Protein 3LA7 (pdb70)

Sequence (414 aa):
DKALANVFRQMATGAFPPVVETFERNKTIFFPGDPAERVYFLLKGAVKLSRVYEAGEEITVALLRENSVFGVLSLLTGNKSDRFYHAVAFTPVELLSAPIEQVEQALKENPELSMLMLRGLSSRILQTEMMIETLAHRDMGSRLVSFLLILCRDFGVPCADGITIDLKLSHQAIAEAIGSTRVTVTRLLGDLREKKMISIHKKKITVHKDKALANVFRQMPVVETFERNKTIFFPGDPAERVYFLLKGAVKLSRVYEAGEEITVALLRENSVFGVLSLLTGNKSDRFYHAVAFTPVELLSAPIEQVEQALKENPELSMLMLRGLSSRILQTEMMIETLAHRDMGSRLVSFLLILCRDFGVPCADGITIDLKLSHQAIAEAIGSTRVTVTRLLGDLREKKMISIHHKKKITVHKPV

Radius of gyration: 21.8 Å; Cα contacts (8 Å, |Δi|>4): 839; chains: 2; bounding box: 55×54×52 Å

B-factor: mean 40.81, std 11.16, range [18.42, 88.59]

Organism: Nostoc sp. (strain PCC 7120 / SAG 25.82 / UTEX 2576) (NCBI:txid103690)

InterPro domains:
  IPR000595 Cyclic nucleotide-binding domain [PF00027] (26-115)
  IPR000595 Cyclic nucleotide-binding domain [PS50042] (28-129)
  IPR000595 Cyclic nucleotide-binding domain [SM00100] (8-127)
  IPR000595 Cyclic nucleotide-binding domain [cd00038] (25-123)
  IPR012318 Crp-type HTH domain [PF13545] (148-219)
  IPR012318 Crp-type HTH domain [PR00034] (172-188)
  IPR012318 Crp-type HTH domain [PR00034] (188-203)
  IPR012318 Crp-type HTH domain [PS51063] (143-216)
  IPR012318 Crp-type HTH domain [SM00419] (166-214)
  IPR014710 RmlC-like jelly roll fold [G3DSA:2.60.120.10] (6-129)
  IPR018335 Transcription regulator HTH, Crp-type, conserved site [PS00042] (174-197)
  IPR018490 Cyclic nucleotide-binding domain superfamily [SSF51206] (25-141)
  IPR022299 Transcription regulator, NtcA [TIGR03697] (32-223)
  IPR036388 Winged helix-like DNA-binding domain superfamily [G3DSA:1.10.10.10] (130-223)
  IPR036390 Winged helix DNA-binding domain superfamily [SSF46785] (145-220)
  IPR050397 Global Transcriptional Regulators in Environmental Response [PTHR24567] (23-216)

Structure (mmCIF, N/CA/C/O backbone):
data_3LA7
#
_entry.id   3LA7
#
_cell.length_a   67.506
_cell.length_b   85.624
_cell.length_c   171.959
_cell.angle_alpha   90.00
_cell.angle_beta   90.00
_cell.angle_gamma   90.00
#
_symmetry.space_group_name_H-M   'C 2 2 21'
#
loop_
_entity.id
_entity.type
_entity.pdbx_description
1 polymer 'Global nitrogen regulator'
2 non-polymer 'octyl beta-D-glucopyranoside'
3 water water
#
loop_
_atom_site.group_PDB
_atom_site.id
_atom_site.type_symbol
_atom_site.label_atom_id
_atom_site.label_alt_id
_atom_site.label_comp_id
_atom_site.label_asym_id
_atom_site.label_entity_id
_atom_site.label_seq_id
_atom_site.pdbx_PDB_ins_code
_atom_site.Cartn_x
_atom_site.Cartn_y
_atom_site.Cartn_z
_atom_site.occupancy
_atom_site.B_iso_or_equiv
_atom_site.auth_seq_id
_atom_site.auth_comp_id
_atom_site.auth_asym_id
_atom_site.auth_atom_id
_atom_site.pdbx_PDB_model_num
ATOM 1 N N . ASP A 1 26 ? 2.532 -14.464 39.488 1.00 58.07 6 ASP A N 1
ATOM 2 C CA . ASP A 1 26 ? 3.837 -14.431 38.779 1.00 58.01 6 ASP A CA 1
ATOM 3 C C . ASP A 1 26 ? 3.972 -13.174 37.929 1.00 57.37 6 ASP A C 1
ATOM 4 O O . ASP A 1 26 ? 3.233 -12.207 38.112 1.00 57.41 6 ASP A O 1
ATOM 9 N N . LYS A 1 27 ? 4.922 -13.184 37.003 1.00 56.55 7 LYS A N 1
ATOM 10 C CA . LYS A 1 27 ? 5.245 -11.963 36.263 1.00 55.97 7 LYS A CA 1
ATOM 11 C C . LYS A 1 27 ? 4.069 -11.446 35.440 1.00 55.39 7 LYS A C 1
ATOM 12 O O . LYS A 1 27 ? 3.855 -10.221 35.340 1.00 54.26 7 LYS A O 1
ATOM 18 N N . ALA A 1 28 ? 3.319 -12.386 34.854 1.00 54.48 8 ALA A N 1
ATOM 19 C CA . ALA A 1 28 ? 2.096 -12.064 34.110 1.00 54.05 8 ALA A CA 1
ATOM 20 C C . ALA A 1 28 ? 1.075 -11.316 34.970 1.00 53.35 8 ALA A C 1
ATOM 21 O O . ALA A 1 28 ? 0.554 -10.272 34.561 1.00 53.62 8 ALA A O 1
ATOM 23 N N . LEU A 1 29 ? 0.791 -11.839 36.156 1.00 52.82 9 LEU A N 1
ATOM 24 C CA . LEU A 1 29 ? -0.139 -11.188 37.091 1.00 52.39 9 LEU A CA 1
ATOM 25 C C . LEU A 1 29 ? 0.368 -9.794 37.516 1.00 51.79 9 LEU A C 1
ATOM 26 O O . LEU A 1 29 ? -0.396 -8.827 37.608 1.00 51.68 9 LEU A O 1
ATOM 31 N N . ALA A 1 30 ? 1.664 -9.695 37.794 1.00 50.57 10 ALA A N 1
ATOM 32 C CA . ALA A 1 30 ? 2.198 -8.451 38.323 1.00 49.00 10 ALA A CA 1
ATOM 33 C C . ALA A 1 30 ? 2.081 -7.392 37.250 1.00 48.18 10 ALA A C 1
ATOM 34 O O . ALA A 1 30 ? 1.875 -6.214 37.560 1.00 47.71 10 ALA A O 1
ATOM 36 N N . ASN A 1 31 ? 2.201 -7.825 35.993 1.00 46.70 11 ASN A N 1
ATOM 37 C CA . ASN A 1 31 ? 2.033 -6.959 34.825 1.00 46.20 11 ASN A CA 1
ATOM 38 C C . ASN A 1 31 ? 0.644 -6.334 34.818 1.00 45.30 11 ASN A C 1
ATOM 39 O O . ASN A 1 31 ? 0.498 -5.162 34.506 1.00 44.62 11 ASN A O 1
ATOM 44 N N . VAL A 1 32 ? -0.369 -7.138 35.142 1.00 44.50 12 VAL A N 1
ATOM 45 C CA . VAL A 1 32 ? -1.753 -6.667 35.148 1.00 42.90 12 VAL A CA 1
ATOM 46 C C . VAL A 1 32 ? -1.948 -5.597 36.199 1.00 42.51 12 VAL A C 1
ATOM 47 O O . VAL A 1 32 ? -2.614 -4.588 35.954 1.00 40.72 12 VAL A O 1
ATOM 51 N N . PHE A 1 33 ? -1.381 -5.817 37.378 1.00 40.86 13 PHE A N 1
ATOM 52 C CA . PHE A 1 33 ? -1.303 -4.752 38.352 1.00 41.18 13 PHE A CA 1
ATOM 53 C C . PHE A 1 33 ? -0.658 -3.489 37.782 1.00 40.01 13 PHE A C 1
ATOM 54 O O . PHE A 1 33 ? -1.152 -2.395 37.997 1.00 39.19 13 PHE A O 1
ATOM 62 N N . ARG A 1 34 ? 0.432 -3.645 37.040 1.00 39.20 14 ARG A N 1
ATOM 63 C CA . ARG A 1 34 ? 1.144 -2.481 36.506 1.00 38.65 14 ARG A CA 1
ATOM 64 C C . ARG A 1 34 ? 0.350 -1.776 35.439 1.00 37.21 14 ARG A C 1
ATOM 65 O O . ARG A 1 34 ? 0.334 -0.549 35.367 1.00 35.49 14 ARG A O 1
ATOM 73 N N . GLN A 1 35 ? -0.326 -2.544 34.591 1.00 35.12 15 GLN A N 1
ATOM 74 C CA . GLN A 1 35 ? -1.057 -1.919 33.523 1.00 34.57 15 GLN A CA 1
ATOM 75 C C . GLN A 1 35 ? -2.349 -1.291 34.061 1.00 33.59 15 GLN A C 1
ATOM 76 O O . GLN A 1 35 ? -2.881 -0.386 33.467 1.00 33.69 15 GLN A O 1
ATOM 82 N N . MET A 1 36 ? -2.849 -1.780 35.180 1.00 32.12 16 MET A N 1
ATOM 83 C CA . MET A 1 36 ? -4.106 -1.278 35.734 1.00 32.82 16 MET A CA 1
ATOM 84 C C . MET A 1 36 ? -3.941 -0.127 36.743 1.00 33.10 16 MET A C 1
ATOM 85 O O . MET A 1 36 ? -4.950 0.453 37.206 1.00 32.98 16 MET A O 1
ATOM 90 N N . ALA A 1 37 ? -2.700 0.237 37.083 1.00 32.50 17 ALA A N 1
ATOM 91 C CA . ALA A 1 37 ? -2.485 1.316 38.072 1.00 32.67 17 ALA A CA 1
ATOM 92 C C . ALA A 1 37 ? -3.001 2.659 37.518 1.00 32.17 17 ALA A C 1
ATOM 93 O O . ALA A 1 37 ? -2.716 3.044 36.378 1.00 33.24 17 ALA A O 1
ATOM 95 N N . THR A 1 38 ? -3.828 3.357 38.283 1.00 30.85 18 THR A N 1
ATOM 96 C CA . THR A 1 38 ? -4.358 4.629 37.788 1.00 29.43 18 THR A CA 1
ATOM 97 C C . THR A 1 38 ? -4.232 5.682 38.855 1.00 30.07 18 THR A C 1
ATOM 98 O O . THR A 1 38 ? -4.801 6.763 38.722 1.00 29.98 18 THR A O 1
ATOM 102 N N . GLY A 1 39 ? -3.491 5.382 39.912 1.00 29.31 19 GLY A N 1
ATOM 103 C CA . GLY A 1 39 ? -3.294 6.376 40.959 1.00 30.05 19 GLY A CA 1
ATOM 104 C C . GLY A 1 39 ? -4.360 6.265 42.029 1.00 30.67 19 GLY A C 1
ATOM 105 O O . GLY A 1 39 ? -4.502 7.158 42.854 1.00 29.15 19 GLY A O 1
ATOM 106 N N . ALA A 1 40 ? -5.117 5.168 42.011 1.00 29.63 20 ALA A N 1
ATOM 107 C CA . ALA A 1 40 ? -6.075 4.936 43.077 1.00 31.49 20 ALA A CA 1
ATOM 108 C C . ALA A 1 40 ? -5.950 3.499 43.583 1.00 31.11 20 ALA A C 1
ATOM 109 O O . ALA A 1 40 ? -4.854 3.069 43.946 1.00 28.87 20 ALA A O 1
ATOM 111 N N . PHE A 1 41 ? -7.051 2.748 43.636 1.00 30.43 21 PHE A N 1
ATOM 112 C CA . PHE A 1 41 ? -6.926 1.365 44.100 1.00 30.79 21 PHE A CA 1
ATOM 113 C C . PHE A 1 41 ? -6.303 0.430 43.069 1.00 30.16 21 PHE A C 1
ATOM 114 O O . PHE A 1 41 ? -6.545 0.549 41.879 1.00 29.18 21 PHE A O 1
ATOM 122 N N . PRO A 1 42 ? -5.524 -0.541 43.522 1.00 30.03 22 PRO A N 1
ATOM 123 C CA . PRO A 1 42 ? -5.176 -1.591 42.589 1.00 31.07 22 PRO A CA 1
ATOM 124 C C . PRO A 1 42 ? -6.429 -2.472 42.381 1.00 30.80 22 PRO A C 1
ATOM 125 O O . PRO A 1 42 ? -7.428 -2.288 43.113 1.00 30.08 22 PRO A O 1
ATOM 129 N N . PRO A 1 43 ? -6.373 -3.416 41.435 1.00 31.38 23 PRO A N 1
ATOM 130 C CA . PRO A 1 43 ? -7.406 -4.451 41.320 1.00 32.52 23 PRO A CA 1
ATOM 131 C C . PRO A 1 43 ? -7.470 -5.225 42.628 1.00 32.74 23 PRO A C 1
ATOM 132 O O . PRO A 1 43 ? -6.450 -5.446 43.297 1.00 33.29 23 PRO A O 1
ATOM 136 N N . VAL A 1 44 ? -8.683 -5.567 43.006 1.00 32.33 24 VAL A N 1
ATOM 137 C CA . VAL A 1 44 ? -8.946 -6.196 44.262 1.00 32.57 24 VAL A CA 1
ATOM 138 C C . VAL A 1 44 ? -9.107 -7.689 44.073 1.00 33.09 24 VAL A C 1
ATOM 139 O O . VAL A 1 44 ? -9.767 -8.121 43.116 1.00 30.45 24 VAL A O 1
ATOM 143 N N . VAL A 1 45 ? -8.501 -8.458 44.985 1.00 33.38 25 VAL A N 1
ATOM 144 C CA . VAL A 1 45 ? -8.744 -9.910 45.030 1.00 34.93 25 VAL A CA 1
ATOM 145 C C . VAL A 1 45 ? -10.090 -10.240 45.674 1.00 34.91 25 VAL A C 1
ATOM 146 O O . VAL A 1 45 ? -10.415 -9.743 46.742 1.00 34.16 25 VAL A O 1
ATOM 150 N N . GLU A 1 46 ? -10.882 -11.094 45.030 1.00 34.49 26 GLU A N 1
ATOM 151 C CA . GLU A 1 46 ? -12.164 -11.533 45.600 1.00 35.35 26 GLU A CA 1
ATOM 152 C C . GLU A 1 46 ? -12.236 -13.047 45.471 1.00 34.65 26 GLU A C 1
ATOM 153 O O . GLU A 1 46 ? -11.694 -13.608 44.530 1.00 32.98 26 GLU A O 1
ATOM 159 N N . THR A 1 47 ? -12.899 -13.716 46.408 1.00 35.88 27 THR A N 1
ATOM 160 C CA . THR A 1 47 ? -13.008 -15.182 46.292 1.00 37.16 27 THR A CA 1
ATOM 161 C C . THR A 1 47 ? -14.478 -15.474 46.390 1.00 36.83 27 THR A C 1
ATOM 162 O O . THR A 1 47 ? -15.211 -14.762 47.082 1.00 37.58 27 THR A O 1
ATOM 166 N N . PHE A 1 48 ? -14.944 -16.500 45.682 1.00 37.67 28 PHE A N 1
ATOM 167 C CA . PHE A 1 48 ? -16.359 -16.839 45.762 1.00 37.00 28 PHE A CA 1
ATOM 168 C C . PHE A 1 48 ? -16.462 -18.333 46.015 1.00 37.77 28 PHE A C 1
ATOM 169 O O . PHE A 1 48 ? -15.657 -19.110 45.500 1.00 35.68 28 PHE A O 1
ATOM 177 N N . GLU A 1 49 ? -17.433 -18.752 46.819 1.00 39.24 29 GLU A N 1
ATOM 178 C CA . GLU A 1 49 ? -17.570 -20.187 47.032 1.00 41.56 29 GLU A CA 1
ATOM 179 C C . GLU A 1 49 ? -18.350 -20.807 45.861 1.00 41.78 29 GLU A C 1
ATOM 180 O O . GLU A 1 49 ? -19.051 -20.094 45.132 1.00 41.24 29 GLU A O 1
ATOM 186 N N . ARG A 1 50 ? -18.213 -22.128 45.693 1.00 42.96 30 ARG A N 1
ATOM 187 C CA . ARG A 1 50 ? -18.931 -22.873 44.644 1.00 43.21 30 ARG A CA 1
ATOM 188 C C . ARG A 1 50 ? -20.351 -22.436 44.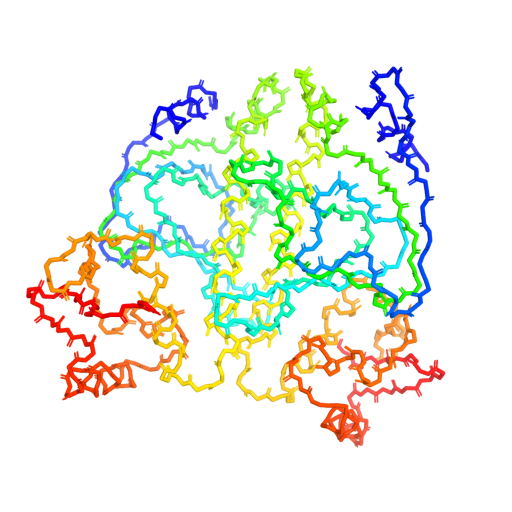559 1.00 43.20 30 ARG A C 1
ATOM 189 O O . ARG A 1 50 ? -21.063 -22.350 45.574 1.00 43.32 30 ARG A O 1
ATOM 197 N N . ASN A 1 51 ? -20.772 -22.148 43.332 1.00 42.80 31 ASN A N 1
ATOM 198 C CA . ASN A 1 51 ? -22.153 -21.872 43.046 1.00 42.71 31 ASN A CA 1
ATOM 199 C C . ASN A 1 51 ? -22.649 -20.498 43.479 1.00 42.10 31 ASN A C 1
ATOM 200 O O . ASN A 1 51 ? -23.832 -20.203 43.339 1.00 42.21 31 ASN A O 1
ATOM 205 N N . LYS A 1 52 ? -21.764 -19.647 43.994 1.00 41.00 32 LYS A N 1
ATOM 206 C CA . LYS A 1 52 ? -22.200 -18.312 44.384 1.00 40.93 32 LYS A CA 1
ATOM 207 C C . LYS A 1 52 ? -22.240 -17.418 43.153 1.00 39.84 32 LYS A C 1
ATOM 208 O O . LYS A 1 52 ? -21.410 -17.561 42.256 1.00 39.35 32 LYS A O 1
ATOM 214 N N . THR A 1 53 ? -23.205 -16.508 43.108 1.00 39.01 33 THR A N 1
ATOM 215 C CA . THR A 1 53 ? -23.276 -15.522 42.028 1.00 37.43 33 THR A CA 1
ATOM 216 C C . THR A 1 53 ? -22.272 -14.392 42.215 1.00 37.19 33 THR A C 1
ATOM 217 O O . THR A 1 53 ? -22.154 -13.811 43.313 1.00 36.17 33 THR A O 1
ATOM 221 N N . ILE A 1 54 ? -21.541 -14.099 41.139 1.00 34.16 34 ILE A N 1
ATOM 222 C CA . ILE A 1 54 ? -20.584 -13.003 41.106 1.00 32.22 34 ILE A CA 1
ATOM 223 C C . ILE A 1 54 ? -21.304 -11.723 40.726 1.00 33.48 34 ILE A C 1
ATOM 224 O O . ILE A 1 54 ? -21.076 -10.679 41.302 1.00 34.29 34 ILE A O 1
ATOM 229 N N . PHE A 1 55 ? -22.176 -11.767 39.733 1.00 33.07 35 PHE A N 1
ATOM 230 C CA . PHE A 1 55 ? -23.030 -10.629 39.459 1.00 33.96 35 PHE A CA 1
ATOM 231 C C . PHE A 1 55 ? -24.309 -11.100 38.787 1.00 35.47 35 PHE A C 1
ATOM 232 O O . PHE A 1 55 ? -24.306 -12.119 38.094 1.00 34.69 35 PHE A O 1
ATOM 240 N N . PHE A 1 56 ? -25.395 -10.357 39.011 1.00 37.25 36 PHE A N 1
ATOM 241 C CA . PHE A 1 56 ? -26.740 -10.752 38.577 1.00 38.79 36 PHE A CA 1
ATOM 242 C C . PHE A 1 56 ? -27.128 -9.941 37.380 1.00 39.11 36 PHE A C 1
ATOM 243 O O . PHE A 1 56 ? -26.687 -8.811 37.213 1.00 39.77 36 PHE A O 1
ATOM 251 N N . PRO A 1 57 ? -27.982 -10.506 36.533 1.00 39.80 37 PRO A N 1
ATOM 252 C CA . PRO A 1 57 ? -28.584 -9.725 35.476 1.00 40.63 37 PRO A CA 1
ATOM 253 C C . PRO A 1 57 ? -29.473 -8.658 36.123 1.00 42.48 37 PRO A C 1
ATOM 254 O O . PRO A 1 57 ? -30.040 -8.900 37.185 1.00 41.40 37 PRO A O 1
ATOM 258 N N . GLY A 1 58 ? -29.582 -7.490 35.504 1.00 44.23 38 GLY A N 1
ATOM 259 C CA . GLY A 1 58 ? -30.316 -6.394 36.123 1.00 47.03 38 GLY A CA 1
ATOM 260 C C . GLY A 1 58 ? -29.453 -5.549 37.060 1.00 48.33 38 GLY A C 1
ATOM 261 O O . GLY A 1 58 ? -29.744 -4.381 37.286 1.00 49.37 38 GLY A O 1
ATOM 262 N N . ASP A 1 59 ? -28.402 -6.129 37.628 1.00 49.40 39 ASP A N 1
ATOM 263 C CA . ASP A 1 59 ? -27.522 -5.362 38.524 1.00 49.87 39 ASP A CA 1
ATOM 264 C C . ASP A 1 59 ? -26.641 -4.363 37.798 1.00 49.52 39 ASP A C 1
ATOM 265 O O . ASP A 1 59 ? -26.263 -4.571 36.643 1.00 48.74 39 ASP A O 1
ATOM 270 N N . PRO A 1 60 ? -26.327 -3.240 38.472 1.00 49.58 40 PRO A N 1
ATOM 271 C CA . PRO A 1 60 ? -25.499 -2.262 37.777 1.00 48.73 40 PRO A CA 1
ATOM 272 C C . PRO A 1 60 ? -24.193 -2.934 37.347 1.00 47.09 40 PRO A C 1
ATOM 273 O O . PRO A 1 60 ? -23.596 -3.659 38.148 1.00 46.75 40 PRO A O 1
ATOM 277 N N . ALA A 1 61 ? -23.779 -2.725 36.099 1.00 45.60 41 ALA A N 1
ATOM 278 C CA . ALA A 1 61 ? -22.503 -3.262 35.617 1.00 45.10 41 ALA A CA 1
ATOM 279 C C . ALA A 1 61 ? -21.389 -2.351 36.077 1.00 44.23 41 ALA A C 1
ATOM 280 O O . ALA A 1 61 ? -21.095 -1.358 35.435 1.00 45.76 41 ALA A O 1
ATOM 282 N N . GLU A 1 62 ? -20.772 -2.693 37.192 1.00 42.47 42 GLU A N 1
ATOM 283 C CA . GLU A 1 62 ? -19.846 -1.790 37.864 1.00 41.02 42 GLU A CA 1
ATOM 284 C C . GLU A 1 62 ? -18.375 -2.158 37.679 1.00 38.63 42 GLU A C 1
ATOM 285 O O . GLU A 1 62 ? -17.523 -1.274 37.568 1.00 37.82 42 GLU A O 1
ATOM 291 N N . ARG A 1 63 ? -18.083 -3.455 37.648 1.00 35.86 43 ARG A N 1
ATOM 292 C CA . ARG A 1 63 ? -16.691 -3.917 37.639 1.00 33.60 43 ARG A CA 1
ATOM 293 C C . ARG A 1 63 ? -16.342 -4.803 36.458 1.00 32.22 43 ARG A C 1
ATOM 294 O O . ARG A 1 63 ? -17.225 -5.404 35.819 1.00 30.75 43 ARG A O 1
ATOM 302 N N . VAL A 1 64 ? -15.049 -4.857 36.171 1.00 29.65 44 VAL A N 1
ATOM 303 C CA . VAL A 1 64 ? -14.480 -5.785 35.212 1.00 28.42 44 VAL A CA 1
ATOM 304 C C . VAL A 1 64 ? -13.714 -6.833 36.004 1.00 28.33 44 VAL A C 1
ATOM 305 O O . VAL A 1 64 ? -13.064 -6.496 37.016 1.00 27.57 44 VAL A O 1
ATOM 309 N N . TYR A 1 65 ? -13.756 -8.091 35.542 1.00 25.97 45 TYR A N 1
ATOM 310 C CA . TYR A 1 65 ? -13.212 -9.208 36.284 1.00 26.56 45 TYR A CA 1
ATOM 311 C C . TYR A 1 65 ? -12.129 -9.949 35.507 1.00 26.88 45 TYR A C 1
ATOM 312 O O . TYR A 1 65 ? -12.183 -10.069 34.288 1.00 27.72 45 TYR A O 1
ATOM 321 N N . PHE A 1 66 ? -11.157 -10.454 36.236 1.00 28.29 46 PHE A N 1
ATOM 322 C CA . PHE A 1 66 ? -10.074 -11.245 35.655 1.00 30.00 46 PHE A CA 1
ATOM 323 C C . PHE A 1 66 ? -9.947 -12.532 36.469 1.00 30.08 46 PHE A C 1
ATOM 324 O O . PHE A 1 66 ? -9.621 -12.504 37.638 1.00 31.63 46 PHE A O 1
ATOM 332 N N . LEU A 1 67 ? -10.205 -13.677 35.850 1.00 30.33 47 LEU A N 1
ATOM 333 C CA . LEU A 1 67 ? -10.299 -14.945 36.581 1.00 31.62 47 LEU A CA 1
ATOM 334 C C . LEU A 1 67 ? -8.914 -15.526 36.878 1.00 33.16 47 LEU A C 1
ATOM 335 O O . LEU A 1 67 ? -8.129 -15.774 35.956 1.00 33.11 47 LEU A O 1
ATOM 340 N N . LEU A 1 68 ? -8.627 -15.738 38.163 1.00 35.49 48 LEU A N 1
ATOM 341 C CA . LEU A 1 68 ? -7.315 -16.250 38.597 1.00 36.87 48 LEU A CA 1
ATOM 342 C C . LEU A 1 68 ? -7.340 -17.758 38.821 1.00 38.06 48 LEU A C 1
ATOM 343 O O . LEU A 1 68 ? -6.470 -18.468 38.334 1.00 39.44 48 LEU A O 1
ATOM 348 N N . LYS A 1 69 ? -8.316 -18.230 39.592 1.00 39.07 49 LYS A N 1
ATOM 349 C CA . LYS A 1 69 ? -8.495 -19.668 39.844 1.00 39.85 49 LYS A CA 1
ATOM 350 C C . LYS A 1 69 ? -9.946 -20.051 39.726 1.00 38.26 49 LYS A C 1
ATOM 351 O O . LYS A 1 69 ? -10.819 -19.316 40.163 1.00 38.32 49 LYS A O 1
ATOM 357 N N . GLY A 1 70 ? -10.195 -21.232 39.167 1.00 38.13 50 GLY A N 1
ATOM 358 C CA . GLY A 1 70 ? -11.529 -21.785 39.151 1.00 36.29 50 GLY A CA 1
ATOM 359 C C . GLY A 1 70 ? -12.192 -21.575 37.797 1.00 35.65 50 GLY A C 1
ATOM 360 O O . GLY A 1 70 ? -11.551 -21.209 36.818 1.00 36.69 50 GLY A O 1
ATOM 361 N N . ALA A 1 71 ? -13.480 -21.855 37.751 1.00 35.19 51 ALA A N 1
ATOM 362 C CA . ALA A 1 71 ? -14.229 -21.759 36.504 1.00 33.99 51 ALA A CA 1
ATOM 363 C C . ALA A 1 71 ? -15.414 -20.876 36.759 1.00 31.24 51 ALA A C 1
ATOM 364 O O . ALA A 1 71 ? -16.059 -20.984 37.821 1.00 32.91 51 ALA A O 1
ATOM 366 N N . VAL A 1 72 ? -15.729 -20.000 35.795 1.00 29.00 52 VAL A N 1
ATOM 367 C CA . VAL A 1 72 ? -16.900 -19.153 35.893 1.00 26.80 52 VAL A CA 1
ATOM 368 C C . VAL A 1 72 ? -17.885 -19.541 34.764 1.00 26.70 52 VAL A C 1
ATOM 369 O O . VAL A 1 72 ? -17.496 -19.621 33.619 1.00 26.06 52 VAL A O 1
ATOM 373 N N . LYS A 1 73 ? -19.142 -19.769 35.123 1.00 25.78 53 LYS A N 1
ATOM 374 C CA . LYS A 1 73 ? -20.197 -19.981 34.127 1.00 26.72 53 LYS A CA 1
ATOM 375 C C . LYS A 1 73 ? -20.826 -18.637 33.844 1.00 25.12 53 LYS A C 1
ATOM 376 O O . LYS A 1 73 ? -21.377 -17.968 34.748 1.00 25.57 53 LYS A O 1
ATOM 382 N N . LEU A 1 74 ? -20.745 -18.203 32.585 1.00 25.15 54 LEU A N 1
ATOM 383 C CA . LEU A 1 74 ? -21.353 -16.945 32.185 1.00 25.71 54 LEU A CA 1
ATOM 384 C C . LEU A 1 74 ? -22.612 -17.262 31.371 1.00 26.63 54 LEU A C 1
ATOM 385 O O . LEU A 1 74 ? -22.576 -18.088 30.449 1.00 26.35 54 LEU A O 1
ATOM 390 N N . SER A 1 75 ? -23.724 -16.640 31.720 1.00 26.85 55 SER A N 1
ATOM 391 C CA . SER A 1 75 ? -24.960 -16.855 30.960 1.00 28.71 55 SER A CA 1
ATOM 392 C C . SER A 1 75 ? -25.574 -15.513 30.635 1.00 30.19 55 SER A C 1
ATOM 393 O O . SER A 1 75 ? -25.277 -14.495 31.279 1.00 29.87 55 SER A O 1
ATOM 396 N N . ARG A 1 76 ? -26.443 -15.490 29.637 1.00 30.62 56 ARG A N 1
ATOM 397 C CA . ARG A 1 76 ? -27.011 -14.247 29.205 1.00 33.72 56 ARG A CA 1
ATOM 398 C C . ARG A 1 76 ? -28.516 -14.412 29.297 1.00 35.88 56 ARG A C 1
ATOM 399 O O . ARG A 1 76 ? -29.038 -15.466 28.967 1.00 34.94 56 ARG A O 1
ATOM 407 N N . VAL A 1 77 ? -29.190 -13.388 29.804 1.00 38.13 57 VAL A N 1
ATOM 408 C CA . VAL A 1 77 ? -30.640 -13.364 29.760 1.00 41.17 57 VAL A CA 1
ATOM 409 C C . VAL A 1 77 ? -31.069 -12.624 28.503 1.00 41.70 57 VAL A C 1
ATOM 410 O O . VAL A 1 77 ? -30.736 -11.462 28.309 1.00 43.03 57 VAL A O 1
ATOM 414 N N . TYR A 1 78 ? -31.777 -13.313 27.626 1.00 42.69 58 TYR A N 1
ATOM 415 C CA . TYR A 1 78 ? -32.158 -12.726 26.345 1.00 43.51 58 TYR A CA 1
ATOM 416 C C . TYR A 1 78 ? -33.492 -11.992 26.444 1.00 45.76 58 TYR A C 1
ATOM 417 O O . TYR A 1 78 ? -34.164 -12.056 27.474 1.00 46.14 58 TYR A O 1
ATOM 426 N N . GLU A 1 79 ? -33.849 -11.302 25.361 1.00 47.65 59 GLU A N 1
ATOM 427 C CA . GLU A 1 79 ? -35.010 -10.419 25.300 1.00 49.16 59 GLU A CA 1
ATOM 428 C C . GLU A 1 79 ? -36.327 -11.111 25.707 1.00 50.12 59 GLU A C 1
ATOM 429 O O . GLU A 1 79 ? -37.153 -10.531 26.429 1.00 50.71 59 GLU A O 1
ATOM 435 N N . ALA A 1 80 ? -36.536 -12.344 25.256 1.00 50.65 60 ALA A N 1
ATOM 436 C CA . ALA A 1 80 ? -37.733 -13.062 25.686 1.00 50.90 60 ALA A CA 1
ATOM 437 C C . ALA A 1 80 ? -37.585 -13.510 27.135 1.00 50.91 60 ALA A C 1
ATOM 438 O O . ALA A 1 80 ? -38.531 -14.016 27.727 1.00 51.91 60 ALA A O 1
ATOM 440 N N . GLY A 1 81 ? -36.390 -13.357 27.692 1.00 50.42 61 GLY A N 1
ATOM 441 C CA . GLY A 1 81 ? -36.164 -13.703 29.101 1.00 49.01 61 GLY A CA 1
ATOM 442 C C . GLY A 1 81 ? -35.553 -15.063 29.413 1.00 47.85 61 GLY A C 1
ATOM 443 O O . GLY A 1 81 ? -35.343 -15.377 30.566 1.00 48.52 61 GLY A O 1
ATOM 444 N N . GLU A 1 82 ? -35.262 -15.891 28.417 1.00 46.68 62 GLU A N 1
ATOM 445 C CA . GLU A 1 82 ? -34.584 -17.159 28.722 1.00 45.05 62 GLU A CA 1
ATOM 446 C C . GLU A 1 82 ? -33.106 -16.914 29.096 1.00 42.82 62 GLU A C 1
ATOM 447 O O . GLU A 1 82 ? -32.463 -16.018 28.512 1.00 41.81 62 GLU A O 1
ATOM 453 N N . GLU A 1 83 ? -32.601 -17.684 30.067 1.00 39.85 63 GLU A N 1
ATOM 454 C CA . GLU A 1 83 ? -31.170 -17.679 30.454 1.00 38.42 63 GLU A CA 1
ATOM 455 C C . GLU A 1 83 ? -30.380 -18.872 29.870 1.00 36.25 63 GLU A C 1
ATOM 456 O O . GLU A 1 83 ? -30.699 -20.045 30.097 1.00 36.23 63 GLU A O 1
ATOM 462 N N . ILE A 1 84 ? -29.331 -18.561 29.131 1.00 33.29 64 ILE A N 1
ATOM 463 C CA . ILE A 1 84 ? -28.617 -19.581 28.391 1.00 30.91 64 ILE A CA 1
ATOM 464 C C . ILE A 1 84 ? -27.128 -19.378 28.662 1.00 29.31 64 ILE A C 1
ATOM 465 O O . ILE A 1 84 ? -26.682 -18.252 28.650 1.00 27.69 64 ILE A O 1
ATOM 470 N N . THR A 1 85 ? -26.401 -20.463 28.911 1.00 28.24 65 THR A N 1
ATOM 471 C CA . THR A 1 85 ? -24.940 -20.407 29.109 1.00 27.20 65 THR A CA 1
ATOM 472 C C . THR A 1 85 ? -24.275 -19.907 27.838 1.00 27.84 65 THR A C 1
ATOM 473 O O . THR A 1 85 ? -24.436 -20.526 26.769 1.00 27.30 65 THR A O 1
ATOM 477 N N . VAL A 1 86 ? -23.506 -18.824 27.939 1.00 25.75 66 VAL A N 1
ATOM 478 C CA . VAL A 1 86 ? -22.749 -18.360 26.787 1.00 26.23 66 VAL A CA 1
ATOM 479 C C . VAL A 1 86 ? -21.283 -18.775 26.856 1.00 26.54 66 VAL A C 1
ATOM 480 O O . VAL A 1 86 ? -20.612 -18.875 25.812 1.00 26.63 66 VAL A O 1
ATOM 484 N N . ALA A 1 87 ? -20.753 -19.021 28.056 1.00 24.65 67 ALA A N 1
ATOM 485 C CA . ALA A 1 87 ? -19.375 -19.502 28.097 1.00 25.29 67 ALA A CA 1
ATOM 486 C C . ALA A 1 87 ? -19.036 -20.090 29.448 1.00 25.45 67 ALA A C 1
ATOM 487 O O . ALA A 1 87 ? -19.531 -19.620 30.460 1.00 24.75 67 ALA A O 1
ATOM 489 N N . LEU A 1 88 ? -18.192 -21.110 29.419 1.00 25.91 68 LEU A N 1
ATOM 490 C CA . LEU A 1 88 ? -17.544 -21.655 30.585 1.00 28.81 68 LEU A CA 1
ATOM 491 C C . LEU A 1 88 ? -16.116 -21.098 30.569 1.00 29.93 68 LEU A C 1
ATOM 492 O O . LEU A 1 88 ? -15.223 -21.526 29.793 1.00 30.51 68 LEU A O 1
ATOM 497 N N . LEU A 1 89 ? -15.910 -20.083 31.400 1.00 28.96 69 LEU A N 1
ATOM 498 C CA . LEU A 1 89 ? -14.662 -19.328 31.352 1.00 30.17 69 LEU A CA 1
ATOM 499 C C . LEU A 1 89 ? -13.595 -19.997 32.198 1.00 32.20 69 LEU A C 1
ATOM 500 O O . LEU A 1 89 ? -13.806 -20.320 33.367 1.00 31.14 69 LEU A O 1
ATOM 505 N N . ARG A 1 90 ? -12.431 -20.169 31.619 1.00 35.02 70 ARG A N 1
ATOM 506 C CA . ARG A 1 90 ? -11.313 -20.764 32.357 1.00 37.35 70 ARG A CA 1
ATOM 507 C C . ARG A 1 90 ? -10.387 -19.695 32.941 1.00 37.39 70 ARG A C 1
ATOM 508 O O . ARG A 1 90 ? -10.525 -18.514 32.634 1.00 37.97 70 ARG A O 1
ATOM 516 N N . GLU A 1 91 ? -9.447 -20.112 33.784 1.00 37.46 71 GLU A N 1
ATOM 517 C CA . GLU A 1 91 ? -8.442 -19.202 34.356 1.00 38.51 71 GLU A CA 1
ATOM 518 C C . GLU A 1 91 ? -7.786 -18.295 33.307 1.00 37.58 71 GLU A C 1
ATOM 519 O O . GLU A 1 91 ? -7.546 -18.712 32.191 1.00 36.95 71 GLU A O 1
ATOM 525 N N . ASN A 1 92 ? -7.573 -17.028 33.657 1.00 37.89 72 ASN A N 1
ATOM 526 C CA . ASN A 1 92 ? -6.982 -16.059 32.740 1.00 37.60 72 ASN A CA 1
ATOM 527 C C . ASN A 1 92 ? -7.988 -15.343 31.832 1.00 36.25 72 ASN A C 1
ATOM 528 O O . ASN A 1 92 ? -7.591 -14.503 31.012 1.00 35.42 72 ASN A O 1
ATOM 533 N N . SER A 1 93 ? -9.281 -15.644 31.983 1.00 34.08 73 SER A N 1
ATOM 534 C CA . SER A 1 93 ? -10.323 -14.978 31.183 1.00 33.13 73 SER A CA 1
ATOM 535 C C . SER A 1 93 ? -10.696 -13.641 31.788 1.00 32.19 73 SER A C 1
ATOM 536 O O . SER A 1 93 ? -10.634 -13.462 33.000 1.00 32.11 73 SER A O 1
ATOM 539 N N . VAL A 1 94 ? -11.164 -12.746 30.948 1.00 30.45 74 VAL A N 1
ATOM 540 C CA . VAL A 1 94 ? -11.709 -11.473 31.382 1.00 31.28 74 VAL A CA 1
ATOM 541 C C . VAL A 1 94 ? -13.186 -11.464 31.107 1.00 31.57 74 VAL A C 1
ATOM 542 O O . VAL A 1 94 ? -13.619 -11.952 30.060 1.00 32.56 74 VAL A O 1
ATOM 546 N N . PHE A 1 95 ? -13.971 -10.904 32.015 1.00 31.28 75 PHE A N 1
ATOM 547 C CA . PHE A 1 95 ? -15.398 -10.801 31.801 1.00 31.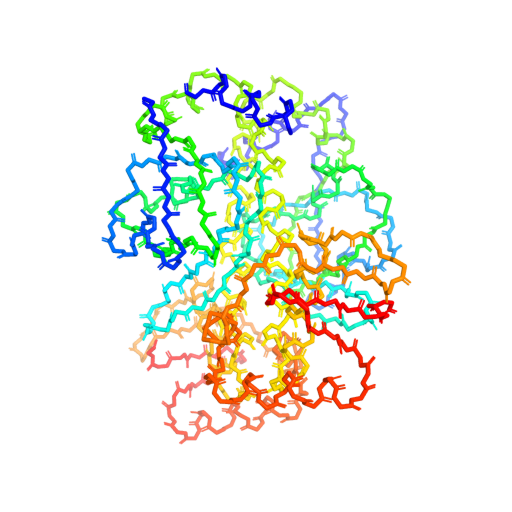16 75 PHE A CA 1
ATOM 548 C C . PHE A 1 95 ? -15.984 -9.591 32.511 1.00 32.45 75 PHE A C 1
ATOM 549 O O . PHE A 1 95 ? -15.312 -8.935 33.316 1.00 30.97 75 PHE A O 1
ATOM 557 N N . GLY A 1 96 ? -17.240 -9.309 32.204 1.00 34.15 76 GLY A N 1
ATOM 558 C CA . GLY A 1 96 ? -17.932 -8.148 32.750 1.00 37.37 76 GLY A CA 1
ATOM 559 C C . GLY A 1 96 ? -17.571 -6.868 32.015 1.00 39.92 76 GLY A C 1
ATOM 560 O O . GLY A 1 96 ? -17.872 -5.784 32.503 1.00 39.26 76 GLY A O 1
ATOM 561 N N . VAL A 1 97 ? -16.929 -6.983 30.850 1.00 42.48 77 VAL A N 1
ATOM 562 C CA . VAL A 1 97 ? -16.295 -5.812 30.248 1.00 46.36 77 VAL A CA 1
ATOM 563 C C . VAL A 1 97 ? -16.913 -5.338 28.938 1.00 48.16 77 VAL A C 1
ATOM 564 O O . VAL A 1 97 ? -16.457 -4.347 28.350 1.00 48.18 77 VAL A O 1
ATOM 568 N N . LEU A 1 98 ? -17.958 -6.030 28.492 1.00 50.53 78 LEU A N 1
ATOM 569 C CA . LEU A 1 98 ? -18.561 -5.738 27.196 1.00 53.10 78 LEU A CA 1
ATOM 570 C C . LEU A 1 98 ? -19.149 -4.338 27.147 1.00 54.68 78 LEU A C 1
ATOM 571 O O . LEU A 1 98 ? -19.024 -3.639 26.133 1.00 54.40 78 LEU A O 1
ATOM 576 N N . SER A 1 99 ? -19.776 -3.946 28.257 1.00 57.03 79 SER A N 1
ATOM 577 C CA . SER A 1 99 ? -20.509 -2.675 28.370 1.00 59.83 79 SER A CA 1
ATOM 578 C C . SER A 1 99 ? -19.608 -1.476 28.133 1.00 61.29 79 SER A C 1
ATOM 579 O O . SER A 1 99 ? -19.999 -0.506 27.467 1.00 62.01 79 SER A O 1
ATOM 582 N N . LEU A 1 100 ? -18.401 -1.554 28.682 1.00 62.65 80 LEU A N 1
ATOM 583 C CA . LEU A 1 100 ? -17.412 -0.504 28.530 1.00 64.01 80 LEU A CA 1
ATOM 584 C C . LEU A 1 100 ? -17.007 -0.332 27.072 1.00 65.12 80 LEU A C 1
ATOM 585 O O . LEU A 1 100 ? -16.770 0.788 26.606 1.00 65.04 80 LEU A O 1
ATOM 590 N N . LEU A 1 101 ? -16.912 -1.451 26.358 1.00 66.35 81 LEU A N 1
ATOM 591 C CA . LEU A 1 101 ? -16.433 -1.437 24.981 1.00 67.83 81 LEU A CA 1
ATOM 592 C C . LEU A 1 101 ? -17.564 -1.039 24.044 1.00 68.89 81 LEU A C 1
ATOM 593 O O . LEU A 1 101 ? -17.355 -0.830 22.845 1.00 69.23 81 LEU A O 1
ATOM 598 N N . THR A 1 102 ? -18.751 -0.908 24.631 1.00 70.17 82 THR A N 1
ATOM 599 C CA . THR A 1 102 ? -19.989 -0.590 23.926 1.00 71.41 82 THR A CA 1
ATOM 600 C C . THR A 1 102 ? -20.361 0.891 24.017 1.00 72.15 82 THR A C 1
ATOM 601 O O . THR A 1 102 ? -19.516 1.750 24.279 1.00 72.39 82 THR A O 1
ATOM 605 N N . GLY A 1 103 ? -21.646 1.173 23.805 1.00 72.88 83 GLY A N 1
ATOM 606 C CA . GLY A 1 103 ? -22.195 2.506 24.025 1.00 73.41 83 GLY A CA 1
ATOM 607 C C . GLY A 1 103 ? -22.994 2.512 25.317 1.00 73.83 83 GLY A C 1
ATOM 608 O O . GLY A 1 103 ? -22.546 3.066 26.325 1.00 73.99 83 GLY A O 1
ATOM 609 N N . ASN A 1 104 ? -24.172 1.883 25.292 1.00 73.96 84 ASN A N 1
ATOM 610 C CA . ASN A 1 104 ? -25.015 1.757 26.489 1.00 73.73 84 ASN A CA 1
ATOM 611 C C . ASN A 1 104 ? -24.384 0.835 27.536 1.00 73.39 84 ASN A C 1
ATOM 612 O O . ASN A 1 104 ? -23.785 -0.192 27.189 1.00 73.36 84 ASN A O 1
ATOM 617 N N . LYS A 1 105 ? -24.524 1.194 28.813 1.00 72.81 85 LYS A N 1
ATOM 618 C CA . LYS A 1 105 ? -23.632 0.643 29.839 1.00 72.20 85 LYS A CA 1
ATOM 619 C C . LYS A 1 105 ? -24.256 0.183 31.160 1.00 71.20 85 LYS A C 1
ATOM 620 O O . LYS A 1 105 ? -23.849 -0.844 31.717 1.00 71.61 85 LYS A O 1
ATOM 626 N N . SER A 1 106 ? -25.219 0.944 31.670 1.00 69.57 86 SER A N 1
ATOM 627 C CA . SER A 1 106 ? -25.678 0.792 33.063 1.00 67.65 86 SER A CA 1
ATOM 628 C C . SER A 1 106 ? -25.986 -0.623 33.556 1.00 66.13 86 SER A C 1
ATOM 629 O O . SER A 1 106 ? -25.586 -1.006 34.665 1.00 66.12 86 SER A O 1
ATOM 632 N N . ASP A 1 107 ? -26.694 -1.396 32.736 1.00 63.75 87 ASP A N 1
ATOM 633 C CA . ASP A 1 107 ? -27.390 -2.587 33.218 1.00 61.36 87 ASP A CA 1
ATOM 634 C C . ASP A 1 107 ? -26.812 -3.925 32.717 1.00 58.73 87 ASP A C 1
ATOM 635 O O . ASP A 1 107 ? -26.704 -4.147 31.519 1.00 58.82 87 ASP A O 1
ATOM 640 N N . ARG A 1 108 ? -26.458 -4.820 33.635 1.00 55.43 88 ARG A N 1
ATOM 641 C CA . ARG A 1 108 ? -25.887 -6.103 33.235 1.00 51.76 88 ARG A CA 1
ATOM 642 C C . ARG A 1 108 ? -26.995 -6.972 32.661 1.00 48.97 88 ARG A C 1
ATOM 643 O O . ARG A 1 108 ? -28.045 -7.106 33.274 1.00 48.12 88 ARG A O 1
ATOM 651 N N . PHE A 1 109 ? -26.776 -7.538 31.477 1.00 45.50 89 PHE A N 1
ATOM 652 C CA . PHE A 1 109 ? -27.682 -8.588 30.969 1.00 42.37 89 PHE A CA 1
ATOM 653 C C . PHE A 1 109 ? -27.026 -9.987 31.066 1.00 39.46 89 PHE A C 1
ATOM 654 O O . PHE A 1 109 ? -27.510 -10.968 30.497 1.00 38.51 89 PHE A O 1
ATOM 662 N N . TYR A 1 110 ? -25.933 -10.074 31.823 1.00 35.73 90 TYR A N 1
ATOM 663 C CA . TYR A 1 110 ? -25.286 -11.369 32.092 1.00 33.68 90 TYR A CA 1
ATOM 664 C C . TYR A 1 110 ? -25.434 -11.805 33.513 1.00 32.44 90 TYR A C 1
ATOM 665 O O . TYR A 1 110 ? -25.578 -10.989 34.428 1.00 32.21 90 TYR A O 1
ATOM 674 N N . HIS A 1 111 ? -25.356 -13.107 33.690 1.00 31.19 91 HIS A N 1
ATOM 675 C CA . HIS A 1 111 ? -25.288 -13.718 34.985 1.00 31.00 91 HIS A CA 1
ATOM 676 C C . HIS A 1 111 ? -23.953 -14.398 35.090 1.00 30.62 91 HIS A C 1
ATOM 677 O O . HIS A 1 111 ? -23.625 -15.255 34.279 1.00 28.69 91 HIS A O 1
ATOM 684 N N . ALA A 1 112 ? -23.140 -14.000 36.071 1.00 29.20 92 ALA A N 1
ATOM 685 C CA . ALA A 1 112 ? -21.895 -14.731 36.297 1.00 28.49 92 ALA A CA 1
ATOM 686 C C . ALA A 1 112 ? -21.918 -15.520 37.604 1.00 28.45 92 ALA A C 1
ATOM 687 O O . ALA A 1 112 ? -22.149 -14.955 38.686 1.00 29.48 92 ALA A O 1
ATOM 689 N N . VAL A 1 113 ? -21.626 -16.807 37.494 1.00 28.61 93 VAL A N 1
ATOM 690 C CA . VAL A 1 113 ? -21.641 -17.753 38.605 1.00 31.23 93 VAL A CA 1
ATOM 691 C C . VAL A 1 113 ? -20.331 -18.461 38.756 1.00 30.26 93 VAL A C 1
ATOM 692 O O . VAL A 1 113 ? -19.720 -18.919 37.780 1.00 29.89 93 VAL A O 1
ATOM 696 N N . ALA A 1 114 ? -19.897 -18.599 40.004 1.00 31.53 94 ALA A N 1
ATOM 697 C CA . ALA A 1 114 ? -18.725 -19.391 40.319 1.00 32.45 94 ALA A CA 1
ATOM 698 C C . ALA A 1 114 ? -19.049 -20.886 40.136 1.00 35.32 94 ALA A C 1
ATOM 699 O O . ALA A 1 114 ? -19.680 -21.501 41.012 1.00 35.43 94 ALA A O 1
ATOM 701 N N . PHE A 1 115 ? -18.604 -21.466 39.031 1.00 37.05 95 PHE A N 1
ATOM 702 C CA . PHE A 1 115 ? -18.946 -22.853 38.672 1.00 39.69 95 PHE A CA 1
ATOM 703 C C . PHE A 1 115 ? -18.313 -23.795 39.697 1.00 41.00 95 PHE A C 1
ATOM 704 O O . PHE A 1 115 ? -18.943 -24.762 40.135 1.00 41.89 95 PHE A O 1
ATOM 712 N N . THR A 1 116 ? -17.066 -23.474 40.057 1.00 41.53 96 THR A N 1
ATOM 713 C CA . THR A 1 116 ? -16.281 -24.083 41.152 1.00 42.26 96 THR A CA 1
ATOM 714 C C . THR A 1 116 ? -15.890 -22.918 42.080 1.00 41.33 96 THR A C 1
ATOM 715 O O . THR A 1 116 ? -16.198 -21.780 41.765 1.00 40.64 96 THR A O 1
ATOM 719 N N . PRO A 1 117 ? -15.193 -23.208 43.200 1.00 41.08 97 PRO A N 1
ATOM 720 C CA . PRO A 1 117 ? -14.606 -22.126 44.016 1.00 40.00 97 PRO A CA 1
ATOM 721 C C . PRO A 1 117 ? -13.754 -21.239 43.133 1.00 38.78 97 PRO A C 1
ATOM 722 O O . PRO A 1 117 ? -12.959 -21.751 42.343 1.00 38.40 97 PRO A O 1
ATOM 726 N N . VAL A 1 118 ? -13.904 -19.918 43.268 1.00 37.54 98 VAL A N 1
ATOM 727 C CA . VAL A 1 118 ? -13.200 -19.005 42.370 1.00 35.47 98 VAL A CA 1
ATOM 728 C C . VAL A 1 118 ? -12.434 -17.924 43.129 1.00 35.09 98 VAL A C 1
ATOM 729 O O . VAL A 1 118 ? -12.873 -17.457 44.196 1.00 33.61 98 VAL A O 1
ATOM 733 N N . GLU A 1 119 ? -11.293 -17.576 42.552 1.00 34.28 99 GLU A N 1
ATOM 734 C CA . GLU A 1 119 ? -10.546 -16.413 42.957 1.00 35.26 99 GLU A CA 1
ATOM 735 C C . GLU A 1 119 ? -10.356 -15.529 41.713 1.00 33.45 99 GLU A C 1
ATOM 736 O O . GLU A 1 119 ? -9.962 -15.998 40.638 1.00 33.16 99 GLU A O 1
ATOM 742 N N . LEU A 1 120 ? -10.650 -14.245 41.854 1.00 31.99 100 LEU A N 1
ATOM 743 C CA . LEU A 1 120 ? -10.467 -13.353 40.737 1.00 31.83 100 LEU A CA 1
ATOM 744 C C . LEU A 1 120 ? -9.983 -11.959 41.164 1.00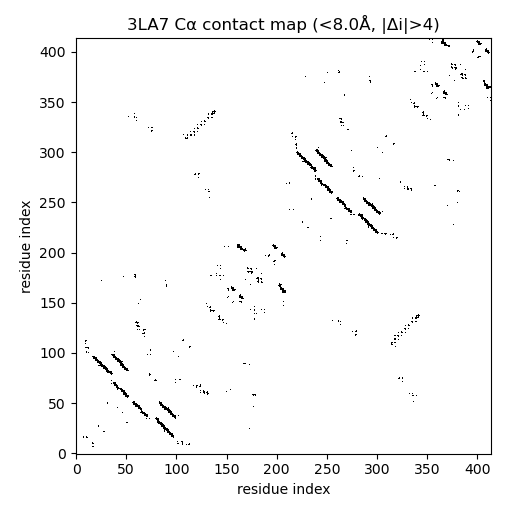 31.66 100 LEU A C 1
ATOM 745 O O . LEU A 1 120 ? -9.982 -11.626 42.368 1.00 30.78 100 LEU A O 1
ATOM 750 N N . LEU A 1 121 ? -9.622 -11.158 40.168 1.00 31.02 101 LEU A N 1
ATOM 751 C CA . LEU A 1 121 ? -9.299 -9.734 40.383 1.00 31.22 101 LEU A CA 1
ATOM 752 C C . LEU A 1 121 ? -10.403 -8.919 39.781 1.00 31.08 101 LEU A C 1
ATOM 753 O O . LEU A 1 121 ? -10.935 -9.297 38.720 1.00 31.06 101 LEU A O 1
ATOM 758 N N . SER A 1 122 ? -10.763 -7.804 40.406 1.00 29.75 102 SER A N 1
ATOM 759 C CA . SER A 1 122 ? -11.782 -6.958 39.830 1.00 30.09 102 SER A CA 1
ATOM 760 C C . SER A 1 122 ? -11.401 -5.484 39.992 1.00 29.85 102 SER A C 1
ATOM 761 O O . SER A 1 122 ? -10.656 -5.134 40.926 1.00 29.44 102 SER A O 1
ATOM 764 N N . ALA A 1 123 ? -11.862 -4.648 39.060 1.00 29.05 103 ALA A N 1
ATOM 765 C CA . ALA A 1 123 ? -11.630 -3.204 39.123 1.00 29.30 103 ALA A CA 1
ATOM 766 C C . ALA A 1 123 ? -12.861 -2.517 38.594 1.00 29.53 103 ALA A C 1
ATOM 767 O O . ALA A 1 123 ? -13.564 -3.066 37.723 1.00 29.11 103 ALA A O 1
ATOM 769 N N . PRO A 1 124 ? -13.142 -1.310 39.096 1.00 29.59 104 PRO A N 1
ATOM 770 C CA . PRO A 1 124 ? -14.251 -0.547 38.542 1.00 30.85 104 PRO A CA 1
ATOM 771 C C . PRO A 1 124 ? -14.099 -0.338 37.057 1.00 31.31 104 PRO A C 1
ATOM 772 O O . PRO A 1 124 ? -12.986 -0.152 36.551 1.00 30.44 104 PRO A O 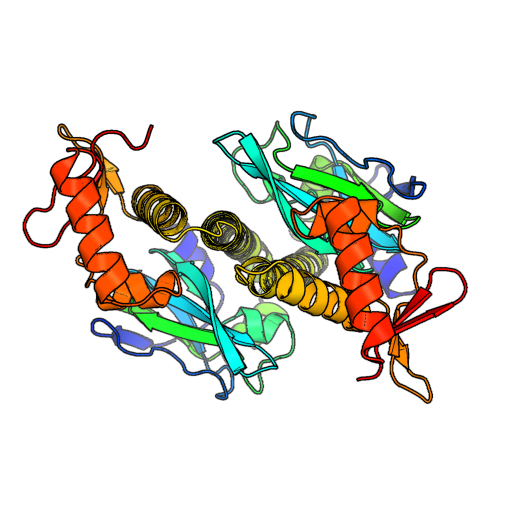1
ATOM 776 N N . ILE A 1 125 ? -15.228 -0.355 36.354 1.00 32.04 105 ILE A N 1
ATOM 777 C CA . ILE A 1 125 ? -15.213 -0.070 34.943 1.00 34.15 105 ILE A CA 1
ATOM 778 C C . ILE A 1 125 ? -14.493 1.218 34.591 1.00 34.39 105 ILE A C 1
ATOM 779 O O . ILE A 1 125 ? -13.764 1.271 33.592 1.00 34.53 105 ILE A O 1
ATOM 784 N N . GLU A 1 126 ? -14.684 2.260 35.402 1.00 34.32 106 GLU A N 1
ATOM 785 C CA . GLU A 1 126 ? -14.114 3.552 35.079 1.00 34.54 106 GLU A CA 1
ATOM 786 C C . GLU A 1 126 ? -12.588 3.500 35.197 1.00 33.47 106 GLU A C 1
ATOM 787 O O . GLU A 1 126 ? -11.878 4.173 34.461 1.00 32.76 106 GLU A O 1
ATOM 793 N N . GLN A 1 127 ? -12.085 2.667 36.102 1.00 31.93 107 GLN A N 1
ATOM 794 C CA . GLN A 1 127 ? -10.631 2.487 36.228 1.00 31.29 107 GLN A CA 1
ATOM 795 C C . GLN A 1 127 ? -10.060 1.797 34.997 1.00 29.80 107 GLN A C 1
ATOM 796 O O . GLN A 1 127 ? -8.997 2.179 34.468 1.00 28.57 107 GLN A O 1
ATOM 802 N N . VAL A 1 128 ? -10.758 0.767 34.512 1.00 29.98 108 VAL A N 1
ATOM 803 C CA . VAL A 1 128 ? -10.318 0.096 33.311 1.00 31.52 108 VAL A CA 1
ATOM 804 C C . VAL A 1 128 ? -10.317 1.063 32.135 1.00 32.24 108 VAL A C 1
ATOM 805 O O . VAL A 1 128 ? -9.380 1.108 31.330 1.00 33.05 108 VAL A O 1
ATOM 809 N N . GLU A 1 129 ? -11.396 1.809 32.017 1.00 34.16 109 GLU A N 1
ATOM 810 C CA . GLU A 1 129 ? -11.539 2.783 30.952 1.00 36.82 109 GLU A CA 1
ATOM 811 C C . GLU A 1 129 ? -10.373 3.786 31.030 1.00 36.71 109 GLU A C 1
ATOM 812 O O . GLU A 1 129 ? -9.754 4.118 30.014 1.00 37.08 109 GLU A O 1
ATOM 818 N N . GLN A 1 130 ? -10.028 4.228 32.233 1.00 36.85 110 GLN A N 1
ATOM 819 C CA . GLN A 1 130 ? -8.894 5.146 32.377 1.00 36.85 110 GLN A CA 1
ATOM 820 C C . GLN A 1 130 ? -7.560 4.509 31.996 1.00 36.62 110 GLN A C 1
ATOM 821 O O . GLN A 1 130 ? -6.716 5.134 31.319 1.00 36.49 110 GLN A O 1
ATOM 827 N N . ALA A 1 131 ? -7.344 3.287 32.468 1.00 34.54 111 ALA A N 1
ATOM 828 C CA . ALA A 1 131 ? -6.089 2.587 32.245 1.00 35.06 111 ALA A CA 1
ATOM 829 C C . ALA A 1 131 ? -5.875 2.275 30.765 1.00 35.97 111 ALA A C 1
ATOM 830 O O . ALA A 1 131 ? -4.734 2.133 30.323 1.00 36.06 111 ALA A O 1
ATOM 832 N N . LEU A 1 132 ? -6.964 2.142 30.015 1.00 37.10 112 LEU A N 1
ATOM 833 C CA . LEU A 1 132 ? -6.872 1.807 28.599 1.00 39.89 112 LEU A CA 1
ATOM 834 C C . LEU A 1 132 ? -6.313 2.995 27.825 1.00 41.23 112 LEU A C 1
ATOM 835 O O . LEU A 1 132 ? -5.637 2.842 26.819 1.00 42.31 112 LEU A O 1
ATOM 840 N N . LYS A 1 133 ? -6.579 4.184 28.331 1.00 43.76 113 LYS A N 1
ATOM 841 C CA . LYS A 1 133 ? -6.123 5.418 27.701 1.00 45.56 113 LYS A CA 1
ATOM 842 C C . LYS A 1 133 ? -4.656 5.406 27.284 1.00 46.30 113 LYS A C 1
ATOM 843 O O . LYS A 1 133 ? -3.730 5.364 28.124 1.00 45.78 113 LYS A O 1
ATOM 849 N N . GLU A 1 134 ? -4.465 5.432 25.966 1.00 46.83 114 GLU A N 1
ATOM 850 C CA . GLU A 1 134 ? -3.144 5.462 25.363 1.00 47.69 114 GLU A CA 1
ATOM 851 C C . GLU A 1 134 ? -2.236 4.428 26.018 1.00 47.22 114 GLU A C 1
ATOM 852 O O . GLU A 1 134 ? -1.084 4.703 26.327 1.00 47.22 114 GLU A O 1
ATOM 858 N N . ASN A 1 135 ? -2.769 3.229 26.213 1.00 46.49 115 ASN A N 1
ATOM 859 C CA . ASN A 1 135 ? -1.992 2.142 26.784 1.00 45.55 115 ASN A CA 1
ATOM 860 C C . ASN A 1 135 ? -2.075 0.910 25.865 1.00 45.67 115 ASN A C 1
ATOM 861 O O . ASN A 1 135 ? -2.967 0.049 26.005 1.00 45.28 115 ASN A O 1
ATOM 866 N N . PRO A 1 136 ? -1.163 0.837 24.895 1.00 44.87 116 PRO A N 1
ATOM 867 C CA . PRO A 1 136 ? -1.122 -0.288 23.962 1.00 44.39 116 PRO A CA 1
ATOM 868 C C . PRO A 1 136 ? -0.909 -1.632 24.655 1.00 43.29 116 PRO A C 1
ATOM 869 O O . PRO A 1 136 ? -1.401 -2.658 24.176 1.00 42.80 116 PRO A O 1
ATOM 873 N N . GLU A 1 137 ? -0.172 -1.649 25.762 1.00 42.13 117 GLU A N 1
ATOM 874 C CA . GLU A 1 137 ? 0.052 -2.924 26.422 1.00 41.10 117 GLU A CA 1
ATOM 875 C C . GLU A 1 137 ? -1.297 -3.453 26.956 1.00 40.52 117 GLU A C 1
ATOM 876 O O . GLU A 1 137 ? -1.621 -4.639 26.799 1.00 41.25 117 GLU A O 1
ATOM 882 N N . LEU A 1 138 ? -2.089 -2.582 27.568 1.00 39.58 118 LEU A N 1
ATOM 883 C CA . LEU A 1 138 ? -3.353 -3.047 28.178 1.00 37.90 118 LEU A CA 1
ATOM 884 C C . LEU A 1 138 ? -4.409 -3.354 27.119 1.00 37.08 118 LEU A C 1
ATOM 885 O O . LEU A 1 138 ? -5.176 -4.304 27.264 1.00 34.38 118 LEU A O 1
ATOM 890 N N . SER A 1 139 ? -4.486 -2.546 26.067 1.00 36.42 119 SER A N 1
ATOM 891 C CA . SER A 1 139 ? -5.507 -2.853 25.068 1.00 37.08 119 SER A CA 1
ATOM 892 C C . SER A 1 139 ? -5.138 -4.149 24.360 1.00 36.38 119 SER A C 1
ATOM 893 O O . SER A 1 139 ? -6.015 -4.898 23.949 1.00 35.36 119 SER A O 1
ATOM 896 N N . MET A 1 140 ? -3.849 -4.456 24.268 1.00 36.15 120 MET A N 1
ATOM 897 C CA . MET A 1 140 ? -3.439 -5.734 23.672 1.00 37.19 120 MET A CA 1
ATOM 898 C C . MET A 1 140 ? -3.795 -6.938 24.581 1.00 36.18 120 MET A C 1
ATOM 899 O O . MET A 1 140 ? -4.307 -7.968 24.102 1.00 34.51 120 MET A O 1
ATOM 904 N N . LEU A 1 141 ? -3.553 -6.804 25.884 1.00 34.37 121 LEU A N 1
ATOM 905 C CA . LEU A 1 141 ? -4.051 -7.790 26.855 1.00 34.47 121 LEU A CA 1
ATOM 906 C C . LEU A 1 141 ? -5.556 -7.962 26.741 1.00 33.75 121 LEU A C 1
ATOM 907 O O . LEU A 1 141 ? -6.042 -9.102 26.800 1.00 33.44 121 LEU A O 1
ATOM 912 N N . MET A 1 142 ? -6.277 -6.843 26.622 1.00 32.59 122 MET A N 1
ATOM 913 C CA . MET A 1 142 ? -7.756 -6.862 26.535 1.00 34.36 122 MET A CA 1
ATOM 914 C C . MET A 1 142 ? -8.205 -7.544 25.246 1.00 33.75 122 MET A C 1
ATOM 915 O O . MET A 1 142 ? -9.192 -8.296 25.247 1.00 32.51 122 MET A O 1
ATOM 920 N N . LEU A 1 143 ? -7.477 -7.280 24.160 1.00 32.53 123 LEU A N 1
ATOM 921 C CA . LEU A 1 143 ? -7.767 -7.883 22.843 1.00 33.75 123 LEU A CA 1
ATOM 922 C C . LEU A 1 143 ? -7.638 -9.404 22.910 1.00 33.26 123 LEU A C 1
ATOM 923 O O . LEU A 1 143 ? -8.516 -10.124 22.405 1.00 32.24 123 LEU A O 1
ATOM 928 N N . ARG A 1 144 ? -6.551 -9.895 23.524 1.00 33.06 124 ARG A N 1
ATOM 929 C CA . ARG A 1 144 ? -6.387 -11.328 23.765 1.00 33.19 124 ARG A CA 1
ATOM 930 C C . ARG A 1 144 ? -7.495 -11.893 24.640 1.00 32.49 124 ARG A C 1
ATOM 931 O O . ARG A 1 144 ? -7.921 -13.037 24.453 1.00 31.02 124 ARG A O 1
ATOM 939 N N . GLY A 1 145 ? -7.908 -11.124 25.634 1.00 30.97 125 GLY A N 1
ATOM 940 C CA . GLY A 1 145 ? -9.024 -11.534 26.490 1.00 29.48 125 GLY A CA 1
ATOM 941 C C . GLY A 1 145 ? -10.324 -11.663 25.713 1.00 28.64 125 GLY A C 1
ATOM 942 O O . GLY A 1 145 ? -11.083 -12.623 25.915 1.00 26.88 125 GLY A O 1
ATOM 943 N N . LEU A 1 146 ? -10.626 -10.688 24.858 1.00 27.38 126 LEU A N 1
ATOM 944 C CA . LEU A 1 146 ? -11.865 -10.758 24.081 1.00 28.09 126 LEU A CA 1
ATOM 945 C C . LEU A 1 146 ? -11.793 -11.916 23.105 1.00 28.44 126 LEU A C 1
ATOM 946 O O . LEU A 1 146 ? -12.809 -12.527 22.801 1.00 27.00 126 LEU A O 1
ATOM 951 N N . SER A 1 147 ? -10.604 -12.184 22.586 1.00 28.31 127 SER A N 1
ATOM 952 C CA . SER A 1 147 ? -10.447 -13.253 21.614 1.00 29.92 127 SER A CA 1
ATOM 953 C C . SER A 1 147 ? -10.638 -14.631 22.295 1.00 29.15 127 SER A C 1
ATOM 954 O O . SER A 1 147 ? -11.308 -15.547 21.743 1.00 27.57 127 SER A O 1
ATOM 957 N N . SER A 1 148 ? -10.088 -14.782 23.496 1.00 27.90 128 SER A N 1
ATOM 958 C CA . SER A 1 148 ? -10.364 -15.979 24.290 1.00 29.82 128 SER A CA 1
ATOM 959 C C . SER A 1 148 ? -11.859 -16.134 24.636 1.00 29.09 128 SER A C 1
ATOM 960 O O . SER A 1 148 ? -12.412 -17.232 24.598 1.00 29.13 128 SER A O 1
ATOM 963 N N . ARG A 1 149 ? -12.514 -15.040 24.980 1.00 28.96 129 ARG A N 1
ATOM 964 C CA . ARG A 1 149 ? -13.954 -15.088 25.270 1.00 28.09 129 ARG A CA 1
ATOM 965 C C . ARG A 1 149 ? -14.710 -15.575 24.029 1.00 27.18 129 ARG A C 1
ATOM 966 O O . ARG A 1 149 ? -15.656 -16.354 24.123 1.00 25.46 129 ARG A O 1
ATOM 974 N N . ILE A 1 150 ? -14.302 -15.092 22.855 1.00 25.28 130 ILE A N 1
ATOM 975 C CA . ILE A 1 150 ? -14.990 -15.512 21.631 1.00 25.82 130 ILE A CA 1
ATOM 976 C C . ILE A 1 150 ? -14.838 -17.004 21.421 1.00 24.32 130 ILE A C 1
ATOM 977 O O . ILE A 1 150 ? -15.841 -17.695 21.132 1.00 25.64 130 ILE A O 1
ATOM 982 N N . LEU A 1 151 ? -13.613 -17.517 21.542 1.00 24.37 131 LEU A N 1
ATOM 983 C CA . LEU A 1 151 ? -13.350 -18.935 21.373 1.00 26.25 131 LEU A CA 1
ATOM 984 C C . LEU A 1 151 ? -14.167 -19.793 22.360 1.00 26.84 131 LEU A C 1
ATOM 985 O O . LEU A 1 151 ? -14.705 -20.852 21.992 1.00 25.49 131 LEU A O 1
ATOM 990 N N . GLN A 1 152 ? -14.221 -19.346 23.616 1.00 26.24 132 GLN A N 1
ATOM 991 C CA . GLN A 1 152 ? -14.996 -20.093 24.612 1.00 26.28 132 GLN A CA 1
ATOM 992 C C . GLN A 1 152 ? -16.497 -20.059 24.335 1.00 24.66 132 GLN A C 1
ATOM 993 O O . GLN A 1 152 ? -17.199 -21.049 24.567 1.00 25.81 132 GLN A O 1
ATOM 999 N N . THR A 1 153 ? -17.006 -18.932 23.858 1.00 24.69 133 THR A N 1
ATOM 1000 C CA . THR A 1 153 ? -18.398 -18.855 23.475 1.00 24.79 133 THR A CA 1
ATOM 1001 C C . THR A 1 153 ? -18.681 -19.806 22.305 1.00 25.30 133 THR A C 1
ATOM 1002 O O . THR A 1 153 ? -19.761 -20.418 22.233 1.00 24.10 133 THR A O 1
ATOM 1006 N N . GLU A 1 154 ? -17.733 -19.907 21.358 1.00 24.16 134 GLU A N 1
ATOM 1007 C CA . GLU A 1 154 ? -17.869 -20.808 20.226 1.00 23.85 134 GLU A CA 1
ATOM 1008 C C . GLU A 1 154 ? -17.882 -22.281 20.638 1.00 25.33 134 GLU A C 1
ATOM 1009 O O . GLU A 1 154 ? -18.518 -23.113 19.983 1.00 25.62 134 GLU A O 1
ATOM 1015 N N . MET A 1 155 ? -17.191 -22.615 21.725 1.00 25.19 135 MET A N 1
ATOM 1016 C CA . MET A 1 155 ? -17.316 -23.965 22.279 1.00 27.18 135 MET A CA 1
ATOM 1017 C C . MET A 1 155 ? -18.704 -24.230 22.820 1.00 26.37 135 MET A C 1
ATOM 1018 O O . MET A 1 155 ? -19.238 -25.353 22.679 1.00 28.19 135 MET A O 1
ATOM 1023 N N . MET A 1 156 ? -19.333 -23.229 23.403 1.00 26.56 136 MET A N 1
ATOM 1024 C CA . MET A 1 156 ? -20.705 -23.429 23.889 1.00 26.95 136 MET A CA 1
ATOM 1025 C C . MET A 1 156 ? -21.674 -23.559 22.701 1.00 26.88 136 MET A C 1
ATOM 1026 O O . MET A 1 156 ? -22.663 -24.246 22.788 1.00 26.05 136 MET A O 1
ATOM 1031 N N . ILE A 1 157 ? -21.389 -22.877 21.600 1.00 26.34 137 ILE A N 1
ATOM 1032 C CA . ILE A 1 157 ? -22.196 -23.058 20.378 1.00 26.98 137 ILE A CA 1
ATOM 1033 C C . ILE A 1 157 ? -22.278 -24.513 19.933 1.00 26.82 137 ILE A C 1
ATOM 1034 O O . ILE A 1 157 ? -23.379 -25.033 19.712 1.00 27.49 137 ILE A O 1
ATOM 1039 N N . GLU A 1 158 ? -21.127 -25.167 19.836 1.00 26.81 138 GLU A N 1
ATOM 1040 C CA . GLU A 1 158 ? -21.054 -26.570 19.468 1.00 27.44 138 GLU A CA 1
ATOM 1041 C C . GLU A 1 158 ? -21.820 -27.450 20.477 1.00 28.14 138 GLU A C 1
ATOM 1042 O O . GLU A 1 158 ? -22.533 -28.401 20.088 1.00 26.45 138 GLU A O 1
ATOM 1048 N N . THR A 1 159 ? -21.676 -27.134 21.755 1.00 26.37 139 THR A N 1
ATOM 1049 C CA . THR A 1 159 ? -22.407 -27.845 22.817 1.00 27.19 139 THR A CA 1
ATOM 1050 C C . THR A 1 159 ? -23.933 -27.713 22.682 1.00 27.12 139 THR A C 1
ATOM 1051 O O . THR A 1 159 ? -24.679 -28.715 22.635 1.00 30.76 139 THR A O 1
ATOM 1055 N N . LEU A 1 160 ? -24.418 -26.483 22.631 1.00 26.28 140 LEU A N 1
ATOM 1056 C CA . LEU A 1 160 ? -25.836 -26.252 22.599 1.00 26.63 140 LEU A CA 1
ATOM 1057 C C . LEU A 1 160 ? -26.518 -26.522 21.254 1.00 26.47 140 LEU A C 1
ATOM 1058 O O . LEU A 1 160 ? -27.722 -26.728 21.235 1.00 27.48 140 LEU A O 1
ATOM 1063 N N . ALA A 1 161 ? -25.766 -26.513 20.156 1.00 26.57 141 ALA A N 1
ATOM 1064 C CA . ALA A 1 161 ? -26.328 -26.849 18.852 1.00 27.41 141 ALA A CA 1
ATOM 1065 C C . ALA A 1 161 ? -26.899 -28.262 18.821 1.00 28.82 141 ALA A C 1
ATOM 1066 O O . ALA A 1 161 ? -27.789 -28.539 18.013 1.00 29.47 141 ALA A O 1
ATOM 1068 N N . HIS A 1 162 ? -26.395 -29.158 19.665 1.00 28.87 142 HIS A N 1
ATOM 1069 C CA . HIS A 1 162 ? -26.975 -30.526 19.731 1.00 29.59 142 HIS A CA 1
ATOM 1070 C C . HIS A 1 162 ? -28.406 -30.498 20.232 1.00 29.60 142 HIS A C 1
ATOM 1071 O O . HIS A 1 162 ? -28.684 -29.922 21.257 1.00 28.98 142 HIS A O 1
ATOM 1078 N N . ARG A 1 163 ? -29.331 -31.101 19.494 1.00 29.80 143 ARG A N 1
ATOM 1079 C CA . ARG A 1 163 ? -30.720 -31.076 19.907 1.00 32.55 143 ARG A CA 1
ATOM 1080 C C . ARG A 1 163 ? -31.010 -32.143 20.973 1.00 33.25 143 ARG A C 1
ATOM 1081 O O . ARG A 1 163 ? -32.026 -32.056 21.678 1.00 34.37 143 ARG A O 1
ATOM 1089 N N . ASP A 1 164 ? -30.134 -33.132 21.092 1.00 32.98 144 ASP A N 1
ATOM 1090 C CA . ASP A 1 164 ? -30.307 -34.186 22.116 1.00 33.87 144 ASP A CA 1
ATOM 1091 C C . ASP A 1 164 ? -29.426 -33.962 23.364 1.00 32.68 144 ASP A C 1
ATOM 1092 O O . ASP A 1 164 ? -28.243 -33.651 23.242 1.00 30.55 144 ASP A O 1
ATOM 1097 N N . MET A 1 165 ? -29.997 -34.132 24.554 1.00 31.80 145 MET A N 1
ATOM 1098 C CA . MET A 1 165 ? -29.255 -33.791 25.791 1.00 32.18 145 MET A CA 1
ATOM 1099 C C . MET A 1 165 ? -28.028 -34.623 26.006 1.00 31.08 145 MET A C 1
ATOM 1100 O O . MET A 1 165 ? -27.048 -34.142 26.564 1.00 31.30 145 MET A O 1
ATOM 1105 N N . GLY A 1 166 ? -28.094 -35.894 25.619 1.00 30.58 146 GLY A N 1
ATOM 1106 C CA . GLY A 1 166 ? -26.950 -36.775 25.697 1.00 30.17 146 GLY A CA 1
ATOM 1107 C C . GLY A 1 166 ? -25.713 -36.196 25.010 1.00 30.32 146 GLY A C 1
ATOM 1108 O O . GLY A 1 166 ? -24.623 -36.238 25.560 1.00 28.71 146 GLY A O 1
ATOM 1109 N N . SER A 1 167 ? -25.882 -35.654 23.807 1.00 29.51 147 SER A N 1
ATOM 1110 C CA . SER A 1 167 ? -24.753 -35.088 23.076 1.00 30.16 147 SER A CA 1
ATOM 1111 C C . SER A 1 167 ? -24.314 -33.758 23.643 1.00 28.87 147 SER A C 1
ATOM 1112 O O . SER A 1 167 ? -23.109 -33.456 23.650 1.00 29.10 147 SER A O 1
ATOM 1115 N N . ARG A 1 168 ? -25.262 -32.958 24.124 1.00 27.32 148 ARG A N 1
ATOM 1116 C CA . ARG A 1 168 ? -24.857 -31.726 24.824 1.00 27.47 148 ARG A CA 1
ATOM 1117 C C . ARG A 1 168 ? -23.964 -32.070 26.022 1.00 27.64 148 ARG A C 1
ATOM 1118 O O . ARG A 1 168 ? -22.948 -31.416 26.282 1.00 27.26 148 ARG A O 1
ATOM 1126 N N . LEU A 1 169 ? -24.371 -33.089 26.786 1.00 27.06 149 LEU A N 1
ATOM 1127 C CA . LEU A 1 169 ? -23.608 -33.470 27.976 1.00 26.87 149 LEU A CA 1
ATOM 1128 C C . LEU A 1 169 ? -22.199 -33.916 27.598 1.00 27.35 149 LEU A C 1
ATOM 1129 O O . LEU A 1 169 ? -21.203 -33.520 28.219 1.00 27.45 149 LEU A O 1
ATOM 1134 N N . VAL A 1 170 ? -22.106 -34.749 26.590 1.00 27.31 150 VAL A N 1
ATOM 1135 C CA . VAL A 1 170 ? -20.797 -35.163 26.150 1.00 30.05 150 VAL A CA 1
ATOM 1136 C C . VAL A 1 170 ? -19.937 -33.949 25.723 1.00 29.94 150 VAL A C 1
ATOM 1137 O O . VAL A 1 170 ? -18.783 -33.832 26.134 1.00 30.54 150 VAL A O 1
ATOM 1141 N N . SER A 1 171 ? -20.496 -33.040 24.925 1.00 30.61 151 SER A N 1
ATOM 1142 C CA . SER A 1 171 ? -19.718 -31.873 24.492 1.00 30.21 151 SER A CA 1
ATOM 1143 C C . SER A 1 171 ? -19.277 -31.021 25.669 1.00 30.99 151 SER A C 1
ATOM 1144 O O . SER A 1 171 ? -18.130 -30.542 25.708 1.00 30.45 151 SER A O 1
ATOM 1147 N N . PHE A 1 172 ? -20.178 -30.817 26.626 1.00 30.01 152 PHE A N 1
ATOM 1148 C CA . PHE A 1 172 ? -19.838 -30.063 27.831 1.00 30.76 152 PHE A CA 1
ATOM 1149 C C . PHE A 1 172 ? -18.679 -30.706 28.611 1.00 31.53 152 PHE A C 1
ATOM 1150 O O . PHE A 1 172 ? -17.729 -30.013 29.010 1.00 30.55 152 PHE A O 1
ATOM 1158 N N . LEU A 1 173 ? -18.740 -32.024 28.804 1.00 31.37 153 LEU A N 1
ATOM 1159 C CA . LEU A 1 173 ? -17.668 -32.741 29.472 1.00 32.66 153 LEU A CA 1
ATOM 1160 C C . LEU A 1 173 ? -16.339 -32.513 28.746 1.00 33.38 153 LEU A C 1
ATOM 1161 O O . LEU A 1 173 ? -15.312 -32.370 29.378 1.00 32.19 153 LEU A O 1
ATOM 1166 N N . LEU A 1 174 ? -16.361 -32.522 27.413 1.00 34.81 154 LEU A N 1
ATOM 1167 C CA . LEU A 1 174 ? -15.132 -32.252 26.639 1.00 35.58 154 LEU A CA 1
ATOM 1168 C C . LEU A 1 174 ? -14.600 -30.809 26.797 1.00 35.97 154 LEU A C 1
ATOM 1169 O O . LEU A 1 174 ? -13.383 -30.589 26.767 1.00 36.12 154 LEU A O 1
ATOM 1174 N N . ILE A 1 175 ? -15.491 -29.839 26.979 1.00 35.68 155 ILE A N 1
ATOM 1175 C CA . ILE A 1 175 ? -15.046 -28.488 27.325 1.00 36.43 155 ILE A CA 1
ATOM 1176 C C . ILE A 1 175 ? -14.297 -28.553 28.657 1.00 37.43 155 ILE A C 1
ATOM 1177 O O . ILE A 1 175 ? -13.206 -27.974 28.810 1.00 37.37 155 ILE A O 1
ATOM 1182 N N . LEU A 1 176 ? -14.889 -29.243 29.637 1.00 37.12 156 LEU A N 1
ATOM 1183 C CA . LEU A 1 176 ? -14.259 -29.343 30.954 1.00 37.51 156 LEU A CA 1
ATOM 1184 C C . LEU A 1 176 ? -12.938 -30.117 30.878 1.00 38.27 156 LEU A C 1
ATOM 1185 O O . LEU A 1 176 ? -11.986 -29.806 31.614 1.00 37.77 156 LEU A O 1
ATOM 1190 N N . CYS A 1 177 ? -12.874 -31.125 30.005 1.00 38.11 157 CYS A N 1
ATOM 1191 C CA . CYS A 1 177 ? -11.619 -31.857 29.828 1.00 40.13 157 CYS A CA 1
ATOM 1192 C C . CYS A 1 177 ? -10.516 -30.918 29.333 1.00 41.22 157 CYS A C 1
ATOM 1193 O O . CYS A 1 177 ? -9.408 -30.951 29.840 1.00 41.20 157 CYS A O 1
ATOM 1196 N N . ARG A 1 178 ? -10.836 -30.091 28.346 1.00 42.60 158 ARG A N 1
ATOM 1197 C CA . ARG A 1 178 ? -9.878 -29.132 27.797 1.00 45.16 158 ARG A CA 1
ATOM 1198 C C . ARG A 1 178 ? -9.479 -28.049 28.797 1.00 46.53 158 ARG A C 1
ATOM 1199 O O . ARG A 1 178 ? -8.308 -27.675 28.889 1.00 46.84 158 ARG A O 1
ATOM 1207 N N . ASP A 1 179 ? -10.451 -27.524 29.529 1.00 47.70 159 ASP A N 1
ATOM 1208 C CA . ASP A 1 179 ? -10.183 -26.416 30.448 1.00 49.55 159 ASP A CA 1
ATOM 1209 C C . ASP A 1 179 ? -9.529 -26.850 31.763 1.00 50.15 159 ASP A C 1
ATOM 1210 O O . ASP A 1 179 ? -8.756 -26.081 32.356 1.00 50.46 159 ASP A O 1
ATOM 1215 N N . PHE A 1 180 ? -9.830 -28.072 32.210 1.00 50.61 160 PHE A N 1
ATOM 1216 C CA . PHE A 1 180 ? -9.494 -28.507 33.565 1.00 51.46 160 PHE A CA 1
ATOM 1217 C C . PHE A 1 180 ? -9.039 -29.957 33.634 1.00 51.83 160 PHE A C 1
ATOM 1218 O O . PHE A 1 180 ? -8.928 -30.528 34.713 1.00 52.51 160 PHE A O 1
ATOM 1226 N N . GLY A 1 181 ? -8.784 -30.560 32.484 1.00 52.72 161 GLY A N 1
ATOM 1227 C CA . GLY A 1 181 ? -8.447 -31.987 32.431 1.00 54.02 161 GLY A CA 1
ATOM 1228 C C . GLY A 1 181 ? -7.019 -32.384 32.789 1.00 55.52 161 GLY A C 1
ATOM 1229 O O . GLY A 1 181 ? -6.052 -31.702 32.428 1.00 55.38 161 GLY A O 1
ATOM 1230 N N . VAL A 1 182 ? -6.889 -33.501 33.499 1.00 56.26 162 VAL A N 1
ATOM 1231 C CA . VAL A 1 182 ? -5.589 -34.046 33.864 1.00 58.16 162 VAL A CA 1
ATOM 1232 C C . VAL A 1 182 ? -5.430 -35.449 33.299 1.00 59.28 162 VAL A C 1
ATOM 1233 O O . VAL A 1 182 ? -6.209 -36.349 33.618 1.00 59.68 162 VAL A O 1
ATOM 1237 N N . PRO A 1 183 ? -4.428 -35.639 32.425 1.00 60.71 163 PRO A N 1
ATOM 1238 C CA . PRO A 1 183 ? -4.198 -36.941 31.792 1.00 61.42 163 PRO A CA 1
ATOM 1239 C C . PRO A 1 183 ? -4.106 -38.071 32.809 1.00 62.39 163 PRO A C 1
ATOM 1240 O O . PRO A 1 183 ? -3.681 -37.852 33.937 1.00 62.63 163 PRO A O 1
ATOM 1244 N N . CYS A 1 184 ? -4.518 -39.270 32.408 1.00 63.60 164 CYS A N 1
ATOM 1245 C CA . CYS A 1 184 ? -4.403 -40.454 33.261 1.00 64.68 164 CYS A CA 1
ATOM 1246 C C . CYS A 1 184 ? -4.456 -41.724 32.420 1.00 64.68 164 CYS A C 1
ATOM 1247 O O . CYS A 1 184 ? -4.729 -41.675 31.226 1.00 64.70 164 CYS A O 1
ATOM 1250 N N . ALA A 1 185 ? -4.208 -42.865 33.052 1.00 65.20 165 ALA A N 1
ATOM 1251 C CA . ALA A 1 185 ? -4.180 -44.136 32.338 1.00 65.38 165 ALA A CA 1
ATOM 1252 C C . ALA A 1 185 ? -5.384 -44.321 31.413 1.00 65.39 165 ALA A C 1
ATOM 1253 O O . ALA A 1 185 ? -5.234 -44.388 30.186 1.00 65.70 165 ALA A O 1
ATOM 1255 N N . ASP A 1 186 ? -6.579 -44.395 31.996 1.00 65.33 166 ASP A N 1
ATOM 1256 C CA . ASP A 1 186 ? -7.788 -44.672 31.206 1.00 64.87 166 ASP A CA 1
ATOM 1257 C C . ASP A 1 186 ? -8.265 -43.523 30.316 1.00 63.48 166 ASP A C 1
ATOM 1258 O O . ASP A 1 186 ? -8.983 -43.762 29.339 1.00 63.89 166 ASP A O 1
ATOM 1263 N N . GLY A 1 187 ? -7.856 -42.292 30.625 1.00 61.54 167 GLY A N 1
ATOM 1264 C CA . GLY A 1 187 ? -8.224 -41.139 29.791 1.00 58.53 167 GLY A CA 1
ATOM 1265 C C . GLY A 1 187 ? -7.840 -39.787 30.363 1.00 56.87 167 GLY A C 1
ATOM 1266 O O . GLY A 1 187 ? -6.661 -39.480 30.511 1.00 56.89 167 GLY A O 1
ATOM 1267 N N . ILE A 1 188 ? -8.844 -38.971 30.679 1.00 54.40 168 ILE A N 1
ATOM 1268 C CA . ILE A 1 188 ? -8.626 -37.641 31.232 1.00 52.32 168 ILE A CA 1
ATOM 1269 C C . ILE A 1 188 ? -9.597 -37.391 32.375 1.00 51.12 168 ILE A C 1
ATOM 1270 O O . ILE A 1 188 ? -10.810 -37.537 32.226 1.00 50.71 168 ILE A O 1
ATOM 1275 N N . THR A 1 189 ? -9.049 -37.004 33.516 1.00 50.03 169 THR A N 1
ATOM 1276 C CA . THR A 1 189 ? -9.848 -36.683 34.674 1.00 48.48 169 THR A CA 1
ATOM 1277 C C . THR A 1 189 ? -10.120 -35.193 34.734 1.00 47.93 169 THR A C 1
ATOM 1278 O O . THR A 1 189 ? -9.196 -34.375 34.749 1.00 47.96 169 THR A O 1
ATOM 1282 N N . ILE A 1 190 ? -11.398 -34.832 34.760 1.00 46.16 170 ILE A N 1
ATOM 1283 C CA . ILE A 1 190 ? -11.767 -33.455 34.919 1.00 45.27 170 ILE A CA 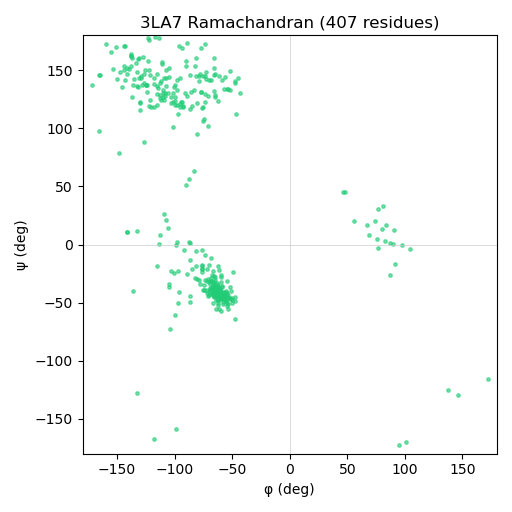1
ATOM 1284 C C . ILE A 1 190 ? -11.512 -33.080 36.369 1.00 45.57 170 ILE A C 1
ATOM 1285 O O . ILE A 1 190 ? -12.055 -33.692 37.296 1.00 44.42 170 ILE A O 1
ATOM 1290 N N . ASP A 1 191 ? -10.683 -32.061 36.556 1.00 45.93 171 ASP A N 1
ATOM 1291 C CA . ASP A 1 191 ? -10.099 -31.802 37.859 1.00 46.99 171 ASP A CA 1
ATOM 1292 C C . ASP A 1 191 ? -10.965 -30.864 38.683 1.00 46.99 171 ASP A C 1
ATOM 1293 O O . ASP A 1 191 ? -10.479 -29.854 39.201 1.00 47.57 171 ASP A O 1
ATOM 1298 N N . LEU A 1 192 ? -12.253 -31.198 38.780 1.00 45.92 172 LEU A N 1
ATOM 1299 C CA . LEU A 1 192 ? -13.220 -30.419 39.540 1.00 45.23 172 LEU A CA 1
ATOM 1300 C C . LEU A 1 192 ? -14.272 -31.346 40.131 1.00 44.27 172 LEU A C 1
ATOM 1301 O O . LEU A 1 192 ? -14.581 -32.398 39.555 1.00 44.04 172 LEU A O 1
ATOM 1306 N N . LYS A 1 193 ? -14.801 -30.972 41.290 1.00 43.26 173 LYS A N 1
ATOM 1307 C CA . LYS A 1 193 ? -15.910 -31.717 41.863 1.00 42.73 173 LYS A CA 1
ATOM 1308 C C . LYS A 1 193 ? -17.161 -31.125 41.240 1.00 41.65 173 LYS A C 1
ATOM 1309 O O . LYS A 1 193 ? -17.470 -29.957 41.431 1.00 41.81 173 LYS A O 1
ATOM 1315 N N . LEU A 1 194 ? -17.881 -31.937 40.484 1.00 40.03 174 LEU A N 1
ATOM 1316 C CA . LEU A 1 194 ? -18.977 -31.425 39.705 1.00 38.70 174 LEU A CA 1
ATOM 1317 C C . LEU A 1 194 ? -20.332 -31.852 40.282 1.00 36.98 174 LEU A C 1
ATOM 1318 O O . LEU A 1 194 ? -20.569 -33.038 40.493 1.00 37.35 174 LEU A O 1
ATOM 1323 N N . SER A 1 195 ? -21.224 -30.917 40.519 1.00 34.10 175 SER A N 1
ATOM 1324 C CA . SER A 1 195 ? -22.569 -31.341 40.910 1.00 33.55 175 SER A CA 1
ATOM 1325 C C . SER A 1 195 ? -23.384 -31.587 39.633 1.00 31.04 175 SER A C 1
ATOM 1326 O O . SER A 1 195 ? -23.163 -30.951 38.594 1.00 30.18 175 SER A O 1
ATOM 1329 N N . HIS A 1 196 ? -24.266 -32.564 39.700 1.00 29.04 176 HIS A N 1
ATOM 1330 C CA . HIS A 1 196 ? -25.221 -32.783 38.627 1.00 27.47 176 HIS A CA 1
ATOM 1331 C C . HIS A 1 196 ? -26.065 -31.529 38.332 1.00 26.75 176 HIS A C 1
ATOM 1332 O O . HIS A 1 196 ? -26.325 -31.216 37.172 1.00 26.52 176 HIS A O 1
ATOM 1339 N N . GLN A 1 197 ? -26.522 -30.819 39.364 1.00 26.90 177 GLN A N 1
ATOM 1340 C CA . GLN A 1 197 ? -27.330 -29.624 39.119 1.00 28.88 177 GLN A CA 1
ATOM 1341 C C . GLN A 1 197 ? -26.556 -28.543 38.355 1.00 29.02 177 GLN A C 1
ATOM 1342 O O . GLN A 1 197 ? -27.101 -27.898 37.468 1.00 27.55 177 GLN A O 1
ATOM 1348 N N . ALA A 1 198 ? -25.286 -28.363 38.707 1.00 29.51 178 ALA A N 1
ATOM 1349 C CA . ALA A 1 198 ? -24.455 -27.349 38.011 1.00 29.88 178 ALA A CA 1
ATOM 1350 C C . ALA A 1 198 ? -24.272 -27.697 36.520 1.00 28.90 178 ALA A C 1
ATOM 1351 O O . ALA A 1 198 ? -24.363 -26.831 35.641 1.00 28.73 178 ALA A O 1
ATOM 1353 N N . ILE A 1 199 ? -24.069 -28.979 36.236 1.00 28.57 179 ILE A N 1
ATOM 1354 C CA . ILE A 1 199 ? -23.972 -29.458 34.859 1.00 27.50 179 ILE A CA 1
ATOM 1355 C C . ILE A 1 199 ? -25.295 -29.207 34.121 1.00 26.95 179 ILE A C 1
ATOM 1356 O O . ILE A 1 199 ? -25.307 -28.683 32.994 1.00 26.31 179 ILE A O 1
ATOM 1361 N N . ALA A 1 200 ? -26.414 -29.555 34.763 1.00 26.60 180 ALA A N 1
ATOM 1362 C CA . ALA A 1 200 ? -27.740 -29.358 34.165 1.00 26.70 180 ALA A CA 1
ATOM 1363 C C . ALA A 1 200 ? -27.948 -27.892 33.807 1.00 27.94 180 ALA A C 1
ATOM 1364 O O . ALA A 1 200 ? -28.457 -27.559 32.750 1.00 27.83 180 ALA A O 1
ATOM 1366 N N . GLU A 1 201 ? -27.600 -27.000 34.721 1.00 29.76 181 GLU A N 1
ATOM 1367 C CA . GLU A 1 201 ? -27.745 -25.576 34.451 1.00 31.54 181 GLU A CA 1
ATOM 1368 C C . GLU A 1 201 ? -26.910 -25.168 33.234 1.00 30.96 181 GLU A C 1
ATOM 1369 O O . GLU A 1 201 ? -27.365 -24.391 32.394 1.00 32.50 181 GLU A O 1
ATOM 1375 N N . ALA A 1 202 ? -25.706 -25.700 33.105 1.00 31.16 182 ALA A N 1
ATOM 1376 C CA . ALA A 1 202 ? -24.870 -25.310 31.966 1.00 31.30 182 ALA A CA 1
ATOM 1377 C C . ALA A 1 202 ? -25.512 -25.680 30.632 1.00 31.66 182 ALA A C 1
ATOM 1378 O O . ALA A 1 202 ? -25.514 -24.887 29.691 1.00 31.80 182 ALA A O 1
ATOM 1380 N N . ILE A 1 203 ? -26.051 -26.895 30.550 1.00 30.38 183 ILE A N 1
ATOM 1381 C CA . ILE A 1 203 ? -26.514 -27.418 29.252 1.00 29.69 183 ILE A CA 1
ATOM 1382 C C . ILE A 1 203 ? -28.009 -27.265 28.999 1.00 29.44 183 ILE A C 1
ATOM 1383 O O . ILE A 1 203 ? -28.504 -27.683 27.953 1.00 29.73 183 ILE A O 1
ATOM 1388 N N . GLY A 1 204 ? -28.712 -26.656 29.936 1.00 29.53 184 GLY A N 1
ATOM 1389 C CA . GLY A 1 204 ? -30.093 -26.316 29.752 1.00 29.76 184 GLY A CA 1
ATOM 1390 C C . GLY A 1 204 ? -30.995 -27.510 29.993 1.00 31.23 184 GLY A C 1
ATOM 1391 O O . GLY A 1 204 ? -32.030 -27.626 29.361 1.00 30.86 184 GLY A O 1
ATOM 1392 N N . SER A 1 205 ? -30.599 -28.384 30.921 1.00 30.42 185 SER A N 1
ATOM 1393 C CA . SER A 1 205 ? -31.359 -29.587 31.212 1.00 31.17 185 SER A CA 1
ATOM 1394 C C . SER A 1 205 ? -31.820 -29.533 32.660 1.00 29.86 185 SER A C 1
ATOM 1395 O O . SER A 1 205 ? -31.797 -28.472 33.276 1.00 31.61 185 SER A O 1
ATOM 1398 N N . THR A 1 206 ? -32.306 -30.646 33.204 1.00 29.38 186 THR A N 1
ATOM 1399 C CA . THR A 1 206 ? -32.677 -30.682 34.626 1.00 27.86 186 THR A CA 1
ATOM 1400 C C . THR A 1 206 ? -31.661 -31.599 35.306 1.00 26.27 186 THR A C 1
ATOM 1401 O O . THR A 1 206 ? -31.017 -32.432 34.645 1.00 25.51 186 THR A O 1
ATOM 1405 N N . ARG A 1 207 ? -31.493 -31.420 36.603 1.00 26.40 187 ARG A N 1
ATOM 1406 C CA . ARG A 1 207 ? -30.594 -32.292 37.408 1.00 27.11 187 ARG A CA 1
ATOM 1407 C C . ARG A 1 207 ? -30.918 -33.762 37.185 1.00 27.11 187 ARG A C 1
ATOM 1408 O O . ARG A 1 207 ? -30.044 -34.586 36.937 1.00 26.31 187 ARG A O 1
ATOM 1416 N N . VAL A 1 208 ? -32.211 -34.081 37.222 1.00 27.49 188 VAL A N 1
ATOM 1417 C CA . VAL A 1 208 ? -32.640 -35.473 36.970 1.00 28.89 188 VAL A CA 1
ATOM 1418 C C . VAL A 1 208 ? -32.143 -36.059 35.670 1.00 27.84 188 VAL A C 1
ATOM 1419 O O . VAL A 1 208 ? -31.646 -37.191 35.644 1.00 27.77 188 VAL A O 1
ATOM 1423 N N . THR A 1 209 ? -32.238 -35.300 34.579 1.00 27.99 189 THR A N 1
ATOM 1424 C CA . THR A 1 209 ? -31.756 -35.775 33.292 1.00 28.38 189 THR A CA 1
ATOM 1425 C C . THR A 1 209 ? -30.260 -36.024 33.275 1.00 27.00 189 THR A C 1
ATOM 1426 O O . THR A 1 209 ? -29.790 -37.024 32.760 1.00 26.74 189 THR A O 1
ATOM 1430 N N . VAL A 1 210 ? -29.493 -35.089 33.823 1.00 26.05 190 VAL A N 1
ATOM 1431 C CA . VAL A 1 210 ? -28.071 -35.255 33.923 1.00 24.36 190 VAL A CA 1
ATOM 1432 C C . VAL A 1 210 ? -27.681 -36.494 34.722 1.00 23.70 190 VAL A C 1
ATOM 1433 O O . VAL A 1 210 ? -26.809 -37.268 34.316 1.00 23.39 190 VAL A O 1
ATOM 1437 N N . THR A 1 211 ? -28.329 -36.705 35.857 1.00 23.76 191 THR A N 1
ATOM 1438 C CA . THR A 1 211 ? -28.009 -37.907 36.631 1.00 25.00 191 THR A CA 1
ATOM 1439 C C . THR A 1 211 ? -28.265 -39.161 35.792 1.00 25.36 191 THR A C 1
ATOM 1440 O O . THR A 1 211 ? -27.450 -40.090 35.766 1.00 25.77 191 THR A O 1
ATOM 1444 N N . ARG A 1 212 ? -29.398 -39.194 35.094 1.00 26.20 192 ARG A N 1
ATOM 1445 C CA . ARG A 1 212 ? -29.703 -40.337 34.204 1.00 27.13 192 ARG A CA 1
ATOM 1446 C C . ARG A 1 212 ? -28.639 -40.538 33.133 1.00 27.89 192 ARG A C 1
ATOM 1447 O O . ARG A 1 212 ? -28.083 -41.633 32.964 1.00 28.00 192 ARG A O 1
ATOM 1455 N N . LEU A 1 213 ? -28.326 -39.448 32.428 1.00 27.31 193 LEU A N 1
ATOM 1456 C CA . LEU A 1 213 ? -27.308 -39.483 31.375 1.00 27.72 193 LEU A CA 1
ATOM 1457 C C . LEU A 1 213 ? -25.918 -39.868 31.822 1.00 26.57 193 LEU A C 1
ATOM 1458 O O . LEU A 1 213 ? -25.235 -40.609 31.126 1.00 27.13 193 LEU A O 1
ATOM 1463 N N . LEU A 1 214 ? -25.455 -39.351 32.964 1.00 27.51 194 LEU A N 1
ATOM 1464 C CA . LEU A 1 214 ? -24.155 -39.752 33.482 1.00 26.46 194 LEU A CA 1
ATOM 1465 C C . LEU A 1 214 ? -24.157 -41.211 33.914 1.00 28.07 194 LEU A C 1
ATOM 1466 O O . LEU A 1 214 ? -23.156 -41.885 33.749 1.00 28.64 194 LEU A O 1
ATOM 1471 N N . GLY A 1 215 ? -25.260 -41.661 34.518 1.00 28.87 195 GLY A N 1
ATOM 1472 C CA . GLY A 1 215 ? -25.416 -43.081 34.815 1.00 30.76 195 GLY A CA 1
ATOM 1473 C C . GLY A 1 215 ? -25.315 -43.915 33.554 1.00 31.80 195 GLY A C 1
ATOM 1474 O O . GLY A 1 215 ? -24.681 -44.964 33.590 1.00 32.36 195 GLY A O 1
ATOM 1475 N N . ASP A 1 216 ? -25.949 -43.458 32.454 1.00 32.69 196 ASP A N 1
ATOM 1476 C CA . ASP A 1 216 ? -25.912 -44.183 31.151 1.00 34.52 196 ASP A CA 1
ATOM 1477 C C . ASP A 1 216 ? -24.465 -44.237 30.659 1.00 34.94 196 ASP A C 1
ATOM 1478 O O . ASP A 1 216 ? -23.966 -45.311 30.286 1.00 35.65 196 ASP A O 1
ATOM 1483 N N . LEU A 1 217 ? -23.800 -43.077 30.635 1.00 35.67 197 LEU A N 1
ATOM 1484 C CA . LEU A 1 217 ? -22.389 -42.998 30.249 1.00 36.05 197 LEU A CA 1
ATOM 1485 C C . LEU A 1 217 ? -21.490 -43.915 31.085 1.00 37.30 197 LEU A C 1
ATOM 1486 O O . LEU A 1 217 ? -20.557 -44.562 30.558 1.00 37.71 197 LEU A O 1
ATOM 1491 N N . ARG A 1 218 ? -21.738 -43.963 32.391 1.00 39.00 198 ARG A N 1
ATOM 1492 C CA . ARG A 1 218 ? -20.931 -44.818 33.278 1.00 39.87 198 ARG A CA 1
ATOM 1493 C C . ARG A 1 218 ? -21.193 -46.283 32.968 1.00 41.19 198 ARG A C 1
ATOM 1494 O O . ARG A 1 218 ? -20.267 -47.103 32.942 1.00 41.38 198 ARG A O 1
ATOM 1502 N N . GLU A 1 219 ? -22.456 -46.635 32.753 1.00 42.76 199 GLU A N 1
ATOM 1503 C CA . GLU A 1 219 ? -22.785 -48.035 32.481 1.00 44.80 199 GLU A CA 1
ATOM 1504 C C . GLU A 1 219 ? -22.231 -48.492 31.134 1.00 45.62 199 GLU A C 1
ATOM 1505 O O . GLU A 1 219 ? -21.962 -49.683 30.952 1.00 46.64 199 GLU A O 1
ATOM 1511 N N . LYS A 1 220 ? -22.051 -47.560 30.201 1.00 46.43 200 LYS A N 1
ATOM 1512 C CA . LYS A 1 220 ? -21.448 -47.867 28.900 1.00 47.22 200 LYS A CA 1
ATOM 1513 C C . LYS A 1 220 ? -19.936 -47.788 28.968 1.00 47.27 200 LYS A C 1
ATOM 1514 O O . LYS A 1 220 ? -19.267 -47.945 27.949 1.00 47.94 200 LYS A O 1
ATOM 1520 N N . LYS A 1 221 ? -19.393 -47.500 30.145 1.00 47.08 201 LYS A N 1
ATOM 1521 C CA . LYS A 1 221 ? -17.942 -47.517 30.316 1.00 47.46 201 LYS A CA 1
ATOM 1522 C C . LYS A 1 221 ? -17.244 -46.329 29.686 1.00 46.32 201 LYS A C 1
ATOM 1523 O O . LYS A 1 221 ? -16.030 -46.382 29.424 1.00 46.33 201 LYS A O 1
ATOM 1529 N N . MET A 1 222 ? -17.991 -45.257 29.446 1.00 45.01 202 MET A N 1
ATOM 1530 C CA . MET A 1 222 ? -17.428 -44.067 28.809 1.00 44.23 202 MET A CA 1
ATOM 1531 C C . MET A 1 222 ? -16.857 -43.091 29.818 1.00 42.81 202 MET A C 1
ATOM 1532 O O . MET A 1 222 ? -15.970 -42.303 29.508 1.00 42.24 202 MET A O 1
ATOM 1537 N N . ILE A 1 223 ? -17.359 -43.140 31.044 1.00 40.88 203 ILE A N 1
ATOM 1538 C CA . ILE A 1 223 ? -16.788 -42.317 32.076 1.00 39.56 203 ILE A CA 1
ATOM 1539 C C . ILE A 1 223 ? -16.694 -43.140 33.348 1.00 39.35 203 ILE A C 1
ATOM 1540 O O . ILE A 1 223 ? -17.368 -44.149 33.487 1.00 38.05 203 ILE A O 1
ATOM 1545 N N . SER A 1 224 ? -15.871 -42.674 34.276 1.00 39.49 204 SER A N 1
ATOM 1546 C CA . SER A 1 224 ? -15.935 -43.137 35.643 1.00 40.41 204 SER A CA 1
ATOM 1547 C C . SER A 1 224 ? -15.922 -41.923 36.566 1.00 39.34 204 SER A C 1
ATOM 1548 O O . SER A 1 224 ? -15.525 -40.820 36.167 1.00 39.09 204 SER A O 1
ATOM 1551 N N . ILE A 1 225 ? -16.383 -42.123 37.793 1.00 38.48 205 ILE A N 1
ATOM 1552 C CA . ILE A 1 225 ? -16.483 -41.041 38.763 1.00 38.24 205 ILE A CA 1
ATOM 1553 C C . ILE A 1 225 ? -15.853 -41.424 40.102 1.00 38.03 205 ILE A C 1
ATOM 1554 O O . ILE A 1 225 ? -16.240 -42.414 40.710 1.00 37.15 205 ILE A O 1
ATOM 1559 N N . HIS A 1 226 ? -14.874 -40.638 40.540 1.00 38.21 206 HIS A N 1
ATOM 1560 C CA . HIS A 1 226 ? -14.204 -40.856 41.815 1.00 39.70 206 HIS A CA 1
ATOM 1561 C C . HIS A 1 226 ? -14.181 -39.567 42.600 1.00 38.91 206 HIS A C 1
ATOM 1562 O O . HIS A 1 226 ? -13.660 -38.546 42.137 1.00 38.63 206 HIS A O 1
ATOM 1569 N N . LYS A 1 227 ? -14.759 -39.607 43.794 1.00 39.39 207 LYS A N 1
ATOM 1570 C CA . LYS A 1 227 ? -14.863 -38.411 44.634 1.00 40.37 207 LYS A CA 1
ATOM 1571 C C . LYS A 1 227 ? -15.391 -37.218 43.842 1.00 39.54 207 LYS A C 1
ATOM 1572 O O . LYS A 1 227 ? -14.883 -36.091 43.938 1.00 38.82 207 LYS A O 1
ATOM 1578 N N . LYS A 1 228 ? -16.435 -37.490 43.064 1.00 38.53 208 LYS A N 1
ATOM 1579 C CA . LYS A 1 228 ? -17.144 -36.472 42.281 1.00 38.72 208 LYS A CA 1
ATOM 1580 C C . LYS A 1 228 ? -16.354 -35.892 41.124 1.00 38.49 208 LYS A C 1
ATOM 1581 O O . LYS A 1 228 ? -16.800 -34.918 40.487 1.00 39.31 208 LYS A O 1
ATOM 1587 N N . LYS A 1 229 ? -15.194 -36.477 40.848 1.00 37.53 209 LYS A N 1
ATOM 1588 C CA . LYS A 1 229 ? -14.441 -36.108 39.661 1.00 37.57 209 LYS A CA 1
ATOM 1589 C C . LYS A 1 229 ? -14.656 -37.133 38.531 1.00 37.00 209 LYS A C 1
ATOM 1590 O O . LYS A 1 229 ? -14.542 -38.367 38.713 1.00 35.98 209 LYS A O 1
ATOM 1596 N N . ILE A 1 230 ? -15.052 -36.610 37.376 1.00 36.23 210 ILE A N 1
ATOM 1597 C CA . ILE A 1 230 ? -15.357 -37.453 36.240 1.00 36.70 210 ILE A CA 1
ATOM 1598 C C . ILE A 1 230 ? -14.103 -37.688 35.413 1.00 38.20 210 ILE A C 1
ATOM 1599 O O . ILE A 1 230 ? -13.405 -36.745 35.077 1.00 38.43 210 ILE A O 1
ATOM 1604 N N . THR A 1 231 ? -13.806 -38.951 35.143 1.00 39.00 211 THR A N 1
ATOM 1605 C CA . THR A 1 231 ? -12.763 -39.312 34.197 1.00 41.31 211 THR A CA 1
ATOM 1606 C C . THR A 1 231 ? -13.427 -39.749 32.895 1.00 42.62 211 THR A C 1
ATOM 1607 O O . THR A 1 231 ? -14.256 -40.657 32.882 1.00 42.63 211 THR A O 1
ATOM 1611 N N . VAL A 1 232 ? -13.083 -39.069 31.809 1.00 44.33 212 VAL A N 1
ATOM 1612 C CA . VAL A 1 232 ? -13.587 -39.431 30.485 1.00 46.29 212 VAL A CA 1
ATOM 1613 C C . VAL A 1 232 ? -12.562 -40.352 29.857 1.00 48.20 212 VAL A C 1
ATOM 1614 O O . VAL A 1 232 ? -11.379 -40.005 29.766 1.00 47.48 212 VAL A O 1
ATOM 1618 N N . HIS A 1 233 ? -12.995 -41.550 29.472 1.00 50.37 213 HIS A N 1
ATOM 1619 C CA . HIS A 1 233 ? -12.060 -42.512 28.901 1.00 53.41 213 HIS A CA 1
ATOM 1620 C C . HIS A 1 233 ? -11.829 -42.275 27.396 1.00 54.80 213 HIS A C 1
ATOM 1621 O O . HIS A 1 233 ? -12.146 -43.134 26.581 1.00 56.06 213 HIS A O 1
ATOM 1628 N N . LYS A 1 234 ? -11.269 -41.119 27.037 1.00 56.54 214 LYS A N 1
ATOM 1629 C CA . LYS A 1 234 ? -11.076 -40.734 25.625 1.00 57.60 214 LYS A CA 1
ATOM 1630 C C . LYS A 1 234 ? -11.535 -39.297 25.340 1.00 57.83 214 LYS A C 1
ATOM 1631 O O . LYS A 1 234 ? -10.880 -38.323 25.739 1.00 58.21 214 LYS A O 1
ATOM 1637 N N . ASP B 1 26 ? -18.616 3.057 10.369 1.00 54.75 6 ASP B N 1
ATOM 1638 C CA . ASP B 1 26 ? -18.559 3.745 9.043 1.00 54.94 6 ASP B CA 1
ATOM 1639 C C . ASP B 1 26 ? -17.264 4.566 8.959 1.00 54.66 6 ASP B C 1
ATOM 1640 O O . ASP B 1 26 ? -16.250 4.127 8.405 1.00 53.79 6 ASP B O 1
ATOM 1645 N N . LYS B 1 27 ? -17.301 5.754 9.543 1.00 54.25 7 LYS B N 1
ATOM 1646 C CA . LYS B 1 27 ? -16.076 6.495 9.794 1.00 54.56 7 LYS B CA 1
ATOM 1647 C C . LYS B 1 27 ? -15.152 5.661 10.708 1.00 54.01 7 LYS B C 1
ATOM 1648 O O . LYS B 1 27 ? -13.926 5.783 10.649 1.00 53.55 7 LYS B O 1
ATOM 1654 N N . ALA B 1 28 ? -15.741 4.802 11.540 1.00 53.76 8 ALA B N 1
ATOM 1655 C CA . ALA B 1 28 ? -14.947 3.967 12.465 1.00 53.61 8 ALA B CA 1
ATOM 1656 C C . ALA B 1 28 ? -14.184 2.882 11.719 1.00 53.54 8 ALA B C 1
ATOM 1657 O O . ALA B 1 28 ? -13.010 2.633 11.997 1.00 53.54 8 ALA B O 1
ATOM 1659 N N . LEU B 1 29 ? -14.867 2.234 10.779 1.00 53.33 9 LEU B N 1
ATOM 1660 C CA . LEU B 1 29 ? -14.257 1.231 9.904 1.00 53.30 9 LEU B CA 1
ATOM 1661 C C . LEU B 1 29 ? -13.064 1.809 9.116 1.00 53.10 9 LEU B C 1
ATOM 1662 O O . LEU B 1 29 ? -12.026 1.160 8.986 1.00 52.72 9 LEU B O 1
ATOM 1667 N N . ALA B 1 30 ? -13.215 3.024 8.588 1.00 53.52 10 ALA B N 1
ATOM 1668 C CA . ALA B 1 30 ? -12.111 3.673 7.876 1.00 53.83 10 ALA B CA 1
ATOM 1669 C C . ALA B 1 30 ? -10.957 3.894 8.847 1.00 54.27 10 ALA B C 1
ATOM 1670 O O . ALA B 1 30 ? -9.785 3.785 8.485 1.00 53.70 10 ALA B O 1
ATOM 1672 N N . ASN B 1 31 ? -11.302 4.194 10.093 1.00 54.93 11 ASN B N 1
ATOM 1673 C CA . ASN B 1 31 ? -10.287 4.439 11.094 1.00 55.96 11 ASN B CA 1
ATOM 1674 C C . ASN B 1 31 ? -9.451 3.186 11.355 1.00 56.22 11 ASN B C 1
ATOM 1675 O O . ASN B 1 31 ? -8.216 3.248 11.391 1.00 55.52 11 ASN B O 1
ATOM 1680 N N . VAL B 1 32 ? -10.127 2.051 11.539 1.00 56.66 12 VAL B N 1
ATOM 1681 C CA . VAL B 1 32 ? -9.440 0.776 11.730 1.00 57.29 12 VAL B CA 1
ATOM 1682 C C . VAL B 1 32 ? -8.503 0.512 10.561 1.00 58.39 12 VAL B C 1
ATOM 1683 O O . VAL B 1 32 ? -7.341 0.144 10.746 1.00 58.36 12 VAL B O 1
ATOM 1687 N N . PHE B 1 33 ? -9.016 0.703 9.349 1.00 59.64 13 PHE B N 1
ATOM 1688 C CA . PHE B 1 33 ? -8.210 0.487 8.150 1.00 60.81 13 PHE B CA 1
ATOM 1689 C C . PHE B 1 33 ? -6.977 1.393 8.134 1.00 61.35 13 PHE B C 1
ATOM 1690 O O . PHE B 1 33 ? -5.850 0.904 8.068 1.00 60.72 13 PHE B O 1
ATOM 1698 N N . ARG B 1 34 ? -7.183 2.708 8.218 1.00 62.34 14 ARG B N 1
ATOM 1699 C CA . ARG B 1 34 ? -6.047 3.636 8.149 1.00 63.60 14 ARG B CA 1
ATOM 1700 C C . ARG B 1 34 ? -4.930 3.208 9.102 1.00 64.24 14 ARG B C 1
ATOM 1701 O O . ARG B 1 34 ? -3.767 3.555 8.912 1.00 64.35 14 ARG B O 1
ATOM 1709 N N . GLN B 1 35 ? -5.291 2.452 10.130 1.00 64.93 15 GLN B N 1
ATOM 1710 C CA . GLN B 1 35 ? -4.297 1.710 10.889 1.00 65.86 15 GLN B CA 1
ATOM 1711 C C . GLN B 1 35 ? -4.328 0.258 10.394 1.00 66.27 15 GLN B C 1
ATOM 1712 O O . GLN B 1 35 ? -5.369 -0.398 10.432 1.00 66.70 15 GLN B O 1
ATOM 1718 N N . MET B 1 36 ? -3.202 -0.225 9.882 1.00 67.00 16 MET B N 1
ATOM 1719 C CA . MET B 1 36 ? -3.118 -1.591 9.352 1.00 67.51 16 MET B CA 1
ATOM 1720 C C . MET B 1 36 ? -2.343 -1.629 8.041 1.00 67.55 16 MET B C 1
ATOM 1721 O O . MET B 1 36 ? -1.659 -0.667 7.686 1.00 68.00 16 MET B O 1
ATOM 1726 N N . PRO B 1 43 ? -2.891 -4.256 -0.444 1.00 57.14 23 PRO B N 1
ATOM 1727 C CA . PRO B 1 43 ? -4.299 -3.866 -0.296 1.00 56.59 23 PRO B CA 1
ATOM 1728 C C . PRO B 1 43 ? -5.102 -4.299 -1.522 1.00 56.13 23 PRO B C 1
ATOM 1729 O O . PRO B 1 43 ? -4.617 -4.173 -2.649 1.00 56.40 23 PRO B O 1
ATOM 1733 N N . VAL B 1 44 ? -6.299 -4.836 -1.312 1.00 54.66 24 VAL B N 1
ATOM 1734 C CA . VAL B 1 44 ? -7.093 -5.355 -2.415 1.00 53.42 24 VAL B CA 1
ATOM 1735 C C . VAL B 1 44 ? -8.570 -5.127 -2.163 1.00 52.17 24 VAL B C 1
ATOM 1736 O O . VAL B 1 44 ? -9.054 -5.335 -1.049 1.00 51.81 24 VAL B O 1
ATOM 1740 N N . VAL B 1 45 ? -9.292 -4.678 -3.186 1.00 50.31 25 VAL B N 1
ATOM 1741 C CA . VAL B 1 45 ? -10.743 -4.710 -3.137 1.00 48.47 25 VAL B CA 1
ATOM 1742 C C . VAL B 1 45 ? -11.190 -5.943 -3.883 1.00 47.51 25 VAL B C 1
ATOM 1743 O O . VAL B 1 45 ? -10.693 -6.211 -4.974 1.00 46.95 25 VAL B O 1
ATOM 1747 N N . GLU B 1 46 ? -12.107 -6.702 -3.282 1.00 45.74 26 GLU B N 1
ATOM 1748 C CA . GLU B 1 46 ? -12.619 -7.925 -3.884 1.00 44.90 26 GLU B CA 1
ATOM 1749 C C . GLU B 1 46 ? -14.106 -7.978 -3.796 1.00 43.53 26 GLU B C 1
ATOM 1750 O O . GLU B 1 46 ? -14.715 -7.391 -2.912 1.00 43.46 26 GLU B O 1
ATOM 1756 N N . THR B 1 47 ? -14.691 -8.737 -4.699 1.00 42.55 27 THR B N 1
ATOM 1757 C CA . THR B 1 47 ? -16.087 -9.018 -4.620 1.00 42.17 27 THR B CA 1
ATOM 1758 C C . THR B 1 47 ? -16.232 -10.526 -4.639 1.00 41.03 27 THR B C 1
ATOM 1759 O O . THR B 1 47 ? -15.395 -11.235 -5.211 1.00 40.58 27 THR B O 1
ATOM 1763 N N . PHE B 1 48 ? -17.284 -11.017 -3.995 1.00 39.89 28 PHE B N 1
ATOM 1764 C CA . PHE B 1 48 ? -17.604 -12.419 -4.030 1.00 39.12 28 PHE B CA 1
ATOM 1765 C C . PHE B 1 48 ? -19.075 -12.543 -4.347 1.00 39.61 28 PHE B C 1
ATOM 1766 O O . PHE B 1 48 ? -19.911 -11.803 -3.814 1.00 40.10 28 PHE B O 1
ATOM 1774 N N . GLU B 1 49 ? -19.417 -13.446 -5.244 1.00 39.79 29 GLU B N 1
ATOM 1775 C CA . GLU B 1 49 ? -20.823 -13.658 -5.481 1.00 40.33 29 GLU B CA 1
ATOM 1776 C C . GLU B 1 49 ? -21.441 -14.498 -4.373 1.00 40.54 29 GLU B C 1
ATOM 1777 O O . GLU B 1 49 ? -20.746 -15.049 -3.523 1.00 38.48 29 GLU B O 1
ATOM 1783 N N . ARG B 1 50 ? -22.763 -14.548 -4.391 1.00 41.59 30 ARG B N 1
ATOM 1784 C CA . ARG B 1 50 ? -23.549 -15.245 -3.389 1.00 42.56 30 ARG B CA 1
ATOM 1785 C C . ARG B 1 50 ? -23.078 -16.682 -3.210 1.00 42.08 30 ARG B C 1
ATOM 1786 O O . ARG B 1 50 ? -22.853 -17.408 -4.185 1.00 41.99 30 ARG B O 1
ATOM 1794 N N . ASN B 1 51 ? -22.915 -17.094 -1.956 1.00 41.14 31 ASN B N 1
ATOM 1795 C CA . ASN B 1 51 ? -22.516 -18.453 -1.627 1.00 41.21 31 ASN B CA 1
ATOM 1796 C C . ASN B 1 51 ? -21.050 -18.786 -1.834 1.00 39.39 31 ASN B C 1
ATOM 1797 O O . ASN B 1 51 ? -20.652 -19.892 -1.535 1.00 40.33 31 ASN B O 1
ATOM 1802 N N . LYS B 1 52 ? -20.260 -17.856 -2.350 1.00 37.47 32 LYS B N 1
ATOM 1803 C CA . LYS B 1 52 ? -18.872 -18.144 -2.663 1.00 35.76 32 LYS B CA 1
ATOM 1804 C C . LYS B 1 52 ? -18.077 -18.098 -1.374 1.00 34.19 32 LYS B C 1
ATOM 1805 O O . LYS B 1 52 ? -18.365 -17.299 -0.480 1.00 32.80 32 LYS B O 1
ATOM 1811 N N . THR B 1 53 ? -17.072 -18.952 -1.281 1.00 32.44 33 THR B N 1
ATOM 1812 C CA . THR B 1 53 ? -16.245 -18.966 -0.087 1.00 31.79 33 THR B CA 1
ATOM 1813 C C . THR B 1 53 ? -15.181 -17.913 -0.172 1.00 30.52 33 THR B C 1
ATOM 1814 O O . THR B 1 53 ? -14.492 -17.807 -1.186 1.00 28.75 33 THR B O 1
ATOM 1818 N N . ILE B 1 54 ? -15.028 -17.145 0.909 1.00 29.88 34 ILE B N 1
ATOM 1819 C CA . ILE B 1 54 ? -14.016 -16.127 1.012 1.00 28.92 34 ILE B CA 1
ATOM 1820 C C . ILE B 1 54 ? -12.732 -16.744 1.521 1.00 30.22 34 ILE B C 1
ATOM 1821 O O . ILE B 1 54 ? -11.640 -16.532 0.933 1.00 31.14 34 ILE B O 1
ATOM 1826 N N . PHE B 1 55 ? -12.824 -17.515 2.607 1.00 28.58 35 PHE B N 1
ATOM 1827 C CA . PHE B 1 55 ? -11.713 -18.372 2.986 1.00 28.01 35 PHE B CA 1
ATOM 1828 C C . PHE B 1 55 ? -12.185 -19.688 3.561 1.00 28.41 35 PHE B C 1
ATOM 1829 O O . PHE B 1 55 ? -13.301 -19.772 4.074 1.00 27.17 35 PHE B O 1
ATOM 1837 N N . PHE B 1 56 ? -11.338 -20.712 3.428 1.00 28.23 36 PHE B N 1
ATOM 1838 C CA . PHE B 1 56 ? -11.639 -22.083 3.781 1.00 29.29 36 PHE B CA 1
ATOM 1839 C C . PHE B 1 56 ? -10.953 -22.472 5.073 1.00 30.28 36 PHE B C 1
ATOM 1840 O O . PHE B 1 56 ? -9.804 -22.094 5.319 1.00 30.82 36 PHE B O 1
ATOM 1848 N N . PRO B 1 57 ? -11.617 -23.300 5.877 1.00 30.67 37 PRO B N 1
ATOM 1849 C CA . PRO B 1 57 ? -10.912 -23.883 7.005 1.00 31.34 37 PRO B CA 1
ATOM 1850 C C . PRO B 1 57 ? -9.795 -24.819 6.513 1.00 32.14 37 PRO B C 1
ATOM 1851 O O . PRO B 1 57 ? -9.897 -25.415 5.426 1.00 31.53 37 PRO B O 1
ATOM 1855 N N . GLY B 1 58 ? -8.762 -24.951 7.326 1.00 32.93 38 GLY B N 1
ATOM 1856 C CA . GLY B 1 58 ? -7.606 -25.758 6.963 1.00 35.06 38 GLY B CA 1
ATOM 1857 C C . GLY B 1 58 ? -6.540 -24.922 6.275 1.00 35.61 38 GLY B C 1
ATOM 1858 O O . GLY B 1 58 ? -5.419 -25.373 6.131 1.00 36.51 38 GLY B O 1
ATOM 1859 N N . ASP B 1 59 ? -6.905 -23.728 5.797 1.00 35.97 39 ASP B N 1
ATOM 1860 C CA . ASP B 1 59 ? -5.941 -22.852 5.126 1.00 36.35 39 ASP B CA 1
ATOM 1861 C C . ASP B 1 59 ? -5.396 -21.870 6.181 1.00 36.26 39 ASP B C 1
ATOM 1862 O O . ASP B 1 59 ? -6.150 -21.403 7.041 1.00 35.42 39 ASP B O 1
ATOM 1867 N N . PRO B 1 60 ? -4.100 -21.525 6.108 1.00 36.55 40 PRO B N 1
ATOM 1868 C CA . PRO B 1 60 ? -3.612 -20.539 7.094 1.00 36.33 40 PRO B CA 1
ATOM 1869 C C . PRO B 1 60 ? -4.243 -19.179 6.906 1.00 35.26 40 PRO B C 1
ATOM 1870 O O . PRO B 1 60 ? -4.804 -18.890 5.858 1.00 34.60 40 PRO B O 1
ATOM 1874 N N . ALA B 1 61 ? -4.198 -18.344 7.933 1.00 34.42 41 ALA B N 1
ATOM 1875 C CA . ALA B 1 61 ? -4.745 -17.013 7.801 1.00 34.63 41 ALA B CA 1
ATOM 1876 C C . ALA B 1 61 ? -3.764 -16.188 6.988 1.00 35.43 41 ALA B C 1
ATOM 1877 O O . ALA B 1 61 ? -2.633 -15.980 7.416 1.00 36.74 41 ALA B O 1
ATOM 1879 N N . GLU B 1 62 ? -4.195 -15.715 5.837 1.00 34.98 42 GLU B N 1
ATOM 1880 C CA . GLU B 1 62 ? -3.337 -14.923 4.956 1.00 36.04 42 GLU B CA 1
ATOM 1881 C C . GLU B 1 62 ? -3.641 -13.445 4.947 1.00 34.82 42 GLU B C 1
ATOM 1882 O O . GLU B 1 62 ? -2.726 -12.614 4.743 1.00 35.36 42 GLU B O 1
ATOM 1888 N N . ARG B 1 63 ? -4.917 -13.099 5.088 1.00 33.54 43 ARG B N 1
ATOM 1889 C CA . ARG B 1 63 ? -5.329 -11.716 5.003 1.00 33.35 43 ARG B CA 1
ATOM 1890 C C . ARG B 1 63 ? -6.346 -11.396 6.080 1.00 33.51 43 ARG B C 1
ATOM 1891 O O . ARG B 1 63 ? -6.953 -12.299 6.647 1.00 33.24 43 ARG B O 1
ATOM 1899 N N . VAL B 1 64 ? -6.551 -10.103 6.307 1.00 33.07 44 VAL B N 1
ATOM 1900 C CA . VAL B 1 64 ? -7.618 -9.589 7.168 1.00 33.49 44 VAL B CA 1
ATOM 1901 C C . VAL B 1 64 ? -8.555 -8.799 6.273 1.00 33.65 44 VAL B C 1
ATOM 1902 O O . VAL B 1 64 ? -8.110 -8.183 5.304 1.00 35.11 44 VAL B O 1
ATOM 1906 N N . TYR B 1 65 ? -9.839 -8.828 6.595 1.00 33.01 45 TYR B N 1
ATOM 1907 C CA . TYR B 1 65 ? -10.914 -8.413 5.728 1.00 33.15 45 TYR B CA 1
ATOM 1908 C C . TYR B 1 65 ? -11.792 -7.346 6.395 1.00 34.75 45 TYR B C 1
ATOM 1909 O O . TYR B 1 65 ? -12.131 -7.460 7.564 1.00 33.57 45 TYR B O 1
ATOM 1918 N N . PHE B 1 66 ? -12.155 -6.319 5.631 1.00 35.61 46 PHE B N 1
ATOM 1919 C CA . PHE B 1 66 ? -13.043 -5.274 6.104 1.00 37.68 46 PHE B CA 1
ATOM 1920 C C . PHE B 1 66 ? -14.251 -5.359 5.189 1.00 37.82 46 PHE B C 1
ATOM 1921 O O . PHE B 1 66 ? -14.122 -5.197 3.964 1.00 37.91 46 PHE B O 1
ATOM 1929 N N . LEU B 1 67 ? -15.416 -5.649 5.748 1.00 37.33 47 LEU B N 1
ATOM 1930 C CA . LEU B 1 67 ? -16.611 -5.863 4.945 1.00 38.73 47 LEU B CA 1
ATOM 1931 C C . LEU B 1 67 ? -17.335 -4.542 4.590 1.00 40.67 47 LEU B C 1
ATOM 1932 O O . LEU B 1 67 ? -17.791 -3.810 5.479 1.00 40.78 47 LEU B O 1
ATOM 1937 N N . LEU B 1 68 ? -17.442 -4.257 3.294 1.00 42.00 48 LEU B N 1
ATOM 1938 C CA . LEU B 1 68 ? -18.072 -3.011 2.801 1.00 43.05 48 LEU B CA 1
ATOM 1939 C C . LEU B 1 68 ? -19.530 -3.184 2.417 1.00 43.34 48 LEU B C 1
ATOM 1940 O O . LEU B 1 68 ? -20.366 -2.321 2.700 1.00 43.48 48 LEU B O 1
ATOM 1945 N N . LYS B 1 69 ? -19.852 -4.293 1.768 1.00 43.18 49 LYS B N 1
ATOM 1946 C CA . LYS B 1 69 ? -21.220 -4.518 1.332 1.00 43.57 49 LYS B CA 1
ATOM 1947 C C . LYS B 1 69 ? -21.596 -5.976 1.456 1.00 42.78 49 LYS B C 1
ATOM 1948 O O . LYS B 1 69 ? -20.779 -6.852 1.168 1.00 42.54 49 LYS B O 1
ATOM 1954 N N . GLY B 1 70 ? -22.835 -6.221 1.872 1.00 41.18 50 GLY B N 1
ATOM 1955 C CA . GLY B 1 70 ? -23.399 -7.554 1.891 1.00 40.77 50 GLY B CA 1
ATOM 1956 C C . GLY B 1 70 ? -23.245 -8.195 3.258 1.00 39.30 50 GLY B C 1
ATOM 1957 O O . GLY B 1 70 ? -22.830 -7.549 4.215 1.00 39.68 50 GLY B O 1
ATOM 1958 N N . ALA B 1 71 ? -23.590 -9.470 3.325 1.00 38.60 51 ALA B N 1
ATOM 1959 C CA . ALA B 1 71 ? -23.516 -10.255 4.560 1.00 37.19 51 ALA B CA 1
ATOM 1960 C C . ALA B 1 71 ? -22.493 -11.393 4.437 1.00 35.39 51 ALA B C 1
ATOM 1961 O O . ALA B 1 71 ? -22.466 -12.101 3.413 1.00 36.07 51 ALA B O 1
ATOM 1963 N N . VAL B 1 72 ? -21.687 -11.587 5.487 1.00 32.43 52 VAL B N 1
ATOM 1964 C CA . VAL B 1 72 ? -20.773 -12.751 5.591 1.00 31.00 52 VAL B CA 1
ATOM 1965 C C . VAL B 1 72 ? -21.231 -13.736 6.671 1.00 30.19 52 VAL B C 1
ATOM 1966 O O . VAL B 1 72 ? -21.577 -13.319 7.791 1.00 31.52 52 VAL B O 1
ATOM 1970 N N . LYS B 1 73 ? -21.304 -15.013 6.325 1.00 29.02 53 LYS B N 1
ATOM 1971 C CA . LYS B 1 73 ? -21.592 -16.073 7.302 1.00 28.13 53 LYS B CA 1
ATOM 1972 C C . LYS B 1 73 ? -20.255 -16.671 7.701 1.00 28.20 53 LYS B C 1
ATOM 1973 O O . LYS B 1 73 ? -19.499 -17.139 6.832 1.00 28.07 53 LYS B O 1
ATOM 1979 N N . LEU B 1 74 ? -19.938 -16.595 8.991 1.00 26.65 54 LEU B N 1
ATOM 1980 C CA . LEU B 1 74 ? -18.761 -17.261 9.529 1.00 26.12 54 LEU B CA 1
ATOM 1981 C C . LEU B 1 74 ? -19.220 -18.533 10.228 1.00 25.72 54 LEU B C 1
ATOM 1982 O O . LEU B 1 74 ? -20.122 -18.501 11.061 1.00 25.33 54 LEU B O 1
ATOM 1987 N N . SER B 1 75 ? -18.587 -19.644 9.913 1.00 24.67 55 SER B N 1
ATOM 1988 C CA . SER B 1 75 ? -18.841 -20.887 10.622 1.00 24.71 55 SER B CA 1
ATOM 1989 C C . SER B 1 75 ? -17.508 -21.468 11.112 1.00 25.73 55 SER B C 1
ATOM 1990 O O . SER B 1 75 ? -16.415 -21.125 10.609 1.00 24.87 55 SER B O 1
ATOM 1993 N N . ARG B 1 76 ? -17.600 -22.358 12.075 1.00 24.68 56 ARG B N 1
ATOM 1994 C CA . ARG B 1 76 ? -16.448 -22.999 12.633 1.00 25.71 56 ARG B CA 1
ATOM 1995 C C . ARG B 1 76 ? -16.536 -24.483 12.385 1.00 26.71 56 ARG B C 1
ATOM 1996 O O . ARG B 1 76 ? -17.618 -25.113 12.486 1.00 25.59 56 ARG B O 1
ATOM 2004 N N . VAL B 1 77 ? -15.395 -25.048 12.021 1.00 27.99 57 VAL B N 1
ATOM 2005 C CA . VAL B 1 77 ? -15.273 -26.492 11.909 1.00 30.02 57 VAL B CA 1
ATOM 2006 C C . VAL B 1 77 ? -14.694 -27.048 13.207 1.00 30.84 57 VAL B C 1
ATOM 2007 O O . VAL B 1 77 ? -13.553 -26.719 13.605 1.00 31.28 57 VAL B O 1
ATOM 2011 N N . TYR B 1 78 ? -15.461 -27.889 13.884 1.00 30.45 58 TYR B N 1
ATOM 2012 C CA . TYR B 1 78 ? -14.980 -28.398 15.164 1.00 32.43 58 TYR B CA 1
ATOM 2013 C C . TYR B 1 78 ? -14.254 -29.729 15.063 1.00 35.60 58 TYR B C 1
ATOM 2014 O O . TYR B 1 78 ? -14.287 -30.411 14.023 1.00 36.20 58 TYR B O 1
ATOM 2023 N N . GLU B 1 79 ? -13.619 -30.078 16.174 1.00 38.64 59 GLU B N 1
ATOM 2024 C CA . GLU B 1 79 ? -12.688 -31.188 16.227 1.00 42.42 59 GLU B CA 1
ATOM 2025 C C . GLU B 1 79 ? -13.282 -32.417 15.565 1.00 43.66 59 GLU B C 1
ATOM 2026 O O . GLU B 1 79 ? -12.660 -33.034 14.718 1.00 45.52 59 GLU B O 1
ATOM 2032 N N . ALA B 1 80 ? -14.508 -32.751 15.928 1.00 45.46 60 ALA B N 1
ATOM 2033 C CA . ALA B 1 80 ? -15.143 -33.940 15.383 1.00 46.31 60 ALA B CA 1
ATOM 2034 C C . ALA B 1 80 ? -15.637 -33.776 13.948 1.00 46.20 60 ALA B C 1
ATOM 2035 O O . ALA B 1 80 ? -16.145 -34.724 13.367 1.00 47.33 60 ALA B O 1
ATOM 2037 N N . GLY B 1 81 ? -15.525 -32.574 13.386 1.00 45.52 61 GLY B N 1
ATOM 2038 C CA . GLY B 1 81 ? -15.813 -32.374 11.956 1.00 43.60 61 GLY B CA 1
ATOM 2039 C C . GLY B 1 81 ? -17.129 -31.707 11.591 1.00 41.98 61 GLY B C 1
ATOM 2040 O O . GLY B 1 81 ? -17.392 -31.455 10.408 1.00 42.58 61 GLY B O 1
ATOM 2041 N N . GLU B 1 82 ? -17.969 -31.426 12.588 1.00 39.89 62 GLU B N 1
ATOM 2042 C CA . GLU B 1 82 ? -19.171 -30.638 12.360 1.00 37.41 62 GLU B CA 1
ATOM 2043 C C . GLU B 1 82 ? -18.831 -29.171 12.063 1.00 35.39 62 GLU B C 1
ATOM 2044 O O . GLU B 1 82 ? -17.919 -28.568 12.673 1.00 34.56 62 GLU B O 1
ATOM 2050 N N . GLU B 1 83 ? -19.586 -28.601 11.143 1.00 33.03 63 GLU B N 1
ATOM 2051 C CA . GLU B 1 83 ? -19.455 -27.190 10.816 1.00 31.81 63 GLU B CA 1
ATOM 2052 C C . GLU B 1 83 ? -20.713 -26.464 11.241 1.00 30.64 63 GLU B C 1
ATOM 2053 O O . GL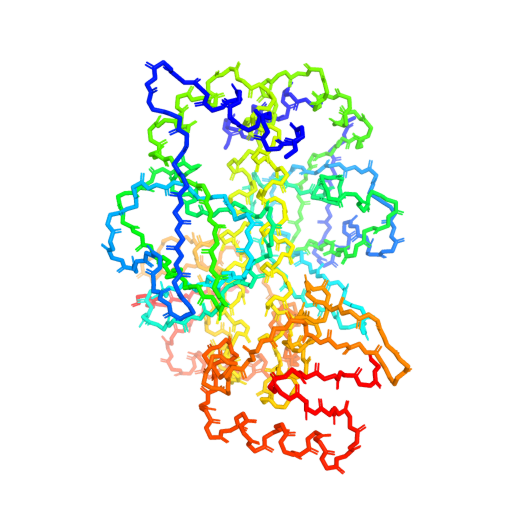U B 1 83 ? -21.822 -26.850 10.876 1.00 30.51 63 GLU B O 1
ATOM 2059 N N . ILE B 1 84 ? -20.541 -25.418 12.031 1.00 28.13 64 ILE B N 1
ATOM 2060 C CA . ILE B 1 84 ? -21.650 -24.763 12.675 1.00 26.78 64 ILE B CA 1
ATOM 2061 C C . ILE B 1 84 ? -21.459 -23.271 12.534 1.00 26.97 64 ILE B C 1
ATOM 2062 O O . ILE B 1 84 ? -20.312 -22.768 12.701 1.00 24.90 64 ILE B O 1
ATOM 2067 N N . THR B 1 85 ? -22.552 -22.560 12.220 1.00 25.73 65 THR B N 1
ATOM 2068 C CA . THR B 1 85 ? -22.496 -21.100 12.080 1.00 26.74 65 THR B CA 1
ATOM 2069 C C . THR B 1 85 ? -22.170 -20.425 13.424 1.00 27.27 65 THR B C 1
ATOM 2070 O O . THR B 1 85 ? -22.807 -20.742 14.438 1.00 26.28 65 THR B O 1
ATOM 2074 N N . VAL B 1 86 ? -21.220 -19.491 13.445 1.00 24.54 66 VAL B N 1
ATOM 2075 C CA . VAL B 1 86 ? -20.919 -18.822 14.702 1.00 25.73 66 VAL B CA 1
ATOM 2076 C C . VAL B 1 86 ? -21.240 -17.355 14.698 1.00 26.35 66 VAL B C 1
ATOM 2077 O O . VAL B 1 86 ? -21.367 -16.739 15.766 1.00 28.22 66 VAL B O 1
ATOM 2081 N N . ALA B 1 87 ? -21.386 -16.757 13.522 1.00 26.36 67 ALA B N 1
ATOM 2082 C CA . ALA B 1 87 ? -21.729 -15.346 13.440 1.00 26.81 67 ALA B CA 1
ATOM 2083 C C . ALA B 1 87 ? -22.168 -14.987 12.032 1.00 28.11 67 ALA B C 1
ATOM 2084 O O . ALA B 1 87 ? -21.640 -15.539 11.059 1.00 26.24 67 ALA B O 1
ATOM 2086 N N . LEU B 1 88 ? -23.117 -14.053 11.953 1.00 29.31 68 LEU B N 1
ATOM 2087 C CA . LEU B 1 88 ? -23.399 -13.343 10.704 1.00 31.79 68 LEU B CA 1
ATOM 2088 C C . LEU B 1 88 ? -22.794 -11.967 10.816 1.00 32.39 68 LEU B C 1
ATOM 2089 O O . LEU B 1 88 ? -23.045 -11.249 11.792 1.00 33.38 68 LEU B O 1
ATOM 2094 N N . LEU B 1 89 ? -21.987 -11.590 9.837 1.00 32.88 69 LEU B N 1
ATOM 2095 C CA . LEU B 1 89 ? -21.272 -10.343 9.897 1.00 33.81 69 LEU B CA 1
ATOM 2096 C C . LEU B 1 89 ? -21.885 -9.348 8.924 1.00 34.58 69 LEU B C 1
ATOM 2097 O O . LEU B 1 89 ? -22.220 -9.675 7.781 1.00 33.70 69 LEU B O 1
ATOM 2102 N N . ARG B 1 90 ? -22.042 -8.117 9.368 1.00 35.46 70 ARG B N 1
ATOM 2103 C CA . ARG B 1 90 ? -22.646 -7.157 8.462 1.00 36.37 70 ARG B CA 1
ATOM 2104 C C . ARG B 1 90 ? -21.651 -6.066 8.174 1.00 36.45 70 ARG B C 1
ATOM 2105 O O . ARG B 1 90 ? -20.547 -6.070 8.698 1.00 36.29 70 ARG B O 1
ATOM 2113 N N . GLU B 1 91 ? -22.058 -5.135 7.334 1.00 37.22 71 GLU B N 1
ATOM 2114 C CA . GLU B 1 91 ? -21.162 -4.104 6.846 1.00 38.65 71 GLU B CA 1
ATOM 2115 C C . GLU B 1 91 ? -20.366 -3.464 7.980 1.00 38.83 71 GLU B C 1
ATOM 2116 O O . GLU B 1 91 ? -20.901 -3.218 9.065 1.00 38.89 71 GLU B O 1
ATOM 2122 N N . ASN B 1 92 ? -19.095 -3.196 7.702 1.00 38.40 72 ASN B N 1
ATOM 2123 C CA . ASN B 1 92 ? -18.160 -2.575 8.633 1.00 39.31 72 ASN B CA 1
ATOM 2124 C C . ASN B 1 92 ? -17.522 -3.553 9.617 1.00 38.89 72 ASN B C 1
ATOM 2125 O O . ASN B 1 92 ? -16.757 -3.163 10.471 1.00 39.10 72 ASN B O 1
ATOM 2130 N N . SER B 1 93 ? -17.842 -4.831 9.478 1.00 38.65 73 SER B N 1
ATOM 2131 C CA . SER B 1 93 ? -17.197 -5.867 10.297 1.00 38.57 73 SER B CA 1
ATOM 2132 C C . SER B 1 93 ? -15.780 -6.093 9.812 1.00 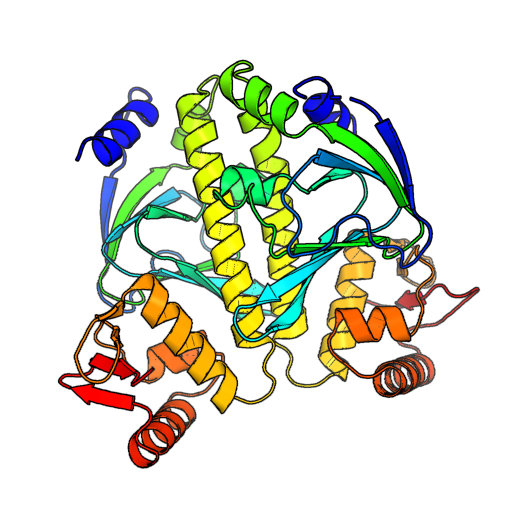38.42 73 SER B C 1
ATOM 2133 O O . SER B 1 93 ? -15.483 -6.003 8.613 1.00 38.31 73 SER B O 1
ATOM 2136 N N . VAL B 1 94 ? -14.881 -6.372 10.741 1.00 37.91 74 VAL B N 1
ATOM 2137 C CA . VAL B 1 94 ? -13.553 -6.779 10.358 1.00 37.47 74 VAL B CA 1
ATOM 2138 C C . VAL B 1 94 ? -13.471 -8.248 10.728 1.00 36.00 74 VAL B C 1
ATOM 2139 O O . VAL B 1 94 ? -13.869 -8.621 11.832 1.00 35.64 74 VAL B O 1
ATOM 2143 N N . PHE B 1 95 ? -12.969 -9.082 9.825 1.00 33.76 75 PHE B N 1
ATOM 2144 C CA . PHE B 1 95 ? -12.855 -10.503 10.133 1.00 33.14 75 PHE B CA 1
ATOM 2145 C C . PHE B 1 95 ? -11.582 -11.101 9.534 1.00 33.26 75 PHE B C 1
ATOM 2146 O O . PHE B 1 95 ? -10.877 -10.452 8.754 1.00 34.74 75 PHE B O 1
ATOM 2154 N N . GLY B 1 96 ? -11.288 -12.334 9.909 1.00 32.74 76 GLY B N 1
ATOM 2155 C CA . GLY B 1 96 ? -10.100 -13.026 9.427 1.00 32.51 76 GLY B CA 1
ATOM 2156 C C . GLY B 1 96 ? -8.906 -12.785 10.322 1.00 33.33 76 GLY B C 1
ATOM 2157 O O . GLY B 1 96 ? -7.840 -13.309 10.054 1.00 32.59 76 GLY B O 1
ATOM 2158 N N . VAL B 1 97 ? -9.088 -12.014 11.399 1.00 33.17 77 VAL B N 1
ATOM 2159 C CA . VAL B 1 97 ? -7.960 -11.666 12.289 1.00 34.69 77 VAL B CA 1
ATOM 2160 C C . VAL B 1 97 ? -7.950 -12.490 13.608 1.00 34.48 77 VAL B C 1
ATOM 2161 O O . VAL B 1 97 ? -6.906 -12.674 14.257 1.00 34.61 77 VAL B O 1
ATOM 2165 N N . LEU B 1 98 ? -9.109 -13.006 13.994 1.00 34.08 78 LEU B N 1
ATOM 2166 C CA . LEU B 1 98 ? -9.195 -13.752 15.249 1.00 33.80 78 LEU B CA 1
ATOM 2167 C C . LEU B 1 98 ? -8.114 -14.816 15.348 1.00 35.21 78 LEU B C 1
ATOM 2168 O O . LEU B 1 98 ? -7.488 -15.000 16.386 1.00 34.82 78 LEU B O 1
ATOM 2173 N N . SER B 1 99 ? -7.956 -15.561 14.254 1.00 35.89 79 SER B N 1
ATOM 2174 C CA . SER B 1 99 ? -7.069 -16.684 14.211 1.00 37.53 79 SER B CA 1
ATOM 2175 C C . SER B 1 99 ? -5.659 -16.224 14.542 1.00 38.28 79 SER B C 1
ATOM 2176 O O . SER B 1 99 ? -4.910 -16.945 15.176 1.00 39.36 79 SER B O 1
ATOM 2179 N N . LEU B 1 100 ? -5.299 -15.022 14.112 1.00 38.85 80 LEU B N 1
ATOM 2180 C CA . LEU B 1 100 ? -4.001 -14.466 14.453 1.00 39.37 80 LEU B CA 1
ATOM 2181 C C . LEU B 1 100 ? -3.888 -14.170 15.944 1.00 40.18 80 LEU B C 1
ATOM 2182 O O . LEU B 1 100 ? -2.909 -14.554 16.585 1.00 40.19 80 LEU B O 1
ATOM 2187 N N . LEU B 1 101 ? -4.878 -13.465 16.489 1.00 40.62 81 LEU B N 1
ATOM 2188 C CA . LEU B 1 101 ? -4.865 -13.073 17.890 1.00 41.89 81 LEU B CA 1
ATOM 2189 C C . LEU B 1 101 ? -4.866 -14.287 18.823 1.00 42.66 81 LEU B C 1
ATOM 2190 O O . LEU B 1 101 ? -4.517 -14.164 19.974 1.00 43.84 81 LEU B O 1
ATOM 2195 N N . THR B 1 102 ? -5.257 -15.458 18.329 1.00 43.39 82 THR B N 1
ATOM 2196 C CA . THR B 1 102 ? -5.379 -16.636 19.202 1.00 44.16 82 THR B CA 1
ATOM 2197 C C . THR B 1 102 ? -4.357 -17.722 18.903 1.00 45.17 82 THR B C 1
ATOM 2198 O O . THR B 1 102 ? -4.466 -18.825 19.448 1.00 45.46 82 THR B O 1
ATOM 2202 N N . GLY B 1 103 ? -3.388 -17.440 18.031 1.00 46.11 83 GLY B N 1
ATOM 2203 C CA . GLY B 1 103 ? -2.314 -18.413 17.735 1.00 46.36 83 GLY B CA 1
ATOM 2204 C C . GLY B 1 103 ? -2.626 -19.490 16.701 1.00 47.07 83 GLY B C 1
ATOM 2205 O O . GLY B 1 103 ? -1.920 -20.502 16.619 1.00 47.57 83 GLY B O 1
ATOM 2206 N N . ASN B 1 104 ? -3.672 -19.298 15.904 1.00 46.91 84 ASN B N 1
ATOM 2207 C CA . ASN B 1 104 ? -4.035 -20.265 14.848 1.00 46.62 84 ASN B CA 1
ATOM 2208 C C . ASN B 1 104 ? -3.758 -19.716 13.444 1.00 47.03 84 ASN B C 1
ATOM 2209 O O . ASN B 1 104 ? -4.409 -20.103 12.463 1.00 46.00 84 ASN B O 1
ATOM 2214 N N . LYS B 1 105 ? -2.803 -18.794 13.346 1.00 46.71 85 LYS B N 1
ATOM 2215 C CA . LYS B 1 105 ? -2.467 -18.215 12.053 1.00 46.93 85 LYS B CA 1
ATOM 2216 C C . LYS B 1 105 ? -2.124 -19.301 11.023 1.00 46.62 85 LYS B C 1
ATOM 2217 O O . LYS B 1 105 ? -2.363 -19.133 9.829 1.00 46.08 85 LYS B O 1
ATOM 2223 N N . SER B 1 106 ? -1.566 -20.415 11.487 1.00 45.98 86 SER B N 1
ATOM 2224 C CA . SER B 1 106 ? -1.054 -21.421 10.561 1.00 45.74 86 SER B CA 1
ATOM 2225 C C . SER B 1 106 ? -2.159 -22.267 9.911 1.00 44.64 86 SER B C 1
ATOM 2226 O O . SER B 1 106 ? -1.927 -22.899 8.872 1.00 45.04 86 SER B O 1
ATOM 2229 N N . ASP B 1 107 ? -3.353 -22.283 10.507 1.00 42.74 87 ASP B N 1
ATOM 2230 C CA . ASP B 1 107 ? -4.442 -23.135 10.002 1.00 41.24 87 ASP B CA 1
ATOM 2231 C C . ASP B 1 107 ? -5.785 -22.718 10.609 1.00 38.08 87 ASP B C 1
ATOM 2232 O O . ASP B 1 107 ? -6.095 -23.107 11.722 1.00 35.81 87 ASP B O 1
ATOM 2237 N N . ARG B 1 108 ? -6.574 -21.930 9.891 1.00 35.40 88 ARG B N 1
ATOM 2238 C CA . ARG B 1 108 ? -7.881 -21.511 10.413 1.00 33.14 88 ARG B CA 1
ATOM 2239 C C . ARG B 1 108 ? -8.840 -22.693 10.571 1.00 32.60 88 ARG B C 1
ATOM 2240 O O . ARG B 1 108 ? -8.824 -23.606 9.763 1.00 32.18 88 ARG B O 1
ATOM 2248 N N . PHE B 1 109 ? -9.691 -22.644 11.592 1.00 30.92 89 PHE B N 1
ATOM 2249 C CA . PHE B 1 109 ? -10.818 -23.565 11.671 1.00 31.65 89 PHE B CA 1
ATOM 2250 C C . PHE B 1 109 ? -12.123 -22.824 11.374 1.00 29.90 89 PHE B C 1
ATOM 2251 O O . PHE B 1 109 ? -13.192 -23.299 11.728 1.00 30.63 89 PHE B O 1
ATOM 2259 N N . TYR B 1 110 ? -12.024 -21.681 10.699 1.00 27.73 90 TYR B N 1
ATOM 2260 C CA . TYR B 1 110 ? -13.211 -20.922 10.264 1.00 26.87 90 TYR B CA 1
ATOM 2261 C C . TYR B 1 110 ? -13.427 -21.010 8.758 1.00 26.88 90 TYR B C 1
ATOM 2262 O O . TYR B 1 110 ? -12.455 -21.091 7.975 1.00 25.44 90 TYR B O 1
ATOM 2271 N N . HIS B 1 111 ? -14.696 -20.921 8.366 1.00 25.91 91 HIS B N 1
ATOM 2272 C CA . HIS B 1 111 ? -15.106 -20.865 6.985 1.00 26.44 91 HIS B CA 1
ATOM 2273 C C . HIS B 1 111 ? -15.903 -19.588 6.802 1.00 26.97 91 HIS B C 1
ATOM 2274 O O . HIS B 1 111 ? -16.891 -19.350 7.514 1.00 26.48 91 HIS B O 1
ATOM 2281 N N . ALA B 1 112 ? -15.429 -18.703 5.934 1.00 26.37 92 ALA B N 1
ATOM 2282 C CA . ALA B 1 112 ? -16.165 -17.476 5.708 1.00 26.54 92 ALA B CA 1
ATOM 2283 C C . ALA B 1 112 ? -16.809 -17.543 4.318 1.00 27.59 92 ALA B C 1
ATOM 2284 O O . ALA B 1 112 ? -16.114 -17.832 3.331 1.00 27.84 92 ALA B O 1
ATOM 2286 N N . VAL B 1 113 ? -18.107 -17.247 4.254 1.00 28.20 93 VAL B N 1
ATOM 2287 C CA . VAL B 1 113 ? -18.903 -17.359 3.023 1.00 29.69 93 VAL B CA 1
ATOM 2288 C C . VAL B 1 113 ? -19.669 -16.074 2.780 1.00 30.67 93 VAL B C 1
ATOM 2289 O O . VAL B 1 113 ? -20.142 -15.449 3.733 1.00 28.62 93 VAL B O 1
ATOM 2293 N N . ALA B 1 114 ? -19.794 -15.689 1.502 1.00 31.92 94 ALA B N 1
ATOM 2294 C CA . ALA B 1 114 ? -20.622 -14.542 1.097 1.00 34.39 94 ALA B CA 1
ATOM 2295 C C . ALA B 1 114 ? -22.032 -15.025 1.215 1.00 35.41 94 ALA B C 1
ATOM 2296 O O . ALA B 1 114 ? -22.470 -15.873 0.428 1.00 36.15 94 ALA B O 1
ATOM 2298 N N . PHE B 1 115 ? -22.738 -14.532 2.228 1.00 36.86 95 PHE B N 1
ATOM 2299 C CA . PHE B 1 115 ? -24.077 -15.035 2.538 1.00 37.93 95 PHE B CA 1
ATOM 2300 C C . PHE B 1 115 ? -25.010 -14.453 1.482 1.00 38.77 95 PHE B C 1
ATOM 2301 O O . PHE B 1 115 ? -25.939 -15.119 0.997 1.00 39.78 95 PHE B O 1
ATOM 2309 N N . THR B 1 116 ? -24.740 -13.199 1.154 1.00 38.89 96 THR B N 1
ATOM 2310 C CA . THR B 1 116 ? -25.167 -12.587 -0.091 1.00 39.65 96 THR B CA 1
ATOM 2311 C C . THR B 1 116 ? -23.945 -12.072 -0.847 1.00 39.79 96 THR B C 1
ATOM 2312 O O . THR B 1 116 ? -22.804 -12.148 -0.361 1.00 39.69 96 THR B O 1
ATOM 2316 N N . PRO B 1 117 ? -24.169 -11.546 -2.056 1.00 40.42 97 PRO B N 1
ATOM 2317 C CA . PRO B 1 117 ? -23.027 -11.017 -2.802 1.00 39.75 97 PRO B CA 1
ATOM 2318 C C . PRO B 1 117 ? -22.305 -10.008 -1.926 1.00 39.45 97 PRO B C 1
ATOM 2319 O O . PRO B 1 117 ? -22.941 -9.160 -1.310 1.00 39.27 97 PRO B O 1
ATOM 2323 N N . VAL B 1 118 ? -20.986 -10.107 -1.862 1.00 38.27 98 VAL B N 1
ATOM 2324 C CA . VAL B 1 118 ? -20.195 -9.273 -0.970 1.00 38.65 98 VAL B CA 1
ATOM 2325 C C . VAL B 1 118 ? -19.137 -8.425 -1.657 1.00 38.27 98 VAL B C 1
ATOM 2326 O O . VAL B 1 118 ? -18.568 -8.827 -2.660 1.00 38.35 98 VAL B O 1
ATOM 2330 N N . GLU B 1 119 ? -18.842 -7.270 -1.070 1.00 38.10 99 GLU B N 1
ATOM 2331 C CA . GLU B 1 119 ? -17.719 -6.465 -1.490 1.00 39.06 99 GLU B CA 1
ATOM 2332 C C . GLU B 1 119 ? -16.920 -6.164 -0.247 1.00 39.92 99 GLU B C 1
ATOM 2333 O O . GLU B 1 119 ? -17.512 -5.884 0.810 1.00 39.75 99 GLU B O 1
ATOM 2339 N N . LEU B 1 120 ? -15.597 -6.250 -0.349 1.00 39.73 100 LEU B N 1
ATOM 2340 C CA . LEU B 1 120 ? -14.744 -6.042 0.799 1.00 40.68 100 LEU B CA 1
ATOM 2341 C C . LEU B 1 120 ? -13.333 -5.596 0.448 1.00 41.09 100 LEU B C 1
ATOM 2342 O O . LEU B 1 120 ? -12.888 -5.698 -0.693 1.00 41.81 100 LEU B O 1
ATOM 2347 N N . LEU B 1 121 ? -12.633 -5.115 1.467 1.00 40.86 101 LEU B N 1
ATOM 2348 C CA . LEU B 1 121 ? -11.260 -4.677 1.369 1.00 41.41 101 LEU B CA 1
ATOM 2349 C C . LEU B 1 121 ? -10.436 -5.650 2.185 1.00 41.64 101 LEU B C 1
ATOM 2350 O O . LEU B 1 121 ? -10.861 -6.059 3.280 1.00 40.94 101 LEU B O 1
ATOM 2355 N N . SER B 1 122 ? -9.267 -6.044 1.690 1.00 40.78 102 SER B N 1
ATOM 2356 C CA . SER B 1 122 ? -8.424 -6.918 2.493 1.00 41.03 102 SER B CA 1
ATOM 2357 C C . SER B 1 122 ? -6.973 -6.519 2.446 1.00 41.36 102 SER B C 1
ATOM 2358 O O . SER B 1 122 ? -6.527 -5.819 1.517 1.00 41.62 102 SER B O 1
ATOM 2361 N N . ALA B 1 123 ? -6.229 -6.986 3.442 1.00 40.88 103 ALA B N 1
ATOM 2362 C CA . ALA B 1 123 ? -4.823 -6.658 3.604 1.00 40.24 103 ALA B CA 1
ATOM 2363 C C . ALA B 1 123 ? -4.069 -7.885 4.091 1.00 40.55 103 ALA B C 1
ATOM 2364 O O . ALA B 1 123 ? -4.609 -8.709 4.853 1.00 39.69 103 ALA B O 1
ATOM 2366 N N . PRO B 1 124 ? -2.812 -8.026 3.667 1.00 40.04 104 PRO B N 1
ATOM 2367 C CA . PRO B 1 124 ? -2.078 -9.190 4.125 1.00 39.70 104 PRO B CA 1
ATOM 2368 C C . PRO B 1 124 ? -1.941 -9.188 5.646 1.00 39.88 104 PRO B C 1
ATOM 2369 O O . PRO B 1 124 ? -1.823 -8.106 6.289 1.00 37.74 104 PRO B O 1
ATOM 2373 N N . ILE B 1 125 ? -1.985 -10.383 6.229 1.00 40.06 105 ILE B N 1
ATOM 2374 C CA . ILE B 1 125 ? -2.026 -10.491 7.690 1.00 41.52 105 ILE B CA 1
ATOM 2375 C C . ILE B 1 125 ? -0.696 -10.054 8.300 1.00 42.51 105 ILE B C 1
ATOM 2376 O O . ILE B 1 125 ? -0.669 -9.455 9.379 1.00 42.47 105 ILE B O 1
ATOM 2381 N N . GLU B 1 126 ? 0.396 -10.328 7.596 1.00 43.35 106 GLU B N 1
ATOM 2382 C CA . GLU B 1 126 ? 1.708 -9.838 8.007 1.00 45.34 106 GLU B CA 1
ATOM 2383 C C . GLU B 1 126 ? 1.740 -8.323 8.270 1.00 45.69 106 GLU B C 1
ATOM 2384 O O . GLU B 1 126 ? 2.407 -7.854 9.197 1.00 45.65 106 GLU B O 1
ATOM 2390 N N . GLN B 1 127 ? 1.006 -7.558 7.477 1.00 46.68 107 GLN B N 1
ATOM 2391 C CA . GLN B 1 127 ? 0.984 -6.109 7.650 1.00 48.33 107 GLN B CA 1
ATOM 2392 C C . GLN B 1 127 ? 0.197 -5.722 8.890 1.00 48.62 107 GLN B C 1
ATOM 2393 O O . GLN B 1 127 ? 0.570 -4.802 9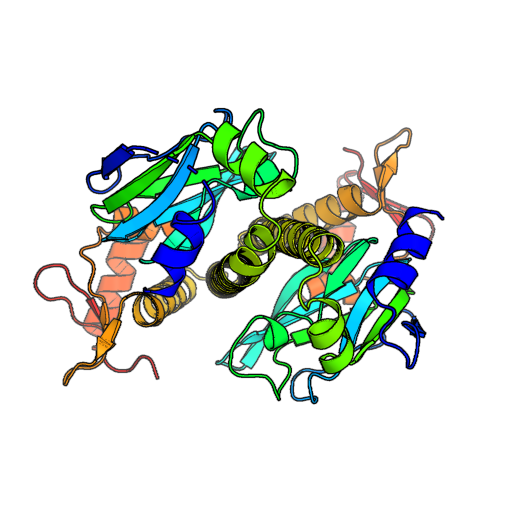.616 1.00 48.03 107 GLN B O 1
ATOM 2399 N N . VAL B 1 128 ? -0.901 -6.439 9.122 1.00 48.89 108 VAL B N 1
ATOM 2400 C CA . VAL B 1 128 ? -1.678 -6.289 10.344 1.00 49.29 108 VAL B CA 1
ATOM 2401 C C . VAL B 1 128 ? -0.814 -6.671 11.540 1.00 49.76 108 VAL B C 1
ATOM 2402 O O . VAL B 1 128 ? -0.758 -5.960 12.545 1.00 48.93 108 VAL B O 1
ATOM 2406 N N . GLU B 1 129 ? -0.130 -7.799 11.426 1.00 51.07 109 GLU B N 1
ATOM 2407 C CA . GLU B 1 129 ? 0.726 -8.237 12.513 1.00 52.90 109 GLU B CA 1
ATOM 2408 C C . GLU B 1 129 ? 1.680 -7.086 12.842 1.00 53.83 109 GLU B C 1
ATOM 2409 O O . GLU B 1 129 ? 1.727 -6.610 13.977 1.00 54.39 109 GLU B O 1
ATOM 2415 N N . GLN B 1 130 ? 2.408 -6.616 11.834 1.00 54.66 110 GLN B N 1
ATOM 2416 C CA . GLN B 1 130 ? 3.326 -5.485 11.996 1.00 55.78 110 GLN B CA 1
ATOM 2417 C C . GLN B 1 130 ? 2.679 -4.272 12.686 1.00 55.58 110 GLN B C 1
ATOM 2418 O O . GLN B 1 130 ? 3.242 -3.700 13.618 1.00 55.45 110 GLN B O 1
ATOM 2424 N N . ALA B 1 131 ? 1.490 -3.892 12.230 1.00 55.79 111 ALA B N 1
ATOM 2425 C CA . ALA B 1 131 ? 0.790 -2.740 12.782 1.00 56.59 111 ALA B CA 1
ATOM 2426 C C . ALA B 1 131 ? 0.399 -2.947 14.249 1.00 57.83 111 ALA B C 1
ATOM 2427 O O . ALA B 1 131 ? 0.518 -2.029 15.069 1.00 57.90 111 ALA B O 1
ATOM 2429 N N . LEU B 1 132 ? -0.063 -4.148 14.586 1.00 58.94 112 LEU B N 1
ATOM 2430 C CA . LEU B 1 132 ? -0.433 -4.439 15.969 1.00 60.33 112 LEU B CA 1
ATOM 2431 C C . LEU B 1 132 ? 0.766 -4.295 16.902 1.00 61.40 112 LEU B C 1
ATOM 2432 O O . LEU B 1 132 ? 0.601 -4.105 18.107 1.00 61.87 112 LEU B O 1
ATOM 2437 N N . LYS B 1 133 ? 1.972 -4.397 16.350 1.00 62.47 113 LYS B N 1
ATOM 2438 C CA . LYS B 1 133 ? 3.190 -4.266 17.158 1.00 63.38 113 LYS B CA 1
ATOM 2439 C C . LYS B 1 133 ? 3.795 -2.862 17.125 1.00 63.48 113 LYS B C 1
ATOM 2440 O O . LYS B 1 133 ? 4.537 -2.483 18.035 1.00 63.34 113 LYS B O 1
ATOM 2446 N N . GLU B 1 134 ? 3.482 -2.097 16.081 1.00 63.75 114 GLU B N 1
ATOM 2447 C CA . GLU B 1 134 ? 3.978 -0.723 15.964 1.00 64.02 114 GLU B CA 1
ATOM 2448 C C . GLU B 1 134 ? 2.923 0.285 16.391 1.00 63.80 114 GLU B C 1
ATOM 2449 O O . GLU B 1 134 ? 3.131 1.046 17.331 1.00 64.66 114 GLU B O 1
ATOM 2455 N N . ASN B 1 135 ? 1.787 0.296 15.704 1.00 63.10 115 ASN B N 1
ATOM 2456 C CA . ASN B 1 135 ? 0.792 1.332 15.951 1.00 62.34 115 ASN B CA 1
ATOM 2457 C C . ASN B 1 135 ? 0.008 1.135 17.239 1.00 61.82 115 ASN B C 1
ATOM 2458 O O . ASN B 1 135 ? -0.867 0.274 17.322 1.00 61.75 115 ASN B O 1
ATOM 2463 N N . PRO B 1 136 ? 0.321 1.954 18.248 1.00 61.39 116 PRO B N 1
ATOM 2464 C CA . PRO B 1 136 ? -0.309 1.886 19.565 1.00 60.65 116 PRO B CA 1
ATOM 2465 C C . PRO B 1 136 ? -1.834 1.858 19.480 1.00 59.63 116 PRO B C 1
ATOM 2466 O O . PRO B 1 136 ? -2.465 0.975 20.064 1.00 59.85 116 PRO B O 1
ATOM 2470 N N . GLU B 1 137 ? -2.413 2.792 18.730 1.00 58.07 117 GLU B N 1
ATOM 2471 C CA . GLU B 1 137 ? -3.864 2.971 18.713 1.00 56.37 117 GLU B CA 1
ATOM 2472 C C . GLU B 1 137 ? -4.649 1.821 18.064 1.00 55.17 117 GLU B C 1
ATOM 2473 O O . GLU B 1 137 ? -5.874 1.745 18.193 1.00 55.03 117 GLU B O 1
ATOM 2479 N N . LEU B 1 138 ? -3.954 0.922 17.379 1.00 52.80 118 LEU B N 1
ATOM 2480 C CA . LEU B 1 138 ? -4.654 -0.100 16.621 1.00 51.31 118 LEU B CA 1
ATOM 2481 C C . LEU B 1 138 ? -5.482 -1.073 17.492 1.00 50.31 118 LEU B C 1
ATOM 2482 O O . LEU B 1 138 ? -6.684 -1.237 17.269 1.00 49.57 118 LEU B O 1
ATOM 2487 N N . SER B 1 139 ? -4.867 -1.728 18.470 1.00 49.18 119 SER B N 1
ATOM 2488 C CA . SER B 1 139 ? -5.652 -2.728 19.205 1.00 48.96 119 SER B CA 1
ATOM 2489 C C . SER B 1 139 ? -6.803 -2.099 19.977 1.00 48.50 119 SER B C 1
ATOM 2490 O O . SER B 1 139 ? -7.834 -2.724 20.181 1.00 47.61 119 SER B O 1
ATOM 2493 N N . MET B 1 140 ? -6.639 -0.840 20.367 1.00 48.20 120 MET B N 1
ATOM 2494 C CA . MET B 1 140 ? -7.716 -0.121 21.031 1.00 48.47 120 MET B CA 1
ATOM 2495 C C . MET B 1 140 ? -8.920 -0.014 20.100 1.00 48.03 120 MET B C 1
ATOM 2496 O O . MET B 1 140 ? -10.054 -0.280 20.489 1.00 47.90 120 MET B O 1
ATOM 2501 N N . LEU B 1 141 ? -8.654 0.337 18.849 1.00 47.32 121 LEU B N 1
ATOM 2502 C CA . LEU B 1 141 ? -9.681 0.469 17.827 1.00 47.16 121 LEU B CA 1
ATOM 2503 C C . LEU B 1 141 ? -10.338 -0.847 17.457 1.00 46.84 121 LEU B C 1
ATOM 2504 O O . LEU B 1 141 ? -11.443 -0.860 16.945 1.00 48.10 121 LEU B O 1
ATOM 2509 N N . MET B 1 142 ? -9.657 -1.958 17.705 1.00 45.48 122 MET B N 1
ATOM 2510 C CA . MET B 1 142 ? -10.206 -3.275 17.383 1.00 44.56 122 MET B CA 1
ATOM 2511 C C . MET B 1 142 ? -11.088 -3.893 18.493 1.00 43.11 122 MET B C 1
ATOM 2512 O O . MET B 1 142 ? -11.788 -4.878 18.251 1.00 42.35 122 MET B O 1
ATOM 2517 N N . LEU B 1 143 ? -11.040 -3.337 19.700 1.00 41.50 123 LEU B N 1
ATOM 2518 C CA . LEU B 1 143 ? -11.811 -3.891 20.806 1.00 39.73 123 LEU B CA 1
ATOM 2519 C C . LEU B 1 143 ? -13.282 -3.842 20.510 1.00 39.45 123 LEU B C 1
ATOM 2520 O O . LEU B 1 143 ? -14.013 -4.764 20.891 1.00 37.85 123 LEU B O 1
ATOM 2525 N N . ARG B 1 144 ? -13.727 -2.761 19.852 1.00 38.83 124 ARG B N 1
ATOM 2526 C CA . ARG B 1 144 ? -15.149 -2.608 19.543 1.00 39.31 124 ARG B CA 1
ATOM 2527 C C . ARG B 1 144 ? -15.576 -3.681 18.556 1.00 37.56 124 ARG B C 1
ATOM 2528 O O . ARG B 1 144 ? -16.628 -4.277 18.716 1.00 37.80 124 ARG B O 1
ATOM 2536 N N . GLY B 1 145 ? -14.736 -3.943 17.562 1.00 36.29 125 GLY B N 1
ATOM 2537 C CA . GLY B 1 145 ? -14.998 -4.980 16.565 1.00 35.07 125 GLY B CA 1
ATOM 2538 C C . GLY B 1 145 ? -15.088 -6.379 17.184 1.00 34.37 125 GLY B C 1
ATOM 2539 O O . GLY B 1 145 ? -15.997 -7.151 16.860 1.00 33.16 125 GLY B O 1
ATOM 2540 N N . LEU B 1 146 ? -14.165 -6.705 18.083 1.00 32.89 126 LEU B N 1
ATOM 2541 C CA . LEU B 1 146 ? -14.245 -7.996 18.792 1.00 33.12 126 LEU B CA 1
ATOM 2542 C C . LEU B 1 146 ? -15.466 -8.100 19.722 1.00 32.16 126 LEU B C 1
ATOM 2543 O O . LEU B 1 146 ? -16.056 -9.159 19.826 1.00 31.22 126 LEU B O 1
ATOM 2548 N N . SER B 1 147 ? -15.826 -6.998 20.382 1.00 32.06 127 SER B N 1
ATOM 2549 C CA . SER B 1 147 ? -17.024 -6.941 21.226 1.00 31.96 127 SER B CA 1
ATOM 2550 C C . SER B 1 147 ? -18.269 -7.244 20.390 1.00 31.38 127 SER B C 1
ATOM 2551 O O . SER B 1 147 ? -19.132 -8.029 20.794 1.00 30.72 127 SER B O 1
ATOM 2554 N N . SER B 1 148 ? -18.326 -6.641 19.201 1.00 30.70 128 SER B N 1
ATOM 2555 C CA . SER B 1 148 ? -19.428 -6.855 18.294 1.00 30.38 128 SER B CA 1
ATOM 2556 C C . SER B 1 148 ? -19.475 -8.313 17.851 1.00 29.81 128 SER B C 1
ATOM 2557 O O . SER B 1 148 ? -20.536 -8.924 17.796 1.00 29.77 128 SER B O 1
ATOM 2560 N N . ARG B 1 149 ? -18.318 -8.885 17.559 1.00 29.18 129 ARG B N 1
ATOM 2561 C CA . ARG B 1 149 ? -18.264 -10.307 17.251 1.00 28.59 129 ARG B CA 1
ATOM 2562 C C . ARG B 1 149 ? -18.808 -11.196 18.405 1.00 28.96 129 ARG B C 1
ATOM 2563 O O . ARG B 1 149 ? -19.540 -12.152 18.181 1.00 28.66 129 ARG B O 1
ATOM 2571 N N . ILE B 1 150 ? -18.431 -10.900 19.643 1.00 28.93 130 ILE B N 1
ATOM 2572 C CA . ILE B 1 150 ? -18.977 -11.646 20.792 1.00 28.34 130 ILE B CA 1
ATOM 2573 C C . ILE B 1 150 ? -20.499 -11.536 20.803 1.00 28.52 130 ILE B C 1
ATOM 2574 O O . ILE B 1 150 ? -21.196 -12.539 20.994 1.00 28.89 130 ILE B O 1
ATOM 2579 N N . LEU B 1 151 ? -21.017 -10.335 20.612 1.00 26.66 131 LEU B N 1
ATOM 2580 C CA . LEU B 1 151 ? -22.483 -10.168 20.634 1.00 28.54 131 LEU B CA 1
ATOM 2581 C C . LEU B 1 151 ? -23.162 -10.948 19.510 1.00 27.51 131 LEU B C 1
ATOM 2582 O O . LEU B 1 151 ? -24.222 -11.545 19.709 1.00 28.22 131 LEU B O 1
ATOM 2587 N N . GLN B 1 152 ? -22.561 -10.927 18.329 1.00 28.38 132 GLN B N 1
ATOM 2588 C CA . GLN B 1 152 ? -23.112 -11.730 17.215 1.00 28.75 132 GLN B CA 1
ATOM 2589 C C . GLN B 1 152 ? -23.047 -13.226 17.490 1.00 27.94 132 GLN B C 1
ATOM 2590 O O . GLN B 1 152 ? -23.967 -13.966 17.164 1.00 28.34 132 GLN B O 1
ATOM 2596 N N . THR B 1 153 ? -21.961 -13.700 18.097 1.00 26.96 133 THR B N 1
ATOM 2597 C CA . THR B 1 153 ? -21.861 -15.107 18.449 1.00 28.13 133 THR B CA 1
ATOM 2598 C C . THR B 1 153 ? -22.927 -15.478 19.491 1.00 27.36 133 THR B C 1
ATOM 2599 O O . THR B 1 153 ? -23.494 -16.560 19.437 1.00 25.76 133 THR B O 1
ATOM 2603 N N . GLU B 1 154 ? -23.180 -14.579 20.448 1.00 26.93 134 GLU B N 1
ATOM 2604 C CA . GLU B 1 154 ? -24.176 -14.850 21.478 1.00 26.72 134 GLU B CA 1
ATOM 2605 C C . GLU B 1 154 ? -25.593 -14.883 20.912 1.00 27.79 134 GLU B C 1
ATOM 2606 O O . GLU B 1 154 ? -26.425 -15.632 21.398 1.00 27.67 134 GLU B O 1
ATOM 2612 N N . MET B 1 155 ? -25.850 -14.104 19.865 1.00 27.69 135 MET B N 1
ATOM 2613 C CA . MET B 1 155 ? -27.116 -14.249 19.171 1.00 29.63 135 MET B CA 1
ATOM 2614 C C . MET B 1 155 ? -27.260 -15.626 18.547 1.00 28.25 135 MET B C 1
ATOM 2615 O O . MET B 1 155 ? -28.366 -16.170 18.526 1.00 29.55 135 MET B O 1
ATOM 2620 N N . MET B 1 156 ? -26.176 -16.193 18.018 1.00 27.11 136 MET B N 1
ATOM 2621 C CA . MET B 1 156 ? -26.268 -17.526 17.401 1.00 27.21 136 MET B CA 1
ATOM 2622 C C . MET B 1 156 ? -26.403 -18.600 18.480 1.00 28.63 136 MET B C 1
ATOM 2623 O O . MET B 1 156 ? -27.004 -19.635 18.242 1.00 27.04 136 MET B O 1
ATOM 2628 N N . ILE B 1 157 ? -25.819 -18.358 19.666 1.00 28.97 137 ILE B N 1
ATOM 2629 C CA . ILE B 1 157 ? -26.070 -19.224 20.827 1.00 30.57 137 ILE B CA 1
ATOM 2630 C C . ILE B 1 157 ? -27.574 -19.323 21.077 1.00 30.02 137 ILE B C 1
ATOM 2631 O O . ILE B 1 157 ? -28.109 -20.410 21.189 1.00 30.61 137 ILE B O 1
ATOM 2636 N N . GLU B 1 158 ? -28.244 -18.187 21.195 1.00 29.94 138 GLU B N 1
ATOM 2637 C CA . GLU B 1 158 ? -29.685 -18.193 21.493 1.00 30.86 138 GLU B CA 1
ATOM 2638 C C . GLU B 1 158 ? -30.486 -18.914 20.378 1.00 30.60 138 GLU B C 1
ATOM 2639 O O . GLU B 1 158 ? -31.410 -19.703 20.673 1.00 30.06 138 GLU B O 1
ATOM 2645 N N . THR B 1 159 ? -30.111 -18.658 19.125 1.00 29.12 139 THR B N 1
ATOM 2646 C CA . THR B 1 159 ? -30.752 -19.310 17.979 1.00 28.64 139 THR B CA 1
ATOM 2647 C C . THR B 1 159 ? -30.555 -20.822 18.011 1.00 28.74 139 THR B C 1
ATOM 2648 O O . THR B 1 159 ? -31.525 -21.591 17.933 1.00 28.60 139 THR B O 1
ATOM 2652 N N . LEU B 1 160 ? -29.306 -21.260 18.143 1.00 27.93 140 LEU B N 1
ATOM 2653 C CA . LEU B 1 160 ? -28.997 -22.683 18.069 1.00 27.76 140 LEU B CA 1
ATOM 2654 C C . LEU B 1 160 ? -29.351 -23.507 19.305 1.00 28.21 140 LEU B C 1
ATOM 2655 O O . LEU B 1 160 ? -29.491 -24.735 19.189 1.00 29.36 140 LEU B O 1
ATOM 2660 N N . ALA B 1 161 ? -29.555 -22.849 20.451 1.00 27.74 141 ALA B N 1
ATOM 2661 C CA . ALA B 1 161 ? -29.933 -23.566 21.659 1.00 28.17 141 ALA B CA 1
ATOM 2662 C C . ALA B 1 161 ? -31.354 -24.099 21.552 1.00 29.32 141 ALA B C 1
ATOM 2663 O O . ALA B 1 161 ? -31.777 -24.937 22.372 1.00 29.08 141 ALA B O 1
ATOM 2665 N N . HIS B 1 162 ? -32.129 -23.554 20.611 1.00 29.21 142 HIS B N 1
ATOM 2666 C CA . HIS B 1 162 ? -33.489 -24.038 20.436 1.00 31.09 142 HIS B CA 1
ATOM 2667 C C . HIS B 1 162 ? -33.417 -25.385 19.833 1.00 31.63 142 HIS B C 1
ATOM 2668 O O . HIS B 1 162 ? -32.774 -25.567 18.783 1.00 31.57 142 HIS B O 1
ATOM 2675 N N . ARG B 1 163 ? -34.104 -26.343 20.460 1.00 31.75 143 ARG B N 1
ATOM 2676 C CA . ARG B 1 163 ? -34.040 -27.707 20.004 1.00 34.03 143 ARG B CA 1
ATOM 2677 C C . ARG B 1 163 ? -35.044 -27.999 18.863 1.00 34.39 143 ARG B C 1
ATOM 2678 O O . ARG B 1 163 ? -34.829 -28.932 18.080 1.00 35.31 143 ARG B O 1
ATOM 2686 N N . ASP B 1 164 ? -36.080 -27.179 18.736 1.00 34.73 144 ASP B N 1
ATOM 2687 C CA . ASP B 1 164 ? -37.013 -27.320 17.608 1.00 35.79 144 ASP B CA 1
ATOM 2688 C C . ASP B 1 164 ? -36.687 -26.333 16.482 1.00 34.78 144 ASP B C 1
ATOM 2689 O O . ASP B 1 164 ? -36.347 -25.165 16.725 1.00 32.74 144 ASP B O 1
ATOM 2694 N N . MET B 1 165 ? -36.834 -26.787 15.247 1.00 33.43 145 MET B N 1
ATOM 2695 C CA . MET B 1 165 ? -36.321 -25.990 14.136 1.00 33.98 145 MET B CA 1
ATOM 2696 C C . MET B 1 165 ? -37.160 -24.766 13.914 1.00 33.58 145 MET B C 1
ATOM 2697 O O . MET B 1 165 ? -36.654 -23.749 13.478 1.00 32.76 145 MET B O 1
ATOM 2702 N N . GLY B 1 166 ? -38.457 -24.866 14.203 1.00 33.21 146 GLY B N 1
ATOM 2703 C CA . GLY B 1 166 ? -39.342 -23.698 14.084 1.00 32.79 146 GLY B CA 1
ATOM 2704 C C . GLY B 1 166 ? -38.867 -22.487 14.899 1.00 32.85 146 GLY B C 1
ATOM 2705 O O . GLY B 1 166 ? -38.807 -21.364 14.395 1.00 31.84 146 GLY B O 1
ATOM 2706 N N . SER B 1 167 ? -38.540 -22.714 16.167 1.00 32.10 147 SER B N 1
ATOM 2707 C CA . SER B 1 167 ? -37.983 -21.650 17.009 1.00 32.56 147 SER B CA 1
ATOM 2708 C C . SER B 1 167 ? -36.619 -21.186 16.532 1.00 30.66 147 SER B C 1
ATOM 2709 O O . SER B 1 167 ? -36.342 -20.010 16.599 1.00 31.57 147 SER B O 1
ATOM 2712 N N . ARG B 1 168 ? -35.767 -22.101 16.090 1.00 29.72 148 ARG B N 1
ATOM 2713 C CA . ARG B 1 168 ? -34.464 -21.703 15.549 1.00 29.60 148 ARG B CA 1
ATOM 2714 C C . ARG B 1 168 ? -34.626 -20.782 14.360 1.00 29.54 148 ARG B C 1
ATOM 2715 O O . ARG B 1 168 ? -33.914 -19.802 14.212 1.00 27.49 148 ARG B O 1
ATOM 2723 N N . LEU B 1 169 ? -35.545 -21.154 13.461 1.00 28.99 149 LEU B N 1
ATOM 2724 C CA . LEU B 1 169 ? -35.758 -20.331 12.276 1.00 29.22 149 LEU B CA 1
ATOM 2725 C C . LEU B 1 169 ? -36.248 -18.952 12.653 1.00 29.08 149 LEU B C 1
ATOM 2726 O O . LEU B 1 169 ? -35.746 -17.935 12.154 1.00 28.53 149 LEU B O 1
ATOM 2731 N N . VAL B 1 170 ? -37.248 -18.900 13.536 1.00 29.37 150 VAL B N 1
ATOM 2732 C CA . VAL B 1 170 ? -37.768 -17.618 13.978 1.00 30.42 150 VAL B CA 1
ATOM 2733 C C . VAL B 1 170 ? -36.631 -16.781 14.620 1.00 30.45 150 VAL B C 1
ATOM 2734 O O . VAL B 1 170 ? -36.467 -15.591 14.301 1.00 29.97 150 VAL B O 1
ATOM 2738 N N . SER B 1 171 ? -35.833 -17.396 15.495 1.00 29.83 151 SER B N 1
ATOM 2739 C CA . SER B 1 171 ? -34.713 -16.639 16.101 1.00 30.09 151 SER B CA 1
ATOM 2740 C C . SER B 1 171 ? -33.770 -16.116 15.039 1.00 29.12 151 SER B C 1
ATOM 2741 O O . SER B 1 171 ? -33.317 -14.971 15.107 1.00 28.66 151 SER B O 1
ATOM 2744 N N . PHE B 1 172 ? -33.462 -16.964 14.060 1.00 29.21 152 PHE B N 1
ATOM 2745 C CA . PHE B 1 172 ? -32.547 -16.584 12.990 1.00 28.53 152 PHE B CA 1
ATOM 2746 C C . PHE B 1 172 ? -33.120 -15.439 12.164 1.00 29.01 152 PHE B C 1
ATOM 2747 O O . PHE B 1 172 ? -32.398 -14.508 11.795 1.00 27.56 152 PHE B O 1
ATOM 2755 N N . LEU B 1 173 ? -34.420 -15.508 11.868 1.00 28.75 153 LEU B N 1
ATOM 2756 C CA . LEU B 1 173 ? -35.062 -14.420 11.140 1.00 30.98 153 LEU B CA 1
ATOM 2757 C C . LEU B 1 173 ? -34.948 -13.109 11.937 1.00 31.64 153 LEU B C 1
ATOM 2758 O O . LEU B 1 173 ? -34.720 -12.044 11.367 1.00 31.66 153 LEU B O 1
ATOM 2763 N N . LEU B 1 174 ? -35.118 -13.192 13.250 1.00 32.51 154 LEU B N 1
ATOM 2764 C CA . LEU B 1 174 ? -34.980 -12.007 14.089 1.00 33.36 154 LEU B CA 1
ATOM 2765 C C . LEU B 1 174 ? -33.539 -11.485 14.087 1.00 33.86 154 LEU B C 1
ATOM 2766 O O . LEU B 1 174 ? -33.333 -10.273 14.033 1.00 34.53 154 LEU B O 1
ATOM 2771 N N . ILE B 1 175 ? -32.537 -12.371 14.109 1.00 33.57 155 ILE B N 1
ATOM 2772 C CA . ILE B 1 175 ? -31.153 -11.894 13.917 1.00 33.38 155 ILE B CA 1
ATOM 2773 C C . ILE B 1 175 ? -31.041 -11.106 12.615 1.00 33.31 155 ILE B C 1
ATOM 2774 O O . ILE B 1 175 ? -30.490 -9.984 12.579 1.00 33.45 155 ILE B O 1
ATOM 2779 N N . LEU B 1 176 ? -31.563 -11.684 11.526 1.00 33.19 156 LEU B N 1
ATOM 2780 C CA . LEU B 1 176 ? -31.532 -10.981 10.246 1.00 33.14 156 LEU B CA 1
ATOM 2781 C C . LEU B 1 176 ? -32.259 -9.635 10.291 1.00 33.45 156 LEU B C 1
ATOM 2782 O O . LEU B 1 176 ? -31.817 -8.675 9.656 1.00 33.27 156 LEU B O 1
ATOM 2787 N N . CYS B 1 177 ? -33.356 -9.556 11.033 1.00 33.96 157 CYS B N 1
ATOM 2788 C CA . CYS B 1 177 ? -34.088 -8.293 11.151 1.00 35.98 157 CYS B CA 1
ATOM 2789 C C . CYS B 1 177 ? -33.273 -7.232 11.869 1.00 37.08 157 CYS B C 1
ATOM 2790 O O . CYS B 1 177 ? -33.344 -6.063 11.495 1.00 37.53 157 CYS B O 1
ATOM 2793 N N . ARG B 1 178 ? -32.539 -7.635 12.902 1.00 37.49 158 ARG B N 1
ATOM 2794 C CA . ARG B 1 178 ? -31.675 -6.707 13.653 1.00 39.09 158 ARG B CA 1
ATOM 2795 C C . ARG B 1 178 ? -30.452 -6.278 12.862 1.00 39.53 158 ARG B C 1
ATOM 2796 O O . ARG B 1 178 ? -30.048 -5.118 12.909 1.00 39.55 158 ARG B O 1
ATOM 2804 N N . ASP B 1 179 ? -29.840 -7.232 12.169 1.00 39.39 159 ASP B N 1
ATOM 2805 C CA . ASP B 1 179 ? -28.581 -6.999 11.470 1.00 40.14 159 ASP B CA 1
ATOM 2806 C C . ASP B 1 179 ? -28.777 -6.339 10.096 1.00 40.83 159 ASP B C 1
ATOM 2807 O O . ASP B 1 179 ? -27.899 -5.630 9.624 1.00 41.51 159 ASP B O 1
ATOM 2812 N N . PHE B 1 180 ? -29.916 -6.580 9.451 1.00 40.99 160 PHE B N 1
ATOM 2813 C CA . PHE B 1 180 ? -30.088 -6.215 8.043 1.00 41.66 160 PHE B CA 1
ATOM 2814 C C . PHE B 1 180 ? -31.491 -5.676 7.750 1.00 42.46 160 PHE B C 1
ATOM 2815 O O . PHE B 1 180 ? -31.876 -5.537 6.586 1.00 42.64 160 PHE B O 1
ATOM 2823 N N . GLY B 1 181 ? -32.251 -5.402 8.797 1.00 43.35 161 GLY B N 1
ATOM 2824 C CA . GLY B 1 181 ? -33.651 -5.010 8.642 1.00 46.20 161 GLY B CA 1
ATOM 2825 C C . GLY B 1 181 ? -33.831 -3.561 8.214 1.00 47.81 161 GLY B C 1
ATOM 2826 O O . GLY B 1 181 ? -33.039 -2.693 8.586 1.00 47.75 161 GLY B O 1
ATOM 2827 N N . VAL B 1 182 ? -34.869 -3.301 7.430 1.00 49.63 162 VAL B N 1
ATOM 2828 C CA . VAL B 1 182 ? -35.273 -1.927 7.115 1.00 51.68 162 VAL B CA 1
ATOM 2829 C C . VAL B 1 182 ? -36.716 -1.720 7.562 1.00 53.06 162 VAL B C 1
ATOM 2830 O O . VAL B 1 182 ? -37.607 -2.467 7.147 1.00 52.72 162 VAL B O 1
ATOM 2834 N N . PRO B 1 183 ? -36.946 -0.703 8.410 1.00 54.70 163 PRO B N 1
ATOM 2835 C CA . PRO B 1 183 ? -38.258 -0.320 8.933 1.00 56.11 163 PRO B CA 1
ATOM 2836 C C . PRO B 1 183 ? -39.314 -0.300 7.835 1.00 57.50 163 PRO B C 1
ATOM 2837 O O . PRO B 1 183 ? -39.047 0.103 6.701 1.00 57.62 163 PRO B O 1
ATOM 2841 N N . CYS B 1 184 ? -40.521 -0.710 8.182 1.00 59.10 164 CYS B N 1
ATOM 2842 C CA . CYS B 1 184 ? -41.528 -0.995 7.189 1.00 60.91 164 CYS B CA 1
ATOM 2843 C C . CYS B 1 184 ? -42.885 -0.517 7.695 1.00 61.33 164 CYS B C 1
ATOM 2844 O O . CYS B 1 184 ? -43.115 -0.456 8.905 1.00 61.49 164 CYS B O 1
ATOM 2847 N N . ALA B 1 185 ? -43.780 -0.159 6.780 1.00 62.37 165 ALA B N 1
ATOM 2848 C CA . ALA B 1 185 ? -45.181 0.015 7.148 1.00 62.85 165 ALA B CA 1
ATOM 2849 C C . ALA B 1 185 ? -45.742 -1.371 7.468 1.00 63.35 165 ALA B C 1
ATOM 2850 O O . ALA B 1 185 ? -46.546 -1.535 8.388 1.00 63.73 165 ALA B O 1
ATOM 2852 N N . ASP B 1 186 ? -45.294 -2.371 6.709 1.00 63.06 166 ASP B N 1
ATOM 2853 C CA . ASP B 1 186 ? -45.669 -3.759 6.959 1.00 62.86 166 ASP B CA 1
ATOM 2854 C C . ASP B 1 186 ? -44.914 -4.363 8.154 1.00 61.96 166 ASP B C 1
ATOM 2855 O O . ASP B 1 186 ? -45.365 -5.353 8.737 1.00 62.56 166 ASP B O 1
ATOM 2860 N N . GLY B 1 187 ? -43.772 -3.775 8.519 1.00 60.07 167 GLY B N 1
ATOM 2861 C CA . GLY B 1 187 ? -42.965 -4.299 9.622 1.00 57.78 167 GLY B CA 1
ATOM 2862 C C . GLY B 1 187 ? -41.484 -4.087 9.370 1.00 56.23 167 GLY B C 1
ATOM 2863 O O . GLY B 1 187 ? -41.054 -2.967 9.069 1.00 56.56 167 GLY B O 1
ATOM 2864 N N . ILE B 1 188 ? -40.688 -5.146 9.503 1.00 54.03 168 ILE B N 1
ATOM 2865 C CA . ILE B 1 188 ? -39.272 -5.066 9.127 1.00 51.48 168 ILE B CA 1
ATOM 2866 C C . ILE B 1 188 ? -38.981 -5.947 7.903 1.00 49.73 168 ILE B C 1
ATOM 2867 O O . ILE B 1 188 ? -39.326 -7.119 7.874 1.00 48.77 168 ILE B O 1
ATOM 2872 N N . THR B 1 189 ? -38.349 -5.366 6.895 1.00 47.85 169 THR B N 1
ATOM 2873 C CA . THR B 1 189 ? -37.967 -6.119 5.721 1.00 46.99 169 THR B CA 1
ATOM 2874 C C . THR B 1 189 ? -36.498 -6.495 5.802 1.00 46.27 169 THR B C 1
ATOM 2875 O O . THR B 1 189 ? -35.637 -5.645 5.984 1.00 46.22 169 THR B O 1
ATOM 2879 N N . ILE B 1 190 ? -36.218 -7.782 5.716 1.00 45.26 170 ILE B N 1
ATOM 2880 C CA . ILE B 1 190 ? -34.835 -8.208 5.745 1.00 44.26 170 ILE B CA 1
ATOM 2881 C C . ILE B 1 190 ? -34.299 -7.866 4.384 1.00 44.58 170 ILE B C 1
ATOM 2882 O O . ILE B 1 190 ? -34.807 -8.360 3.373 1.00 43.48 170 ILE B O 1
ATOM 2887 N N . ASP B 1 191 ? -33.299 -6.991 4.356 1.00 45.74 171 ASP B N 1
ATOM 2888 C CA . ASP B 1 191 ? -32.804 -6.429 3.093 1.00 47.62 171 ASP B CA 1
ATOM 2889 C C . ASP B 1 191 ? -31.715 -7.315 2.463 1.00 47.47 171 ASP B C 1
ATOM 2890 O O . ASP B 1 191 ? -30.604 -6.857 2.200 1.00 48.05 171 ASP B O 1
ATOM 2895 N N . LEU B 1 192 ? -32.052 -8.584 2.234 1.00 46.52 172 LEU B N 1
ATOM 2896 C CA . LEU B 1 192 ? -31.135 -9.581 1.697 1.00 45.98 172 LEU B CA 1
ATOM 2897 C C . LEU B 1 192 ? -31.975 -10.566 0.914 1.00 45.66 172 LEU B C 1
ATOM 2898 O O . LEU B 1 192 ? -33.077 -10.895 1.338 1.00 45.66 172 LEU B O 1
ATOM 2903 N N . LYS B 1 193 ? -31.468 -11.056 -0.211 1.00 45.18 173 LYS B N 1
ATOM 2904 C CA . LYS B 1 193 ? -32.164 -12.123 -0.926 1.00 45.18 173 LYS B CA 1
ATOM 2905 C C . LYS B 1 193 ? -31.556 -13.470 -0.545 1.00 44.68 173 LYS B C 1
ATOM 2906 O O . LYS B 1 193 ? -30.403 -13.756 -0.878 1.00 44.85 173 LYS B O 1
ATOM 2912 N N . LEU B 1 194 ? -32.318 -14.293 0.161 1.00 43.68 174 LEU B N 1
ATOM 2913 C CA . LEU B 1 194 ? -31.763 -15.516 0.721 1.00 42.85 174 LEU B CA 1
ATOM 2914 C C . LEU B 1 194 ? -32.444 -16.735 0.152 1.00 42.07 174 LEU B C 1
ATOM 2915 O O . LEU B 1 194 ? -33.641 -16.705 -0.120 1.00 42.40 174 LEU B O 1
ATOM 2920 N N . SER B 1 195 ? -31.672 -17.793 -0.060 1.00 40.28 175 SER B N 1
ATOM 2921 C CA . SER B 1 195 ? -32.242 -19.038 -0.522 1.00 39.51 175 SER B CA 1
ATOM 2922 C C . SER B 1 195 ? -32.633 -19.894 0.688 1.00 38.53 175 SER B C 1
ATOM 2923 O O . SER B 1 195 ? -32.088 -19.754 1.800 1.00 36.68 175 SER B O 1
ATOM 2926 N N . HIS B 1 196 ? -33.609 -20.755 0.483 1.00 37.83 176 HIS B N 1
ATOM 2927 C CA . HIS B 1 196 ? -33.964 -21.719 1.514 1.00 37.33 176 HIS B CA 1
ATOM 2928 C C . HIS B 1 196 ? -32.765 -22.554 1.948 1.00 36.66 176 HIS B C 1
ATOM 2929 O O . HIS B 1 196 ? -32.612 -22.844 3.140 1.00 34.21 176 HIS B O 1
ATOM 2936 N N . GLN B 1 197 ? -31.932 -22.951 0.989 1.00 35.41 177 GLN B N 1
ATOM 2937 C CA . GLN B 1 197 ? -30.735 -23.720 1.315 1.00 35.98 177 GLN B CA 1
ATOM 2938 C C . GLN B 1 197 ? -29.721 -22.933 2.164 1.00 35.35 177 GLN B C 1
ATOM 2939 O O . GLN B 1 197 ? -29.143 -23.486 3.098 1.00 34.66 177 GLN B O 1
ATOM 2945 N N . ALA B 1 198 ? -29.488 -21.667 1.841 1.00 34.30 178 ALA B N 1
ATOM 2946 C CA . ALA B 1 198 ? -28.594 -20.858 2.649 1.00 33.61 178 ALA B CA 1
ATOM 2947 C C . ALA B 1 198 ? -29.112 -20.723 4.096 1.00 33.69 178 ALA B C 1
ATOM 2948 O O . ALA B 1 198 ? -28.334 -20.765 5.061 1.00 32.60 178 ALA B O 1
ATOM 2950 N N . ILE B 1 199 ? -30.424 -20.570 4.249 1.00 32.19 179 ILE B N 1
ATOM 2951 C CA . ILE B 1 199 ? -31.007 -20.490 5.586 1.00 31.59 179 ILE B CA 1
ATOM 2952 C C . ILE B 1 199 ? -30.834 -21.815 6.315 1.00 31.25 179 ILE B C 1
ATOM 2953 O O . ILE B 1 199 ? -30.438 -21.823 7.489 1.00 31.02 179 ILE B O 1
ATOM 2958 N N . ALA B 1 200 ? -31.082 -22.932 5.613 1.00 30.53 180 ALA B N 1
ATOM 2959 C CA . ALA B 1 200 ? -30.950 -24.254 6.217 1.00 31.86 180 ALA B CA 1
ATOM 2960 C C . ALA B 1 200 ? -29.528 -24.495 6.694 1.00 32.65 180 ALA B C 1
ATOM 2961 O O . ALA B 1 200 ? -29.301 -25.011 7.787 1.00 31.67 180 ALA B O 1
ATOM 2963 N N . GLU B 1 201 ? -28.562 -24.158 5.855 1.00 33.47 181 GLU B N 1
ATOM 2964 C CA . GLU B 1 201 ? -27.166 -24.347 6.259 1.00 35.04 181 GLU B CA 1
ATOM 2965 C C . GLU B 1 201 ? -26.864 -23.559 7.516 1.00 34.62 181 GLU B C 1
ATOM 2966 O O . GLU B 1 201 ? -26.217 -24.078 8.435 1.00 34.83 181 GLU B O 1
ATOM 2972 N N . ALA B 1 202 ? -27.337 -22.321 7.571 1.00 33.46 182 ALA B N 1
ATOM 2973 C CA . ALA B 1 202 ? -27.030 -21.465 8.711 1.00 34.25 182 ALA B CA 1
ATOM 2974 C C . ALA B 1 202 ? -27.611 -21.972 10.035 1.00 34.09 182 ALA B C 1
ATOM 2975 O O . ALA B 1 202 ? -26.959 -21.863 11.083 1.00 33.41 182 ALA B O 1
ATOM 2977 N N . ILE B 1 203 ? -28.821 -22.539 10.001 1.00 31.91 183 ILE B N 1
ATOM 2978 C CA . ILE B 1 203 ? -29.453 -22.982 11.223 1.00 31.21 183 ILE B CA 1
ATOM 2979 C C . ILE B 1 203 ? -29.304 -24.474 11.494 1.00 31.63 183 ILE B C 1
ATOM 2980 O O . ILE B 1 203 ? -29.803 -24.961 12.512 1.00 32.17 183 ILE B O 1
ATOM 2985 N N . GLY B 1 204 ? -28.630 -25.190 10.593 1.00 31.50 184 GLY B N 1
ATOM 2986 C CA . GLY B 1 204 ? -28.372 -26.631 10.745 1.00 32.81 184 GLY B CA 1
ATOM 2987 C C . GLY B 1 204 ? -29.556 -27.535 10.453 1.00 34.23 184 GLY B C 1
ATOM 2988 O O . GLY B 1 204 ? -29.679 -28.640 11.029 1.00 33.69 184 GLY B O 1
ATOM 2989 N N . SER B 1 205 ? -30.416 -27.083 9.538 1.00 34.00 185 SER B N 1
ATOM 2990 C CA . SER B 1 205 ? -31.655 -27.785 9.206 1.00 35.71 185 SER B CA 1
ATOM 2991 C C . SER B 1 205 ? -31.553 -28.288 7.766 1.00 35.12 185 SER B C 1
ATOM 2992 O O . SER B 1 205 ? -30.562 -28.048 7.098 1.00 34.96 185 SER B O 1
ATOM 2995 N N . THR B 1 206 ? -32.570 -28.996 7.286 1.00 35.82 186 THR B N 1
ATOM 2996 C CA . THR B 1 206 ? -32.566 -29.402 5.884 1.00 35.55 186 THR B CA 1
ATOM 2997 C C . THR B 1 206 ? -33.248 -28.304 5.064 1.00 35.84 186 THR B C 1
ATOM 2998 O O . THR B 1 206 ? -34.020 -27.506 5.612 1.00 34.51 186 THR B O 1
ATOM 3002 N N . ARG B 1 207 ? -32.945 -28.258 3.766 1.00 35.34 187 ARG B N 1
ATOM 3003 C CA . ARG B 1 207 ? -33.638 -27.322 2.868 1.00 36.38 187 ARG B CA 1
ATOM 3004 C C . ARG B 1 207 ? -35.178 -27.433 2.980 1.00 36.41 187 ARG B C 1
ATOM 3005 O O . ARG B 1 207 ? -35.869 -26.413 3.117 1.00 37.31 187 ARG B O 1
ATOM 3013 N N . VAL B 1 208 ? -35.715 -28.653 2.955 1.00 35.97 188 VAL B N 1
ATOM 3014 C CA . VAL B 1 208 ? -37.177 -28.839 2.959 1.00 35.32 188 VAL B CA 1
ATOM 3015 C C . VAL B 1 208 ? -37.819 -28.392 4.276 1.00 34.74 188 VAL B C 1
ATOM 3016 O O . VAL B 1 208 ? -38.901 -27.792 4.275 1.00 33.57 188 VAL B O 1
ATOM 3020 N N . THR B 1 209 ? -37.138 -28.626 5.407 1.00 33.41 189 THR B N 1
ATOM 3021 C CA . THR B 1 209 ? -37.642 -28.097 6.662 1.00 33.22 189 THR B CA 1
ATOM 3022 C C . THR B 1 209 ? -37.826 -26.595 6.659 1.00 31.38 189 THR B C 1
ATOM 3023 O O . THR B 1 209 ? -38.838 -26.086 7.144 1.00 31.66 189 THR B O 1
ATOM 3027 N N . VAL B 1 210 ? -36.844 -25.875 6.141 1.00 30.43 190 VAL B N 1
ATOM 3028 C CA . VAL B 1 210 ? -36.911 -24.418 6.092 1.00 29.95 190 VAL B CA 1
ATOM 3029 C C . VAL B 1 210 ? -38.049 -24.016 5.137 1.00 29.42 190 VAL B C 1
ATOM 3030 O O . VAL B 1 210 ? -38.818 -23.122 5.418 1.00 28.54 190 VAL B O 1
ATOM 3034 N N . THR B 1 211 ? -38.113 -24.679 3.994 1.00 28.69 191 THR B N 1
ATOM 3035 C CA . THR B 1 211 ? -39.188 -24.375 3.038 1.00 29.19 191 THR B CA 1
ATOM 3036 C C . THR B 1 211 ? -40.570 -24.473 3.725 1.00 28.49 191 THR B C 1
ATOM 3037 O O . THR B 1 211 ? -41.360 -23.555 3.664 1.00 29.00 191 THR B O 1
ATOM 3041 N N . ARG B 1 212 ? -40.854 -25.571 4.410 1.00 29.21 192 ARG B N 1
ATOM 3042 C CA . ARG B 1 212 ? -42.169 -25.763 5.046 1.00 30.99 192 ARG B CA 1
ATOM 3043 C C . ARG B 1 212 ? -42.443 -24.802 6.203 1.00 31.78 192 ARG B C 1
ATOM 3044 O O . ARG B 1 212 ? -43.569 -24.316 6.394 1.00 31.41 192 ARG B O 1
ATOM 3052 N N . LEU B 1 213 ? -41.397 -24.517 6.983 1.00 31.37 193 LEU B N 1
ATOM 3053 C CA . LEU B 1 213 ? -41.540 -23.568 8.078 1.00 30.95 193 LEU B CA 1
ATOM 3054 C C . LEU B 1 213 ? -41.809 -22.180 7.550 1.00 30.16 193 LEU B C 1
ATOM 3055 O O . LEU B 1 213 ? -42.612 -21.450 8.138 1.00 30.25 193 LEU B O 1
ATOM 3060 N N . LEU B 1 214 ? -41.133 -21.771 6.468 1.00 30.45 194 LEU B N 1
ATOM 3061 C CA . LEU B 1 214 ? -41.417 -20.459 5.928 1.00 30.33 194 LEU B CA 1
ATOM 3062 C C . LEU B 1 214 ? -42.827 -20.467 5.382 1.00 30.59 194 LEU B C 1
ATOM 3063 O O . LEU B 1 214 ? -43.524 -19.463 5.479 1.00 30.39 194 LEU B O 1
ATOM 3068 N N . GLY B 1 215 ? -43.214 -21.607 4.809 1.00 31.42 195 GLY B N 1
ATOM 3069 C CA . GLY B 1 215 ? -44.595 -21.797 4.344 1.00 33.40 195 GLY B CA 1
ATOM 3070 C C . GLY B 1 215 ? -45.581 -21.591 5.484 1.00 34.17 195 GLY B C 1
ATOM 3071 O O . GLY B 1 215 ? -46.561 -20.853 5.330 1.00 34.56 195 GLY B O 1
ATOM 3072 N N . ASP B 1 216 ? -45.315 -22.201 6.644 1.00 35.93 196 ASP B N 1
ATOM 3073 C CA . ASP B 1 216 ? -46.240 -22.067 7.791 1.00 36.68 196 ASP B CA 1
ATOM 3074 C C . ASP B 1 216 ? -46.292 -20.637 8.261 1.00 36.36 196 ASP B C 1
ATOM 3075 O O . ASP B 1 216 ? -47.358 -20.115 8.605 1.00 36.30 196 ASP B O 1
ATOM 3080 N N . LEU B 1 217 ? -45.139 -19.982 8.306 1.00 35.84 197 LEU B N 1
ATOM 3081 C CA . LEU B 1 217 ? -45.126 -18.580 8.732 1.00 35.83 197 LEU B CA 1
ATOM 3082 C C . LEU B 1 217 ? -45.933 -17.693 7.771 1.00 36.28 197 LEU B C 1
ATOM 3083 O O . LEU B 1 217 ? -46.575 -16.731 8.185 1.00 36.01 197 LEU B O 1
ATOM 3088 N N . ARG B 1 218 ? -45.869 -17.988 6.476 1.00 36.59 198 ARG B N 1
ATOM 3089 C CA . ARG B 1 218 ? -46.642 -17.180 5.521 1.00 37.53 198 ARG B CA 1
ATOM 3090 C C . ARG B 1 218 ? -48.136 -17.442 5.706 1.00 38.83 198 ARG B C 1
ATOM 3091 O O . ARG B 1 218 ? -48.932 -16.520 5.607 1.00 39.90 198 ARG B O 1
ATOM 3099 N N . GLU B 1 219 ? -48.508 -18.690 5.982 1.00 40.97 199 GLU B N 1
ATOM 3100 C CA . GLU B 1 219 ? -49.929 -19.048 6.182 1.00 43.59 199 GLU B CA 1
ATOM 3101 C C . GLU B 1 219 ? -50.508 -18.325 7.404 1.00 44.78 199 GLU B C 1
ATOM 3102 O O . GLU B 1 219 ? -51.687 -17.940 7.423 1.00 45.04 199 GLU B O 1
ATOM 3108 N N . LYS B 1 220 ? -49.660 -18.114 8.414 1.00 45.41 200 LYS B N 1
ATOM 3109 C CA . LYS B 1 220 ? -50.078 -17.433 9.627 1.00 46.04 200 LYS B CA 1
ATOM 3110 C C . LYS B 1 220 ? -49.950 -15.927 9.536 1.00 46.10 200 LYS B C 1
ATOM 3111 O O . LYS B 1 220 ? -50.229 -15.240 10.509 1.00 47.07 200 LYS B O 1
ATOM 3117 N N . LYS B 1 221 ? -49.524 -15.394 8.400 1.00 45.86 201 LYS B N 1
ATOM 3118 C CA . LYS B 1 221 ? -49.392 -13.947 8.283 1.00 46.26 201 LYS B CA 1
ATOM 3119 C C . LYS B 1 221 ? -48.282 -13.362 9.168 1.00 45.80 201 LYS B C 1
ATOM 3120 O O . LYS B 1 221 ? -48.241 -12.156 9.433 1.00 46.56 201 LYS B O 1
ATOM 3126 N N . MET B 1 222 ? -47.382 -14.207 9.634 1.00 44.84 202 MET B N 1
ATOM 3127 C CA . MET B 1 222 ? -46.303 -13.728 10.478 1.00 44.09 202 MET B CA 1
ATOM 3128 C C . MET B 1 222 ? -45.195 -13.117 9.645 1.00 42.45 202 MET B C 1
ATOM 3129 O O . MET B 1 222 ? -44.486 -12.232 10.112 1.00 43.20 202 MET B O 1
ATOM 3134 N N . ILE B 1 223 ? -45.036 -13.606 8.420 1.00 40.28 203 ILE B N 1
ATOM 3135 C CA . ILE B 1 223 ? -44.094 -13.016 7.466 1.00 38.14 203 ILE B CA 1
ATOM 3136 C C . ILE B 1 223 ? -44.761 -12.958 6.091 1.00 39.05 203 ILE B C 1
ATOM 3137 O O . ILE B 1 223 ? -45.749 -13.649 5.837 1.00 38.83 203 ILE B O 1
ATOM 3142 N N . SER B 1 224 ? -44.213 -12.147 5.198 1.00 40.40 204 SER B N 1
ATOM 3143 C CA . SER B 1 224 ? -44.627 -12.189 3.804 1.00 42.59 204 SER B CA 1
ATOM 3144 C C . SER B 1 224 ? -43.370 -12.074 2.974 1.00 42.95 204 SER B C 1
ATOM 3145 O O . SER B 1 224 ? -42.361 -11.544 3.444 1.00 43.76 204 SER B O 1
ATOM 3148 N N . ILE B 1 225 ? -43.401 -12.601 1.762 1.00 43.32 205 ILE B N 1
ATOM 3149 C CA . ILE B 1 225 ? -42.217 -12.585 0.923 1.00 44.26 205 ILE B CA 1
ATOM 3150 C C . ILE B 1 225 ? -42.479 -11.905 -0.416 1.00 45.93 205 ILE B C 1
ATOM 3151 O O . ILE B 1 225 ? -43.378 -12.297 -1.163 1.00 45.80 205 ILE B O 1
ATOM 3156 N N A HIS B 1 226 ? -41.691 -10.883 -0.721 0.50 46.53 206 HIS B N 1
ATOM 3157 N N B HIS B 1 226 ? -41.715 -10.858 -0.695 0.50 46.69 206 HIS B N 1
ATOM 3158 C CA A HIS B 1 226 ? -41.865 -10.132 -1.956 0.50 47.62 206 HIS B CA 1
ATOM 3159 C CA B HIS B 1 226 ? -41.831 -10.165 -1.964 0.50 47.93 206 HIS B CA 1
ATOM 3160 C C A HIS B 1 226 ? -40.521 -9.932 -2.658 0.50 48.18 206 HIS B C 1
ATOM 3161 C C B HIS B 1 226 ? -40.467 -10.049 -2.620 0.50 48.35 206 HIS B C 1
ATOM 3162 O O A HIS B 1 226 ? -39.597 -9.331 -2.096 0.50 48.44 206 HIS B O 1
ATOM 3163 O O B HIS B 1 226 ? -39.485 -9.613 -2.003 0.50 48.52 206 HIS B O 1
ATOM 3176 N N . LYS B 1 227 ? -40.406 -10.457 -3.878 1.00 48.83 207 LYS B N 1
ATOM 3177 C CA . LYS B 1 227 ? -39.170 -10.355 -4.640 1.00 49.24 207 LYS B CA 1
ATOM 3178 C C . LYS B 1 227 ? -38.003 -10.950 -3.855 1.00 48.89 207 LYS B C 1
ATOM 3179 O O . LYS B 1 227 ? -36.958 -10.331 -3.712 1.00 48.99 207 LYS B O 1
ATOM 3185 N N . LYS B 1 228 ? -38.210 -12.169 -3.372 1.00 48.07 208 LYS B N 1
ATOM 3186 C CA . LYS B 1 228 ? -37.249 -12.911 -2.550 1.00 47.67 208 LYS B CA 1
ATOM 3187 C C . LYS B 1 228 ? -36.761 -12.230 -1.278 1.00 46.22 208 LYS B C 1
ATOM 3188 O O . LYS B 1 228 ? -35.713 -12.602 -0.752 1.00 46.73 208 LYS B O 1
ATOM 3194 N N . LYS B 1 229 ? -37.506 -11.243 -0.789 1.00 44.53 209 LYS B N 1
ATOM 3195 C CA . LYS B 1 229 ? -37.176 -10.606 0.487 1.00 43.73 209 LYS B CA 1
ATOM 3196 C C . LYS B 1 229 ? -38.262 -10.881 1.510 1.00 42.41 209 LYS B C 1
ATOM 3197 O O . LYS B 1 229 ? -39.434 -10.727 1.219 1.00 42.48 209 LYS B O 1
ATOM 3203 N N . ILE B 1 230 ? -37.857 -11.242 2.719 1.00 40.47 210 ILE B N 1
ATOM 3204 C CA . ILE B 1 230 ? -38.774 -11.528 3.780 1.00 38.86 210 ILE B CA 1
ATOM 3205 C C . ILE B 1 230 ? -39.101 -10.279 4.617 1.00 39.91 210 ILE B C 1
ATOM 3206 O O . ILE B 1 230 ? -38.210 -9.544 5.042 1.00 38.99 210 ILE B O 1
ATOM 3211 N N . THR B 1 231 ? -40.386 -10.036 4.822 1.00 39.87 211 THR B N 1
ATOM 3212 C CA . THR B 1 231 ? -40.836 -8.996 5.736 1.00 41.32 211 THR B CA 1
ATOM 3213 C C . THR B 1 231 ? -41.432 -9.697 6.950 1.00 41.79 211 THR B C 1
ATOM 3214 O O . THR B 1 231 ? -42.309 -10.551 6.815 1.00 40.41 211 THR B O 1
ATOM 3218 N N . VAL B 1 232 ? -40.914 -9.356 8.130 1.00 42.93 212 VAL B N 1
ATOM 3219 C CA . VAL B 1 232 ? -41.435 -9.863 9.380 1.00 44.98 212 VAL B CA 1
ATOM 3220 C C . VAL B 1 232 ? -42.396 -8.792 9.870 1.00 47.23 212 VAL B C 1
ATOM 3221 O O . VAL B 1 232 ? -42.001 -7.649 10.045 1.00 47.07 212 VAL B O 1
ATOM 3225 N N . HIS B 1 233 ? -43.659 -9.160 10.060 1.00 50.25 213 HIS B N 1
ATOM 3226 C CA . HIS B 1 233 ? -44.718 -8.177 10.329 1.00 53.28 213 HIS B CA 1
ATOM 3227 C C . HIS B 1 233 ? -44.745 -7.647 11.756 1.00 55.09 213 HIS B C 1
ATOM 3228 O O . HIS B 1 233 ? -45.095 -6.483 11.982 1.00 56.21 213 HIS B O 1
ATOM 3235 N N . LYS B 1 234 ? -44.393 -8.486 12.720 1.00 56.74 214 LYS B N 1
ATOM 3236 C CA . LYS B 1 234 ? -44.311 -8.024 14.107 1.00 59.09 214 LYS B CA 1
ATOM 3237 C C . LYS B 1 234 ? -43.221 -8.767 14.888 1.00 60.07 214 LYS B C 1
ATOM 3238 O O . LYS B 1 234 ? -43.516 -9.696 15.639 1.00 60.45 214 LYS B O 1
ATOM 3244 N N . PRO B 1 235 ? -41.951 -8.367 14.693 1.00 61.23 215 PRO B N 1
ATOM 3245 C CA . PRO B 1 235 ? -40.830 -9.035 15.358 1.00 62.22 215 PRO B CA 1
ATOM 3246 C C . PRO B 1 235 ? -40.963 -8.874 16.862 1.00 63.39 215 PRO B C 1
ATOM 3247 O O . PRO B 1 235 ? -40.607 -9.772 17.632 1.00 63.74 215 PRO B O 1
ATOM 3251 N N . VAL B 1 236 ? -41.474 -7.709 17.249 1.00 64.39 216 VAL B N 1
ATOM 3252 C CA . VAL B 1 236 ? -41.888 -7.409 18.609 1.00 65.25 216 VAL B CA 1
ATOM 3253 C C . VAL B 1 236 ? -41.787 -8.618 19.532 1.00 65.53 216 VAL B C 1
ATOM 3254 O O . VAL B 1 236 ? -42.232 -8.562 20.683 1.00 66.05 216 VAL B O 1
#

Solvent-accessible surface area: 19094 Å² total; per-residue (Å²): 133,186,72,61,54,44,23,64,168,22,12,72,50,84,84,151,74,8,68,85,49,94,22,117,89,85,102,24,17,13,106,43,50,57,84,10,103,65,10,13,37,0,37,132,8,0,0,10,3,1,24,44,9,125,101,45,56,88,22,4,0,0,2,0,91,74,113,2,12,4,17,5,13,18,32,15,47,61,132,87,90,86,15,72,18,29,0,10,0,9,4,64,5,55,0,4,2,5,41,5,96,17,5,74,96,9,2,107,175,26,44,95,3,2,50,39,20,0,110,8,7,3,34,12,0,34,8,0,0,23,0,0,16,0,4,18,51,122,76,20,27,36,8,0,59,9,0,4,59,9,0,12,125,27,23,25,79,111,53,116,77,16,54,24,0,75,23,112,9,46,60,82,11,0,0,75,2,0,56,25,84,105,95,26,0,49,137,23,3,26,67,21,118,139,143,165,96,5,21,46,116,179,126,58,4,7,18,34,203,120,180,57,14,39,66,16,68,158,24,31,124,67,96,47,96,20,119,68,91,115,24,16,15,112,42,47,73,63,4,110,54,0,16,0,0,55,127,26,0,0,13,8,2,17,44,4,107,97,51,52,86,22,4,0,0,1,9,97,81,46,25,35,8,8,4,13,2,24,19,35,69,37,81,88,72,6,47,6,30,0,15,0,3,7,52,6,50,0,31,0,3,40,0,113,61,0,39,102,11,26,159,120,44,74,110,0,4,72,44,6,2,144,35,13,4,43,20,0,54,17,0,0,24,0,0,27,0,4,16,45,111,74,18,24,39,8,0,62,11,0,5,40,3,0,7,134,18,27,31,65,118,50,117,82,15,48,24,3,74,17,89,14,35,69,79,9,1,1,97,1,0,62,22,84,153,88,43,0,38,152,37,4,29,67,14,122,142,133,157,74,5,22,31,114,185,96,56,14,8,12,46,165,42,166

CATH classification: 2.60.120.10 (+1 more: 1.10.10.10)

Nearest PDB structures (foldseek):
  3la7-assembly1_A  TM=1.005E+00  e=3.997E-42  Nostoc sp. PCC 7120 = FACHB-418
  3la7-assembly1_B  TM=9.677E-01  e=2.333E-35  Nostoc sp. PCC 7120 = FACHB-418
  2xhk-assembly1_A  TM=8.758E-01  e=2.835E-31  Synechococcus elongatus PCC 7942 = FACHB-805
  2xko-assembly1_A  TM=8.673E-01  e=3.571E-31  Synechococcus elongatus PCC 7942 = FACHB-805
  2xgx-assembly1_B  TM=8.784E-01  e=1.797E-30  Synechococcus elongatus PCC 7942 = FACHB-805

Foldseek 3Di:
DVVVVVQQVLLDDPDDGWDKDKDAAFDWPDDFFQFLWKKKAWADAWKFKWFQDPVGDIATQFTDFHGAIDSQVQLVDDHGTTHRMIITRNHITMITMDTNVSLVSSVVVRVVSVVSVVVNVVSSVVRSVLLVVLQVDPDPLSSLVSVVVSLCVRAWDADDQGTKRNGQHQLQSSCRNRVHHSVVSVVSVVVCVVVVQWDADNNIIGGRD/DVLLVVLVVQFADKDKDAAFDWPDDFFAAQWKKKAWAQAKKWKWFQDPVGDIATQFIDGHRAIDSCVCVVVVNRHTGRMIITRNHITIIGMDTVVRRVVSVVPPPCNVVSCVVNVVVSVVRRVLLVVLQVDPDVLSSLLSVVVVLCVRQWDQDPQGTKRPGQGQLCSSCRHNVHHSVVSVVSVVVCVVVVQWDADPRIIGGRDND

Secondary structure (DSSP, 8-state):
-HHHHHHHHHH--SSPPPEEEEE-TT-EEE-TTSB--EEEEEEES-EEEEEE-TT--EEEEEEEPTT-EES-HHHHSS--SB--EEEEESSSEEEEEEEHHHHHHHHTT-HHHHHHHHHHHHHHHHHHHHHHHHHH-SSHHHHHHHHHHHHHHHHEEE-SSSEEE-S---HHHHHHHHT--HHHHHHHHHHHHHTTSEEEETTEEEE--/-HHHHHHHH---EEEEE-TT-EEE-TTSPP-EEEEEEES-EEEEEE-TTS-EEEEEEE-TT-EES-HHHHTT-TTS--EEEEESS-EEEEEEEHHHHHHHHHH-HHHHHHHHHHHHHHHHHHHHHHHHHT-SSHHHHHHHHHHHHHHHHEEE-SSSEEE-S---HHHHHHHHT--HHHHHHHHHHHHHTTSEEEETTEEEES---